Protein AF-0000000076641251 (afdb_homodimer)

Sequence (592 aa):
MANQNSSWIIYDGKLKPAKEPVAYAASRGLMYGDGIFETLRVYGGKTLLFEKHMERLKAGSQMLGMDSKHLPREKSLKVQIHRLLQENTLLNRDAIVRLQCWRGGERGYRPRTRAEIHYTVTASRCPDYEGTYPALATVATRRIPSESLPSTGKFTNGINYILAAQEAAAQKADDALMQTVDGRVSETTIANIFWIEEGQIFTPSTECDLIRGITRQVVLDIIDRHPAYRCREGSYAVEKLYQADAVALCNSVREITPVRRIDNHTFDTNHPVFNELKQLYSDYRDQKLKLLPGSDMANQNSSWIIYDGKLKPAKEPVAYAASRGLMYGDGIFETLRVYGGKTLLFEKHMERLKAGSQMLGMDSKHLPREKSLKVQIHRLLQENTLLNRDAIVRLQCWRGGERGYRPRTRAEIHYTVTASRCPDYEGTYPALATVATRRIPSESLPSTGKFTNGINYILAAQEAAAQKADDALMQTVDGRVSETTIANIFWIEEGQIFTPSTECDLIRGITRQVVLDIIDRHPAYRCREGSYAVEKLYQADAVALCNSVREITPVRRIDNHTFDTNHPVFNELKQLYSDYRDQKLKLLPGSD

InterPro domains:
  IPR001544 Aminotransferase class IV [PF01063] (35-262)
  IPR018300 Aminotransferase, class IV, conserved site [PS00770] (187-216)
  IPR036038 Aminotransferase-like, PLP-dependent enzymes [SSF56752] (7-284)
  IPR043131 Branched-chain-amino-acid aminotransferase-like, N-terminal [G3DSA:3.30.470.10] (5-133)
  IPR043132 Branched-chain-amino-acid aminotransferase-like, C-terminal [G3DSA:3.20.10.10] (135-291)
  IPR050571 Class-IV Pyridoxal-Phosphate-Dependent Aminotransferase [PTHR42743] (25-284)

Nearest PDB structures (foldseek):
  7z79-assembly1_D  TM=8.937E-01  e=1.630E-26  Variovorax paradoxus B4
  6h65-assembly2_B  TM=9.029E-01  e=6.803E-26  Haliangium ochraceum DSM 14365
  2ej2-assembly1_F  TM=8.870E-01  e=9.280E-26  Thermus thermophilus HB8
  1i1k-assembly1_A  TM=8.955E-01  e=5.621E-25  Escherichia coli
  6nst-assembly1_D  TM=8.635E-01  e=1.118E-25  Pseudomonas aeruginosa PAO1

Foldseek 3Di:
DPPQQFAWKDKLLDIDTPPDDRADPFFCCVVPLQKFKDKFKAALQWGFPLVVRLVLRLVSLVVSLADSVQPDDSQSVLVSVCVNCVSNVNNRAMKMKMKMKHAGDHDDSDDPDNHRMMIMIGMDGFDDCPPPAWEEEEDPQAADACVVPNLSGGTSPLVSQVVQCVRRVVLVTRWYQHFHPVAWTEAISAWFKWFAAPQAIEGEDVNRRHRPAPLVVVLQVLQVPDPRYDYDYHTHHVVVVLRTQWMWTAHNRNGIHTHQYYRHGGHDRPDPVSVVSSVSVVVVRVVRIDGRPPPD/DPPQQFAWKDKLLDIDTPPDDRDDPFFCCVVPLQKFKDKFKAALQWGFPLVVRLVLRLVSLVVSLADSVQPDDSQSVLVSVCVNCVSNVNNRAMKMKMKMKHAGDHDDSDDPDNHRMMIMIGMDGFDDCPPPAWEEEEDPQAADACVVPNLSGGTSPLVSQVVQCVRRVVLVTRWYQHFHPVAWTEAISAWFKWFAAPQAIEGEDVNRRHRPAPLVVVLQVLQVPDPRYDYDYHTHHVVVVLRTQWMWTAHNRNGIHTHQYYRPGGHDRPDPVSVVSSVSVVVVRVVRIDGRPPPD

Structure (mmCIF, N/CA/C/O backbone):
data_AF-0000000076641251-model_v1
#
loop_
_entity.id
_entity.type
_entity.pdbx_description
1 polymer 'Branched chain amino acid aminotransferase apoenzyme'
#
loop_
_atom_site.group_PDB
_atom_site.id
_atom_site.type_symbol
_atom_site.label_atom_id
_atom_site.label_alt_id
_atom_site.label_comp_id
_atom_site.label_asym_id
_atom_site.label_entity_id
_atom_site.label_seq_id
_atom_site.pdbx_PDB_ins_code
_atom_site.Cartn_x
_atom_site.Cartn_y
_atom_site.Cartn_z
_atom_site.occupancy
_atom_site.B_iso_or_equiv
_atom_site.auth_seq_id
_atom_site.auth_comp_id
_atom_site.auth_asym_id
_atom_site.auth_atom_id
_atom_site.pdbx_PDB_model_num
ATOM 1 N N . MET A 1 1 ? -38.219 -19.5 -7.082 1 22.44 1 MET A N 1
ATOM 2 C CA . MET A 1 1 ? -37 -19.875 -7.777 1 22.44 1 MET A CA 1
ATOM 3 C C . MET A 1 1 ? -35.875 -18.891 -7.477 1 22.44 1 MET A C 1
ATOM 5 O O . MET A 1 1 ? -36 -17.688 -7.711 1 22.44 1 MET A O 1
ATOM 9 N N . ALA A 1 2 ? -35.125 -19.047 -6.363 1 31.11 2 ALA A N 1
ATOM 10 C CA . ALA A 1 2 ? -34.125 -18.047 -6.008 1 31.11 2 ALA A CA 1
ATOM 11 C C . ALA A 1 2 ? -33.469 -17.484 -7.254 1 31.11 2 ALA A C 1
ATOM 13 O O . ALA A 1 2 ? -33.156 -18.219 -8.195 1 31.11 2 ALA A O 1
ATOM 14 N N . ASN A 1 3 ? -33.5 -16.406 -7.699 1 36.06 3 ASN A N 1
ATOM 15 C CA . ASN A 1 3 ? -32.781 -15.711 -8.773 1 36.06 3 ASN A CA 1
ATOM 16 C C . ASN A 1 3 ? -31.344 -16.188 -8.906 1 36.06 3 ASN A C 1
ATOM 18 O O . ASN A 1 3 ? -30.531 -15.961 -8.008 1 36.06 3 ASN A O 1
ATOM 22 N N . GLN A 1 4 ? -30.781 -17.234 -9.57 1 42.22 4 GLN A N 1
ATOM 23 C CA . GLN A 1 4 ? -29.688 -18.125 -9.945 1 42.22 4 GLN A CA 1
ATOM 24 C C . GLN A 1 4 ? -28.344 -17.391 -9.914 1 42.22 4 GLN A C 1
ATOM 26 O O . GLN A 1 4 ? -27.297 -18.016 -9.719 1 42.22 4 GLN A O 1
ATOM 31 N N . ASN A 1 5 ? -28 -16.328 -10.719 1 49.47 5 ASN A N 1
ATOM 32 C CA . ASN A 1 5 ? -26.781 -15.766 -11.273 1 49.47 5 ASN A CA 1
ATOM 33 C C . ASN A 1 5 ? -26 -14.984 -10.227 1 49.47 5 ASN A C 1
ATOM 35 O O . ASN A 1 5 ? -25.25 -14.055 -10.562 1 49.47 5 ASN A O 1
ATOM 39 N N . SER A 1 6 ? -26.359 -15 -9.016 1 72.06 6 SER A N 1
ATOM 40 C CA . SER A 1 6 ? -25.688 -14.148 -8.039 1 72.06 6 SER A CA 1
ATOM 41 C C . SER A 1 6 ? -24.406 -14.797 -7.527 1 72.06 6 SER A C 1
ATOM 43 O O . SER A 1 6 ? -24.391 -15.984 -7.219 1 72.06 6 SER A O 1
ATOM 45 N N . SER A 1 7 ? -23.281 -14.234 -7.688 1 92.25 7 SER A N 1
ATOM 46 C CA . SER A 1 7 ? -21.984 -14.672 -7.184 1 92.25 7 SER A CA 1
ATOM 47 C C . SER A 1 7 ? -21.906 -14.531 -5.668 1 92.25 7 SER A C 1
ATOM 49 O O . SER A 1 7 ? -22.516 -13.641 -5.086 1 92.25 7 SER A O 1
ATOM 51 N N . TRP A 1 8 ? -21.453 -15.625 -5.059 1 97.94 8 TRP A N 1
ATOM 52 C CA . TRP A 1 8 ? -21.312 -15.68 -3.605 1 97.94 8 TRP A CA 1
ATOM 53 C C . TRP A 1 8 ? -19.859 -15.461 -3.191 1 97.94 8 TRP A C 1
ATOM 55 O O . TRP A 1 8 ? -18.938 -15.711 -3.975 1 97.94 8 TRP A O 1
ATOM 65 N N . ILE A 1 9 ? -19.75 -15 -1.931 1 98.44 9 ILE A N 1
ATOM 66 C CA . ILE A 1 9 ? -18.453 -14.906 -1.276 1 98.44 9 ILE A CA 1
ATOM 67 C C . ILE A 1 9 ? -18.547 -15.445 0.149 1 98.44 9 ILE A C 1
ATOM 69 O O . ILE A 1 9 ? -19.641 -15.734 0.634 1 98.44 9 ILE A O 1
ATOM 73 N N . ILE A 1 10 ? -17.391 -15.672 0.758 1 98.62 10 ILE A N 1
ATOM 74 C CA . ILE A 1 10 ? -17.344 -15.859 2.203 1 98.62 10 ILE A CA 1
ATOM 75 C C . ILE A 1 10 ? -16.969 -14.547 2.883 1 98.62 10 ILE A C 1
ATOM 77 O O . ILE A 1 10 ? -16.031 -13.867 2.453 1 98.62 10 ILE A O 1
ATOM 81 N N . TYR A 1 11 ? -17.734 -14.164 3.814 1 98.44 11 TYR A N 1
ATOM 82 C CA . TYR A 1 11 ? -17.391 -13.055 4.688 1 98.44 11 TYR A CA 1
ATOM 83 C C . TYR A 1 11 ? -17.391 -13.484 6.152 1 98.44 11 TYR A C 1
ATOM 85 O O . TYR A 1 11 ? -18.453 -13.789 6.707 1 98.44 11 TYR A O 1
ATOM 93 N N . ASP A 1 12 ? -16.234 -13.445 6.738 1 97.12 12 ASP A N 1
ATOM 94 C CA . ASP A 1 12 ? -16.047 -13.836 8.133 1 97.12 12 ASP A CA 1
ATOM 95 C C . ASP A 1 12 ? -16.734 -15.172 8.422 1 97.12 12 ASP A C 1
ATOM 97 O O . ASP A 1 12 ? -17.484 -15.289 9.398 1 97.12 12 ASP A O 1
ATOM 101 N N . GLY A 1 13 ? -16.547 -16.062 7.508 1 97.38 13 GLY A N 1
ATOM 102 C CA . GLY A 1 13 ? -16.938 -17.453 7.715 1 97.38 13 GLY A CA 1
ATOM 103 C C . GLY A 1 13 ? -18.328 -17.766 7.191 1 97.38 13 GLY A C 1
ATOM 104 O O . GLY A 1 13 ? -18.734 -18.922 7.156 1 97.38 13 GLY A O 1
ATOM 105 N N . LYS A 1 14 ? -19 -16.766 6.723 1 97.62 14 LYS A N 1
ATOM 106 C CA . LYS A 1 14 ? -20.391 -16.953 6.281 1 97.62 14 LYS A CA 1
ATOM 107 C C . LYS A 1 14 ? -20.531 -16.656 4.797 1 97.62 14 LYS A C 1
ATOM 109 O O . LYS A 1 14 ? -19.922 -15.711 4.285 1 97.62 14 LYS A O 1
ATOM 114 N N . LEU A 1 15 ? -21.406 -17.391 4.156 1 97.69 15 LEU A N 1
ATOM 115 C CA . LEU A 1 15 ? -21.75 -17.109 2.77 1 97.69 15 LEU A CA 1
ATOM 116 C C . LEU A 1 15 ? -22.531 -15.805 2.668 1 97.69 15 LEU A C 1
ATOM 118 O O . LEU A 1 15 ? -23.438 -15.555 3.479 1 97.69 15 LEU A O 1
ATOM 122 N N . LYS A 1 16 ? -22.125 -15.047 1.8 1 97.12 16 LYS A N 1
ATOM 123 C CA . LYS A 1 16 ? -22.75 -13.75 1.543 1 97.12 16 LYS A CA 1
ATOM 124 C C . LYS A 1 16 ? -22.828 -13.461 0.046 1 97.12 16 LYS A C 1
ATOM 126 O O . LYS A 1 16 ? -21.891 -13.773 -0.696 1 97.12 16 LYS A O 1
ATOM 131 N N . PRO A 1 17 ? -24.016 -12.891 -0.43 1 97.69 17 PRO A N 1
ATOM 132 C CA . PRO A 1 17 ? -24 -12.461 -1.833 1 97.69 17 PRO A CA 1
ATOM 133 C C . PRO A 1 17 ? -22.859 -11.484 -2.141 1 97.69 17 PRO A C 1
ATOM 135 O O . PRO A 1 17 ? -22.609 -10.562 -1.365 1 97.69 17 PRO A O 1
ATOM 138 N N . ALA A 1 18 ? -22.203 -11.688 -3.291 1 96.44 18 ALA A N 1
ATOM 139 C CA . ALA A 1 18 ? -21.062 -10.859 -3.676 1 96.44 18 ALA A CA 1
ATOM 140 C C . ALA A 1 18 ? -21.484 -9.398 -3.848 1 96.44 18 ALA A C 1
ATOM 142 O O . ALA A 1 18 ? -20.656 -8.492 -3.711 1 96.44 18 ALA A O 1
ATOM 143 N N . LYS A 1 19 ? -22.672 -9.117 -4.074 1 94.5 19 LYS A N 1
ATOM 144 C CA . LYS A 1 19 ? -23.188 -7.781 -4.355 1 94.5 19 LYS A CA 1
ATOM 145 C C . LYS A 1 19 ? -23.453 -7.012 -3.062 1 94.5 19 LYS A C 1
ATOM 147 O O . LYS A 1 19 ? -23.859 -5.848 -3.098 1 94.5 19 LYS A O 1
ATOM 152 N N . GLU A 1 20 ? -23.25 -7.613 -1.961 1 96.25 20 GLU A N 1
ATOM 153 C CA . GLU A 1 20 ? -23.375 -6.922 -0.682 1 96.25 20 GLU A CA 1
ATOM 154 C C . GLU A 1 20 ? -22.031 -6.422 -0.182 1 96.25 20 GLU A C 1
ATOM 156 O O . GLU A 1 20 ? -21.031 -7.148 -0.24 1 96.25 20 GLU A O 1
ATOM 161 N N . PRO A 1 21 ? -22.016 -5.203 0.327 1 97.12 21 PRO A N 1
ATOM 162 C CA . PRO A 1 21 ? -20.766 -4.66 0.835 1 97.12 21 PRO A CA 1
ATOM 163 C C . PRO A 1 21 ? -20.312 -5.336 2.127 1 97.12 21 PRO A C 1
ATOM 165 O O . PRO A 1 21 ? -21.125 -5.898 2.855 1 97.12 21 PRO A O 1
ATOM 168 N N . VAL A 1 22 ? -18.969 -5.238 2.42 1 97.25 22 VAL A N 1
ATOM 169 C CA . VAL A 1 22 ? -18.438 -6.02 3.533 1 97.25 22 VAL A CA 1
ATOM 170 C C . VAL A 1 22 ? -17.547 -5.145 4.402 1 97.25 22 VAL A C 1
ATOM 172 O O . VAL A 1 22 ? -17.219 -5.508 5.535 1 97.25 22 VAL A O 1
ATOM 175 N N . ALA A 1 23 ? -17.109 -3.994 3.92 1 96.56 23 ALA A N 1
ATOM 176 C CA . ALA A 1 23 ? -16.172 -3.178 4.691 1 96.56 23 ALA A CA 1
ATOM 177 C C . ALA A 1 23 ? -16.766 -1.812 5.008 1 96.56 23 ALA A C 1
ATOM 179 O O . ALA A 1 23 ? -17.469 -1.229 4.184 1 96.56 23 ALA A O 1
ATOM 180 N N . TYR A 1 24 ? -16.406 -1.305 6.145 1 96.12 24 TYR A N 1
ATOM 181 C CA . TYR A 1 24 ? -16.891 -0.014 6.629 1 96.12 24 TYR A CA 1
ATOM 182 C C . TYR A 1 24 ? -15.922 1.103 6.25 1 96.12 24 TYR A C 1
ATOM 184 O O . TYR A 1 24 ? -14.766 0.842 5.902 1 96.12 24 TYR A O 1
ATOM 192 N N . ALA A 1 25 ? -16.438 2.291 6.336 1 96.19 25 ALA A N 1
ATOM 193 C CA . ALA A 1 25 ? -15.602 3.439 6.023 1 96.19 25 ALA A CA 1
ATOM 194 C C . ALA A 1 25 ? -14.398 3.508 6.957 1 96.19 25 ALA A C 1
ATOM 196 O O . ALA A 1 25 ? -13.312 3.949 6.559 1 96.19 25 ALA A O 1
ATOM 197 N N . ALA A 1 26 ? -14.562 3.012 8.141 1 94.12 26 ALA A N 1
ATOM 198 C CA . ALA A 1 26 ? -13.508 3.08 9.148 1 94.12 26 ALA A CA 1
ATOM 199 C C . ALA A 1 26 ? -12.547 1.902 9.016 1 94.12 26 ALA A C 1
ATOM 201 O O . ALA A 1 26 ? -11.578 1.799 9.766 1 94.12 26 ALA A O 1
ATOM 202 N N . SER A 1 27 ? -12.805 1.044 8.055 1 95.12 27 SER A N 1
ATOM 203 C CA . SER A 1 27 ? -11.953 -0.124 7.871 1 95.12 27 SER A CA 1
ATOM 204 C C . SER A 1 27 ? -10.516 0.285 7.555 1 95.12 27 SER A C 1
ATOM 206 O O . SER A 1 27 ? -10.281 1.038 6.609 1 95.12 27 SER A O 1
ATOM 208 N N . ARG A 1 28 ? -9.602 -0.266 8.328 1 96.69 28 ARG A N 1
ATOM 209 C CA . ARG A 1 28 ? -8.195 0.019 8.062 1 96.69 28 ARG A CA 1
ATOM 210 C C . ARG A 1 28 ? -7.742 -0.612 6.754 1 96.69 28 ARG A C 1
ATOM 212 O O . ARG A 1 28 ? -6.777 -0.158 6.141 1 96.69 28 ARG A O 1
ATOM 219 N N . GLY A 1 29 ? -8.445 -1.668 6.305 1 96.38 29 GLY A N 1
ATOM 220 C CA . GLY A 1 29 ? -8.211 -2.197 4.973 1 96.38 29 GLY A CA 1
ATOM 221 C C . GLY A 1 29 ? -8.453 -1.18 3.873 1 96.38 29 GLY A C 1
ATOM 222 O O . GLY A 1 29 ? -7.684 -1.094 2.916 1 96.38 29 GLY A O 1
ATOM 223 N N . LEU A 1 30 ? -9.453 -0.404 4.059 1 96 30 LEU A N 1
ATOM 224 C CA . LEU A 1 30 ? -9.805 0.588 3.049 1 96 30 LEU A CA 1
ATOM 225 C C . LEU A 1 30 ? -8.945 1.843 3.197 1 96 30 LEU A C 1
ATOM 227 O O . LEU A 1 30 ? -8.547 2.449 2.201 1 96 30 LEU A O 1
ATOM 231 N N . MET A 1 31 ? -8.625 2.158 4.434 1 97.12 31 MET A N 1
ATOM 232 C CA . MET A 1 31 ? -7.961 3.434 4.691 1 97.12 31 MET A CA 1
ATOM 233 C C . MET A 1 31 ? -6.465 3.334 4.422 1 97.12 31 MET A C 1
ATOM 235 O O . MET A 1 31 ? -5.844 4.301 3.979 1 97.12 31 MET A O 1
ATOM 239 N N . TYR A 1 32 ? -5.898 2.113 4.664 1 97.5 32 TYR A N 1
ATOM 240 C CA . TYR A 1 32 ? -4.441 2.049 4.66 1 97.5 32 TYR A CA 1
ATOM 241 C C . TYR A 1 32 ? -3.951 0.826 3.895 1 97.5 32 TYR A C 1
ATOM 243 O O . TYR A 1 32 ? -2.744 0.625 3.738 1 97.5 32 TYR A O 1
ATOM 251 N N . GLY A 1 33 ? -4.871 -0.003 3.377 1 97.38 33 GLY A N 1
ATOM 252 C CA . GLY A 1 33 ? -4.445 -1.296 2.863 1 97.38 33 GLY A CA 1
ATOM 253 C C . GLY A 1 33 ? -3.883 -2.209 3.938 1 97.38 33 GLY A C 1
ATOM 254 O O . GLY A 1 33 ? -3.043 -3.064 3.654 1 97.38 33 GLY A O 1
ATOM 255 N N . ASP A 1 34 ? -4.289 -2.004 5.137 1 97.06 34 ASP A N 1
ATOM 256 C CA . ASP A 1 34 ? -3.842 -2.805 6.273 1 97.06 34 ASP A CA 1
ATOM 257 C C . ASP A 1 34 ? -4.395 -4.227 6.195 1 97.06 34 ASP A C 1
ATOM 259 O O . ASP A 1 34 ? -5.336 -4.574 6.91 1 97.06 34 ASP A O 1
ATOM 263 N N . GLY A 1 35 ? -3.758 -4.965 5.332 1 96.88 35 GLY A N 1
ATOM 264 C CA . GLY A 1 35 ? -4.266 -6.301 5.059 1 96.88 35 GLY A CA 1
ATOM 265 C C . GLY A 1 35 ? -3.256 -7.191 4.363 1 96.88 35 GLY A C 1
ATOM 266 O O . GLY A 1 35 ? -2.16 -6.746 4.016 1 96.88 35 GLY A O 1
ATOM 267 N N . ILE A 1 36 ? -3.605 -8.445 4.25 1 97.88 36 ILE A N 1
ATOM 268 C CA . ILE A 1 36 ? -2.822 -9.508 3.625 1 97.88 36 ILE A CA 1
ATOM 269 C C . ILE A 1 36 ? -3.738 -10.406 2.797 1 97.88 36 ILE A C 1
ATOM 271 O O . ILE A 1 36 ? -4.949 -10.445 3.021 1 97.88 36 ILE A O 1
ATOM 275 N N . PHE A 1 37 ? -3.131 -11.125 1.838 1 98.5 37 PHE A N 1
ATOM 276 C CA . PHE A 1 37 ? -3.979 -11.977 1.011 1 98.5 37 PHE A CA 1
ATOM 277 C C . PHE A 1 37 ? -3.195 -13.18 0.496 1 98.5 37 PHE A C 1
ATOM 279 O O . PHE A 1 37 ? -1.967 -13.211 0.583 1 98.5 37 PHE A O 1
ATOM 286 N N . GLU A 1 38 ? -3.881 -14.086 0.057 1 98.5 38 GLU A N 1
ATOM 287 C CA . GLU A 1 38 ? -3.375 -15.242 -0.679 1 98.5 38 GLU A CA 1
ATOM 288 C C . GLU A 1 38 ? -4.262 -15.562 -1.88 1 98.5 38 GLU A C 1
ATOM 290 O O . GLU A 1 38 ? -5.477 -15.375 -1.828 1 98.5 38 GLU A O 1
ATOM 295 N N . THR A 1 39 ? -3.68 -16.016 -2.895 1 98.25 39 THR A N 1
ATOM 296 C CA . THR A 1 39 ? -4.371 -16.531 -4.07 1 98.25 39 THR A CA 1
ATOM 297 C C . THR A 1 39 ? -3.898 -17.938 -4.398 1 98.25 39 THR A C 1
ATOM 299 O O . THR A 1 39 ? -2.695 -18.203 -4.488 1 98.25 39 THR A O 1
ATOM 302 N N . LEU A 1 40 ? -4.812 -18.828 -4.551 1 97.06 40 LEU A N 1
ATOM 303 C CA . LEU A 1 40 ? -4.434 -20.188 -4.91 1 97.06 40 LEU A CA 1
ATOM 304 C C . LEU A 1 40 ? -5.367 -20.75 -5.98 1 97.06 40 LEU A C 1
ATOM 306 O O . LEU A 1 40 ? -6.457 -20.219 -6.203 1 97.06 40 LEU A O 1
ATOM 310 N N . ARG A 1 41 ? -4.906 -21.719 -6.664 1 98.25 41 ARG A N 1
ATOM 311 C CA . ARG A 1 41 ? -5.695 -22.469 -7.641 1 98.25 41 ARG A CA 1
ATOM 312 C C . ARG A 1 41 ? -6.297 -23.734 -7.012 1 98.25 41 ARG A C 1
ATOM 314 O O . ARG A 1 41 ? -5.629 -24.422 -6.25 1 98.25 41 ARG A O 1
ATOM 321 N N . VAL A 1 42 ? -7.535 -23.953 -7.215 1 98.12 42 VAL A N 1
ATOM 322 C CA . VAL A 1 42 ? -8.188 -25.219 -6.879 1 98.12 42 VAL A CA 1
ATOM 323 C C . VAL A 1 42 ? -8.352 -26.062 -8.141 1 98.12 42 VAL A C 1
ATOM 325 O O . VAL A 1 42 ? -8.844 -25.578 -9.156 1 98.12 42 VAL A O 1
ATOM 328 N N . TYR A 1 43 ? -7.871 -27.281 -8.039 1 97.44 43 TYR A N 1
ATOM 329 C CA . TYR A 1 43 ? -7.914 -28.219 -9.148 1 97.44 43 TYR A CA 1
ATOM 330 C C . TYR A 1 43 ? -9.078 -29.188 -9 1 97.44 43 TYR A C 1
ATOM 332 O O . TYR A 1 43 ? -8.938 -30.25 -8.383 1 97.44 43 TYR A O 1
ATOM 340 N N . GLY A 1 44 ? -10.211 -28.828 -9.586 1 94.62 44 GLY A N 1
ATOM 341 C CA . GLY A 1 44 ? -11.359 -29.703 -9.469 1 94.62 44 GLY A CA 1
ATOM 342 C C . GLY A 1 44 ? -11.617 -30.172 -8.039 1 94.62 44 GLY A C 1
ATOM 343 O O . GLY A 1 44 ? -11.688 -31.375 -7.777 1 94.62 44 GLY A O 1
ATOM 344 N N . GLY A 1 45 ? -11.617 -29.203 -7.117 1 95.56 45 GLY A N 1
ATOM 345 C CA . GLY A 1 45 ? -11.938 -29.5 -5.73 1 95.56 45 GLY A CA 1
ATOM 346 C C . GLY A 1 45 ? -10.727 -29.906 -4.918 1 95.56 45 GLY A C 1
ATOM 347 O O . GLY A 1 45 ? -10.859 -30.297 -3.75 1 95.56 45 GLY A O 1
ATOM 348 N N . LYS A 1 46 ? -9.562 -29.859 -5.492 1 97.81 46 LYS A N 1
ATOM 349 C CA . LYS A 1 46 ? -8.32 -30.203 -4.797 1 97.81 46 LYS A CA 1
ATOM 350 C C . LYS A 1 46 ? -7.387 -29 -4.723 1 97.81 46 LYS A C 1
ATOM 352 O O . LYS A 1 46 ? -7.391 -28.141 -5.609 1 97.81 46 LYS A O 1
ATOM 357 N N . THR A 1 47 ? -6.676 -28.938 -3.654 1 97.88 47 THR A N 1
ATOM 358 C CA . THR A 1 47 ? -5.746 -27.828 -3.469 1 97.88 47 THR A CA 1
ATOM 359 C C . THR A 1 47 ? -4.305 -28.344 -3.418 1 97.88 47 THR A C 1
ATOM 361 O O . THR A 1 47 ? -4.062 -29.5 -3.084 1 97.88 47 THR A O 1
ATOM 364 N N . LEU A 1 48 ? -3.416 -27.516 -3.807 1 98.38 48 LEU A N 1
ATOM 365 C CA . LEU A 1 48 ? -1.983 -27.781 -3.73 1 98.38 48 LEU A CA 1
ATOM 366 C C . LEU A 1 48 ? -1.314 -26.859 -2.709 1 98.38 48 LEU A C 1
ATOM 368 O O . LEU A 1 48 ? -1.443 -25.641 -2.787 1 98.38 48 LEU A O 1
ATOM 372 N N . LEU A 1 49 ? -0.63 -27.406 -1.664 1 98.31 49 LEU A N 1
ATOM 373 C CA . LEU A 1 49 ? 0.213 -26.719 -0.69 1 98.31 49 LEU A CA 1
ATOM 374 C C . LEU A 1 49 ? -0.572 -25.641 0.045 1 98.31 49 LEU A C 1
ATOM 376 O O . LEU A 1 49 ? -0.075 -24.531 0.24 1 98.31 49 LEU A O 1
ATOM 380 N N . PHE A 1 50 ? -1.788 -25.953 0.408 1 98.38 50 PHE A N 1
ATOM 381 C CA . PHE A 1 50 ? -2.652 -25.031 1.144 1 98.38 50 PHE A CA 1
ATOM 382 C C . PHE A 1 50 ? -1.965 -24.531 2.41 1 98.38 50 PHE A C 1
ATOM 384 O O . PHE A 1 50 ? -2.008 -23.344 2.725 1 98.38 50 PHE A O 1
ATOM 391 N N . GLU A 1 51 ? -1.306 -25.406 3.057 1 98 51 GLU A N 1
ATOM 392 C CA . GLU A 1 51 ? -0.64 -25.094 4.32 1 98 51 GLU A CA 1
ATOM 393 C C . GLU A 1 51 ? 0.455 -24.047 4.121 1 98 51 GLU A C 1
ATOM 395 O O . GLU A 1 51 ? 0.707 -23.234 5.012 1 98 51 GLU A O 1
ATOM 400 N N . LYS A 1 52 ? 1.183 -24.078 2.994 1 98.38 52 LYS A N 1
ATOM 401 C CA . LYS A 1 52 ? 2.227 -23.094 2.721 1 98.38 52 LYS A CA 1
ATOM 402 C C . LYS A 1 52 ? 1.635 -21.703 2.518 1 98.38 52 LYS A C 1
ATOM 404 O O . LYS A 1 52 ? 2.236 -20.703 2.91 1 98.38 52 LYS A O 1
ATOM 409 N N . HIS A 1 53 ? 0.49 -21.688 1.875 1 98.56 53 HIS A N 1
ATOM 410 C CA . HIS A 1 53 ? -0.215 -20.406 1.751 1 98.56 53 HIS A CA 1
ATOM 411 C C . HIS A 1 53 ? -0.615 -19.859 3.119 1 98.56 53 HIS A C 1
ATOM 413 O O . HIS A 1 53 ? -0.452 -18.672 3.389 1 98.56 53 HIS A O 1
ATOM 419 N N . MET A 1 54 ? -1.098 -20.75 3.99 1 98.12 54 MET A N 1
ATOM 420 C CA . MET A 1 54 ? -1.495 -20.328 5.332 1 98.12 54 MET A CA 1
ATOM 421 C C . MET A 1 54 ? -0.288 -19.859 6.137 1 98.12 54 MET A C 1
ATOM 423 O O . MET A 1 54 ? -0.388 -18.922 6.922 1 98.12 54 MET A O 1
ATOM 427 N N . GLU A 1 55 ? 0.789 -20.531 5.941 1 97.81 55 GLU A N 1
ATOM 428 C CA . GLU A 1 55 ? 2.016 -20.141 6.625 1 97.81 55 GLU A CA 1
ATOM 429 C C . GLU A 1 55 ? 2.441 -18.734 6.219 1 97.81 55 GLU A C 1
ATOM 431 O O . GLU A 1 55 ? 2.809 -17.922 7.07 1 97.81 55 GLU A O 1
ATOM 436 N N . ARG A 1 56 ? 2.414 -18.453 4.941 1 97.56 56 ARG A N 1
ATOM 437 C CA . ARG A 1 56 ? 2.779 -17.109 4.477 1 97.56 56 ARG A CA 1
ATOM 438 C C . ARG A 1 56 ? 1.782 -16.078 4.969 1 97.56 56 ARG A C 1
ATOM 440 O O . ARG A 1 56 ? 2.168 -14.961 5.332 1 97.56 56 ARG A O 1
ATOM 447 N N . LEU A 1 57 ? 0.524 -16.469 4.945 1 97.81 57 LEU A N 1
ATOM 448 C CA . LEU A 1 57 ? -0.495 -15.57 5.484 1 97.81 57 LEU A CA 1
ATOM 449 C C . LEU A 1 57 ? -0.197 -15.211 6.938 1 97.81 57 LEU A C 1
ATOM 451 O O . LEU A 1 57 ? -0.263 -14.047 7.324 1 97.81 57 LEU A O 1
ATOM 455 N N . LYS A 1 58 ? 0.086 -16.203 7.695 1 97 58 LYS A N 1
ATOM 456 C CA . LYS A 1 58 ? 0.386 -16.016 9.109 1 97 58 LYS A CA 1
ATOM 457 C C . LYS A 1 58 ? 1.622 -15.133 9.297 1 97 58 LYS A C 1
ATOM 459 O O . LYS A 1 58 ? 1.64 -14.25 10.164 1 97 58 LYS A O 1
ATOM 464 N N . ALA A 1 59 ? 2.641 -15.367 8.523 1 96.75 59 ALA A N 1
ATOM 465 C CA . ALA A 1 59 ? 3.861 -14.57 8.609 1 96.75 59 ALA A CA 1
ATOM 466 C C . ALA A 1 59 ? 3.574 -13.102 8.328 1 96.75 59 ALA A C 1
ATOM 468 O O . ALA A 1 59 ? 4.062 -12.219 9.039 1 96.75 59 ALA A O 1
ATOM 469 N N . GLY A 1 60 ? 2.809 -12.859 7.27 1 96 60 GLY A N 1
ATOM 470 C CA . GLY A 1 60 ? 2.416 -11.492 6.965 1 96 60 GLY A CA 1
ATOM 471 C C . GLY A 1 60 ? 1.604 -10.844 8.07 1 96 60 GLY A C 1
ATOM 472 O O . GLY A 1 60 ? 1.818 -9.672 8.398 1 96 60 GLY A O 1
ATOM 473 N N . SER A 1 61 ? 0.672 -11.609 8.648 1 95.31 61 SER A N 1
ATOM 474 C CA . SER A 1 61 ? -0.164 -11.094 9.727 1 95.31 61 SER A CA 1
ATOM 475 C C . SER A 1 61 ? 0.675 -10.711 10.938 1 95.31 61 SER A C 1
ATOM 477 O O . SER A 1 61 ? 0.414 -9.688 11.586 1 95.31 61 SER A O 1
ATOM 479 N N . GLN A 1 62 ? 1.612 -11.5 11.234 1 94.5 62 GLN A N 1
ATOM 480 C CA . GLN A 1 62 ? 2.498 -11.227 12.359 1 94.5 62 GLN A CA 1
ATOM 481 C C . GLN A 1 62 ? 3.273 -9.93 12.156 1 94.5 62 GLN A C 1
ATOM 483 O O . GLN A 1 62 ? 3.441 -9.148 13.094 1 94.5 62 GLN A O 1
ATOM 488 N N . MET A 1 63 ? 3.68 -9.719 11.023 1 94.38 63 MET A N 1
ATOM 489 C CA . MET A 1 63 ? 4.406 -8.492 10.719 1 94.38 63 MET A CA 1
ATOM 490 C C . MET A 1 63 ? 3.523 -7.266 10.93 1 94.38 63 MET A C 1
ATOM 492 O O . MET A 1 63 ? 3.998 -6.223 11.375 1 94.38 63 MET A O 1
ATOM 496 N N . LEU A 1 64 ? 2.262 -7.418 10.664 1 94.25 64 LEU A N 1
ATOM 497 C CA . LEU A 1 64 ? 1.327 -6.305 10.797 1 94.25 64 LEU A CA 1
ATOM 498 C C . LEU A 1 64 ? 0.832 -6.18 12.234 1 94.25 64 LEU A C 1
ATOM 500 O O . LEU A 1 64 ? 0.01 -5.312 12.539 1 94.25 64 LEU A O 1
ATOM 504 N N . GLY A 1 65 ? 1.26 -7.051 13.078 1 92.69 65 GLY A N 1
ATOM 505 C CA . GLY A 1 65 ? 0.778 -7.047 14.453 1 92.69 65 GLY A CA 1
ATOM 506 C C . GLY A 1 65 ? -0.637 -7.578 14.586 1 92.69 65 GLY A C 1
ATOM 507 O O . GLY A 1 65 ? -1.342 -7.238 15.539 1 92.69 65 GLY A O 1
ATOM 508 N N . MET A 1 66 ? -1.086 -8.273 13.594 1 91.69 66 MET A N 1
ATOM 509 C CA . MET A 1 66 ? -2.377 -8.953 13.664 1 91.69 66 MET A CA 1
ATOM 510 C C . MET A 1 66 ? -2.252 -10.281 14.398 1 91.69 66 MET A C 1
ATOM 512 O O . MET A 1 66 ? -1.378 -11.094 14.086 1 91.69 66 MET A O 1
ATOM 516 N N . ASP A 1 67 ? -3.09 -10.461 15.297 1 90.62 67 ASP A N 1
ATOM 517 C CA . ASP A 1 67 ? -3.064 -11.711 16.047 1 90.62 67 ASP A CA 1
ATOM 518 C C . ASP A 1 67 ? -3.537 -12.875 15.172 1 90.62 67 ASP A C 1
ATOM 520 O O . ASP A 1 67 ? -4.707 -12.938 14.797 1 90.62 67 ASP A O 1
ATOM 524 N N . SER A 1 68 ? -2.705 -13.742 15.016 1 87.75 68 SER A N 1
ATOM 525 C CA . SER A 1 68 ? -2.965 -14.859 14.109 1 87.75 68 SER A CA 1
ATOM 526 C C . SER A 1 68 ? -4.152 -15.695 14.594 1 87.75 68 SER A C 1
ATOM 528 O O . SER A 1 68 ? -4.781 -16.391 13.805 1 87.75 68 SER A O 1
ATOM 530 N N . LYS A 1 69 ? -4.453 -15.586 15.859 1 89.06 69 LYS A N 1
ATOM 531 C CA . LYS A 1 69 ? -5.566 -16.359 16.406 1 89.06 69 LYS A CA 1
ATOM 532 C C . LYS A 1 69 ? -6.898 -15.891 15.812 1 89.06 69 LYS A C 1
ATOM 534 O O . LYS A 1 69 ? -7.902 -16.594 15.898 1 89.06 69 LYS A O 1
ATOM 539 N N . HIS A 1 70 ? -6.84 -14.711 15.242 1 90.31 70 HIS A N 1
ATOM 540 C CA . HIS A 1 70 ? -8.078 -14.164 14.695 1 90.31 70 HIS A CA 1
ATOM 541 C C . HIS A 1 70 ? -8.172 -14.406 13.195 1 90.31 70 HIS A C 1
ATOM 543 O O . HIS A 1 70 ? -9.172 -14.055 12.562 1 90.31 70 HIS A O 1
ATOM 549 N N . LEU A 1 71 ? -7.137 -15.016 12.625 1 94.19 71 LEU A N 1
ATOM 550 C CA . LEU A 1 71 ? -7.211 -15.461 11.234 1 94.19 71 LEU A CA 1
ATOM 551 C C . LEU A 1 71 ? -8.039 -16.734 11.117 1 94.19 71 LEU A C 1
ATOM 553 O O . LEU A 1 71 ? -8.164 -17.484 12.086 1 94.19 71 LEU A O 1
ATOM 557 N N . PRO A 1 72 ? -8.594 -16.953 9.945 1 95.31 72 PRO A N 1
ATOM 558 C CA . PRO A 1 72 ? -9.32 -18.219 9.805 1 95.31 72 PRO A CA 1
ATOM 559 C C . PRO A 1 72 ? -8.406 -19.438 9.922 1 95.31 72 PRO A C 1
ATOM 561 O O . PRO A 1 72 ? -7.277 -19.406 9.438 1 95.31 72 PRO A O 1
ATOM 564 N N . ARG A 1 73 ? -8.953 -20.453 10.562 1 95 73 ARG A N 1
ATOM 565 C CA . ARG A 1 73 ? -8.227 -21.703 10.68 1 95 73 ARG A CA 1
ATOM 566 C C . ARG A 1 73 ? -8.242 -22.484 9.367 1 95 73 ARG A C 1
ATOM 568 O O . ARG A 1 73 ? -9.258 -22.5 8.672 1 95 73 ARG A O 1
ATOM 575 N N . GLU A 1 74 ? -7.176 -23.109 9.148 1 96.5 74 GLU A N 1
ATOM 576 C CA . GLU A 1 74 ? -7.008 -23.812 7.883 1 96.5 74 GLU A CA 1
ATOM 577 C C . GLU A 1 74 ? -8.172 -24.766 7.629 1 96.5 74 GLU A C 1
ATOM 579 O O . GLU A 1 74 ? -8.781 -24.75 6.555 1 96.5 74 GLU A O 1
ATOM 584 N N . LYS A 1 75 ? -8.523 -25.641 8.586 1 95.62 75 LYS A N 1
ATOM 585 C CA . LYS A 1 75 ? -9.578 -26.641 8.406 1 95.62 75 LYS A CA 1
ATOM 586 C C . LYS A 1 75 ? -10.914 -25.969 8.094 1 95.62 75 LYS A C 1
ATOM 588 O O . LYS A 1 75 ? -11.609 -26.375 7.156 1 95.62 75 LYS A O 1
ATOM 593 N N . SER A 1 76 ? -11.273 -24.969 8.898 1 96.31 76 SER A N 1
ATOM 594 C CA . SER A 1 76 ? -12.531 -24.266 8.688 1 96.31 76 SER A CA 1
ATOM 595 C C . SER A 1 76 ? -12.539 -23.547 7.34 1 96.31 76 SER A C 1
ATOM 597 O O . SER A 1 76 ? -13.57 -23.5 6.66 1 96.31 76 SER A O 1
ATOM 599 N N . LEU A 1 77 ? -11.391 -23.016 7.016 1 98 77 LEU A N 1
ATOM 600 C CA . LEU A 1 77 ? -11.289 -22.281 5.754 1 98 77 LEU A CA 1
ATOM 601 C C . LEU A 1 77 ? -11.492 -23.219 4.566 1 98 77 LEU A C 1
ATOM 603 O O . LEU A 1 77 ? -12.164 -22.859 3.598 1 98 77 LEU A O 1
ATOM 607 N N . LYS A 1 78 ? -10.922 -24.391 4.621 1 98.12 78 LYS A N 1
ATOM 608 C CA . LYS A 1 78 ? -11.094 -25.359 3.551 1 98.12 78 LYS A CA 1
ATOM 609 C C . LYS A 1 78 ? -12.562 -25.734 3.369 1 98.12 78 LYS A C 1
ATOM 611 O O . LYS A 1 78 ? -13.039 -25.859 2.24 1 98.12 78 LYS A O 1
ATOM 616 N N . VAL A 1 79 ? -13.258 -25.844 4.449 1 97.75 79 VAL A N 1
ATOM 617 C CA . VAL A 1 79 ? -14.688 -26.156 4.398 1 97.75 79 VAL A CA 1
ATOM 618 C C . VAL A 1 79 ? -15.445 -24.984 3.766 1 97.75 79 VAL A C 1
ATOM 620 O O . VAL A 1 79 ? -16.328 -25.188 2.926 1 97.75 79 VAL A O 1
ATOM 623 N N . GLN A 1 80 ? -15.109 -23.828 4.184 1 98.06 80 GLN A N 1
ATOM 624 C CA . GLN A 1 80 ? -15.727 -22.625 3.635 1 98.06 80 GLN A CA 1
ATOM 625 C C . GLN A 1 80 ? -15.492 -22.531 2.129 1 98.06 80 GLN A C 1
ATOM 627 O O . GLN A 1 80 ? -16.406 -22.203 1.372 1 98.06 80 GLN A O 1
ATOM 632 N N . ILE A 1 81 ? -14.273 -22.828 1.714 1 98.38 81 ILE A N 1
ATOM 633 C CA . ILE A 1 81 ? -13.922 -22.75 0.3 1 98.38 81 ILE A CA 1
ATOM 634 C C . ILE A 1 81 ? -14.727 -23.781 -0.485 1 98.38 81 ILE A C 1
ATOM 636 O O . ILE A 1 81 ? -15.258 -23.484 -1.556 1 98.38 81 ILE A O 1
ATOM 640 N N . HIS A 1 82 ? -14.812 -24.969 0.055 1 97.75 82 HIS A N 1
ATOM 641 C CA . HIS A 1 82 ? -15.617 -25.984 -0.601 1 97.75 82 HIS A CA 1
ATOM 642 C C . HIS A 1 82 ? -17.047 -25.516 -0.81 1 97.75 82 HIS A C 1
ATOM 644 O O . HIS A 1 82 ? -17.594 -25.641 -1.911 1 97.75 82 HIS A O 1
ATOM 650 N N . ARG A 1 83 ? -17.656 -25.016 0.215 1 97.31 83 ARG A N 1
ATOM 651 C CA . ARG A 1 83 ? -19.031 -24.516 0.149 1 97.31 83 ARG A CA 1
ATOM 652 C C . ARG A 1 83 ? -19.156 -23.391 -0.875 1 97.31 83 ARG A C 1
ATOM 654 O O . ARG A 1 83 ? -20.125 -23.359 -1.643 1 97.31 83 ARG A O 1
ATOM 661 N N . LEU A 1 84 ? -18.203 -22.547 -0.848 1 97.88 84 LEU A N 1
ATOM 662 C CA . LEU A 1 84 ? -18.188 -21.438 -1.788 1 97.88 84 LEU A CA 1
ATOM 663 C C . LEU A 1 84 ? -18.156 -21.938 -3.227 1 97.88 84 LEU A C 1
ATOM 665 O O . LEU A 1 84 ? -18.922 -21.453 -4.07 1 97.88 84 LEU A O 1
ATOM 669 N N . LEU A 1 85 ? -17.25 -22.859 -3.486 1 97.62 85 LEU A N 1
ATOM 670 C CA . LEU A 1 85 ? -17.125 -23.422 -4.828 1 97.62 85 LEU A CA 1
ATOM 671 C C . LEU A 1 85 ? -18.422 -24.109 -5.246 1 97.62 85 LEU A C 1
ATOM 673 O O . LEU A 1 85 ? -18.844 -24.016 -6.402 1 97.62 85 LEU A O 1
ATOM 677 N N . GLN A 1 86 ? -19.031 -24.766 -4.336 1 96.44 86 GLN A N 1
ATOM 678 C CA . GLN A 1 86 ? -20.312 -25.422 -4.605 1 96.44 86 GLN A CA 1
ATOM 679 C C . GLN A 1 86 ? -21.375 -24.391 -4.98 1 96.44 86 GLN A C 1
ATOM 681 O O . GLN A 1 86 ? -22.047 -24.531 -6.012 1 96.44 86 GLN A O 1
ATOM 686 N N . GLU A 1 87 ? -21.5 -23.391 -4.207 1 96.62 87 GLU A N 1
ATOM 687 C CA . GLU A 1 87 ? -22.547 -22.391 -4.41 1 96.62 87 GLU A CA 1
ATOM 688 C C . GLU A 1 87 ? -22.328 -21.641 -5.719 1 96.62 87 GLU A C 1
ATOM 690 O O . GLU A 1 87 ? -23.297 -21.234 -6.367 1 96.62 87 GLU A O 1
ATOM 695 N N . ASN A 1 88 ? -21.094 -21.531 -6.137 1 97.12 88 ASN A N 1
ATOM 696 C CA . ASN A 1 88 ? -20.781 -20.797 -7.359 1 97.12 88 ASN A CA 1
ATOM 697 C C . ASN A 1 88 ? -20.609 -21.734 -8.555 1 97.12 88 ASN A C 1
ATOM 699 O O . ASN A 1 88 ? -20.125 -21.328 -9.602 1 97.12 88 ASN A O 1
ATOM 703 N N . THR A 1 89 ? -20.875 -23.016 -8.414 1 96.19 89 THR A N 1
ATOM 704 C CA . THR A 1 89 ? -20.812 -24.031 -9.453 1 96.19 89 THR A CA 1
ATOM 705 C C . THR A 1 89 ? -19.406 -24.141 -10.031 1 96.19 89 THR A C 1
ATOM 707 O O . THR A 1 89 ? -19.234 -24.156 -11.25 1 96.19 89 THR A O 1
ATOM 710 N N . LEU A 1 90 ? -18.391 -24.25 -9.102 1 96.44 90 LEU A N 1
ATOM 711 C CA . LEU A 1 90 ? -17 -24.281 -9.523 1 96.44 90 LEU A CA 1
ATOM 712 C C . LEU A 1 90 ? -16.312 -25.531 -9.016 1 96.44 90 LEU A C 1
ATOM 714 O O . LEU A 1 90 ? -15.094 -25.703 -9.188 1 96.44 90 LEU A O 1
ATOM 718 N N . LEU A 1 91 ? -16.984 -26.438 -8.43 1 93.31 91 LEU A N 1
ATOM 719 C CA . LEU A 1 91 ? -16.375 -27.578 -7.742 1 93.31 91 LEU A CA 1
ATOM 720 C C . LEU A 1 91 ? -15.695 -28.5 -8.734 1 93.31 91 LEU A C 1
ATOM 722 O O . LEU A 1 91 ? -14.688 -29.141 -8.414 1 93.31 91 LEU A O 1
ATOM 726 N N . ASN A 1 92 ? -16.203 -28.625 -9.969 1 92.44 92 ASN A N 1
ATOM 727 C CA . ASN A 1 92 ? -15.719 -29.625 -10.906 1 92.44 92 ASN A CA 1
ATOM 728 C C . ASN A 1 92 ? -14.805 -29 -11.961 1 92.44 92 ASN A C 1
ATOM 730 O O . ASN A 1 92 ? -14.594 -29.578 -13.031 1 92.44 92 ASN A O 1
ATOM 734 N N . ARG A 1 93 ? -14.336 -27.797 -11.672 1 94.44 93 ARG A N 1
ATOM 735 C CA . ARG A 1 93 ? -13.43 -27.109 -12.586 1 94.44 93 ARG A CA 1
ATOM 736 C C . ARG A 1 93 ? -12.289 -26.438 -11.82 1 94.44 93 ARG A C 1
ATOM 738 O O . ARG A 1 93 ? -12.336 -26.328 -10.594 1 94.44 93 ARG A O 1
ATOM 745 N N . ASP A 1 94 ? -11.289 -26.109 -12.594 1 97.25 94 ASP A N 1
ATOM 746 C CA . ASP A 1 94 ? -10.242 -25.297 -11.977 1 97.25 94 ASP A CA 1
ATOM 747 C C . ASP A 1 94 ? -10.766 -23.906 -11.602 1 97.25 94 ASP A C 1
ATOM 749 O O . ASP A 1 94 ? -11.523 -23.297 -12.352 1 97.25 94 ASP A O 1
ATOM 753 N N . ALA A 1 95 ? -10.453 -23.5 -10.414 1 98.12 95 ALA A N 1
ATOM 754 C CA . ALA A 1 95 ? -10.922 -22.219 -9.898 1 98.12 95 ALA A CA 1
ATOM 755 C C . ALA A 1 95 ? -9.781 -21.453 -9.227 1 98.12 95 ALA A C 1
ATOM 757 O O . ALA A 1 95 ? -8.82 -22.062 -8.742 1 98.12 95 ALA A O 1
ATOM 758 N N . ILE A 1 96 ? -9.82 -20.172 -9.312 1 98.31 96 ILE A N 1
ATOM 759 C CA . ILE A 1 96 ? -8.961 -19.297 -8.539 1 98.31 96 ILE A CA 1
ATOM 760 C C . ILE A 1 96 ? -9.68 -18.859 -7.262 1 98.31 96 ILE A C 1
ATOM 762 O O . ILE A 1 96 ? -10.82 -18.391 -7.312 1 98.31 96 ILE A O 1
ATOM 766 N N . VAL A 1 97 ? -9.062 -19.031 -6.16 1 98.38 97 VAL A N 1
ATOM 767 C CA . VAL A 1 97 ? -9.594 -18.625 -4.863 1 98.38 97 VAL A CA 1
ATOM 768 C C . VAL A 1 97 ? -8.688 -17.562 -4.25 1 98.38 97 VAL A C 1
ATOM 770 O O . VAL A 1 97 ? -7.465 -17.734 -4.184 1 98.38 97 VAL A O 1
ATOM 773 N N . ARG A 1 98 ? -9.258 -16.484 -3.838 1 98.44 98 ARG A N 1
ATOM 774 C CA . ARG A 1 98 ? -8.516 -15.43 -3.164 1 98.44 98 ARG A CA 1
ATOM 775 C C . ARG A 1 98 ? -9.008 -15.242 -1.733 1 98.44 98 ARG A C 1
ATOM 777 O O . ARG A 1 98 ? -10.203 -15.031 -1.508 1 98.44 98 ARG A O 1
ATOM 784 N N . LEU A 1 99 ? -8.141 -15.391 -0.799 1 98.62 99 LEU A N 1
ATOM 785 C CA . LEU A 1 99 ? -8.367 -15.047 0.6 1 98.62 99 LEU A CA 1
ATOM 786 C C . LEU A 1 99 ? -7.82 -13.656 0.911 1 98.62 99 LEU A C 1
ATOM 788 O O . LEU A 1 99 ? -6.629 -13.398 0.744 1 98.62 99 LEU A O 1
ATOM 792 N N . GLN A 1 100 ? -8.688 -12.766 1.292 1 98.06 100 GLN A N 1
ATOM 793 C CA . GLN A 1 100 ? -8.336 -11.391 1.64 1 98.06 100 GLN A CA 1
ATOM 794 C C . GLN A 1 100 ? -8.625 -11.102 3.111 1 98.06 100 GLN A C 1
ATOM 796 O O . GLN A 1 100 ? -9.773 -11.188 3.551 1 98.06 100 GLN A O 1
ATOM 801 N N . CYS A 1 101 ? -7.633 -10.766 3.877 1 97.81 101 CYS A N 1
ATOM 802 C CA . CYS A 1 101 ? -7.781 -10.398 5.281 1 97.81 101 CYS A CA 1
ATOM 803 C C . CYS A 1 101 ? -7.398 -8.938 5.504 1 97.81 101 CYS A C 1
ATOM 805 O O . CYS A 1 101 ? -6.453 -8.438 4.895 1 97.81 101 CYS A O 1
ATOM 807 N N . TRP A 1 102 ? -8.109 -8.281 6.363 1 96.81 102 TRP A N 1
ATOM 808 C CA . TRP A 1 102 ? -7.754 -6.902 6.688 1 96.81 102 TRP A CA 1
ATOM 809 C C . TRP A 1 102 ? -8.164 -6.562 8.117 1 96.81 102 TRP A C 1
ATOM 811 O O . TRP A 1 102 ? -9.008 -7.234 8.711 1 96.81 102 TRP A O 1
ATOM 821 N N . ARG A 1 103 ? -7.52 -5.582 8.648 1 95.31 103 ARG A N 1
ATOM 822 C CA . ARG A 1 103 ? -7.84 -5.09 9.984 1 95.31 103 ARG A CA 1
ATOM 823 C C . ARG A 1 103 ? -8.984 -4.09 9.945 1 95.31 103 ARG A C 1
ATOM 825 O O . ARG A 1 103 ? -9.047 -3.24 9.055 1 95.31 103 ARG A O 1
ATOM 832 N N . GLY A 1 104 ? -9.953 -4.324 10.867 1 89.81 104 GLY A N 1
ATOM 833 C CA . GLY A 1 104 ? -10.906 -3.26 11.141 1 89.81 104 GLY A CA 1
ATOM 834 C C . GLY A 1 104 ? -10.344 -2.17 12.031 1 89.8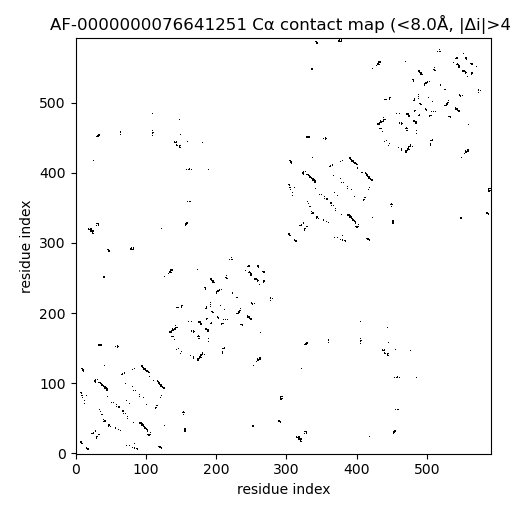1 104 GLY A C 1
ATOM 835 O O . GLY A 1 104 ? -9.164 -2.205 12.406 1 89.81 104 GLY A O 1
ATOM 836 N N . GLY A 1 105 ? -11.18 -1.208 12.297 1 82.25 105 GLY A N 1
ATOM 837 C CA . GLY A 1 105 ? -10.719 -0.28 13.32 1 82.25 105 GLY A CA 1
ATOM 838 C C . GLY A 1 105 ? -10.875 1.175 12.922 1 82.25 105 GLY A C 1
ATOM 839 O O . GLY A 1 105 ? -11.867 1.547 12.289 1 82.25 105 GLY A O 1
ATOM 840 N N . GLU A 1 106 ? -9.812 1.941 13.5 1 82.06 106 GLU A N 1
ATOM 841 C CA . GLU A 1 106 ? -9.961 3.395 13.469 1 82.06 106 GLU A CA 1
ATOM 842 C C . GLU A 1 106 ? -8.789 4.047 12.734 1 82.06 106 GLU A C 1
ATOM 844 O O . GLU A 1 106 ? -7.812 3.379 12.391 1 82.06 106 GLU A O 1
ATOM 849 N N . ARG A 1 107 ? -8.922 5.203 12.625 1 88.06 107 ARG A N 1
ATOM 850 C CA . ARG A 1 107 ? -7.926 6.027 11.945 1 88.06 107 ARG A CA 1
ATOM 851 C C . ARG A 1 107 ? -6.598 6.02 12.703 1 88.06 107 ARG A C 1
ATOM 853 O O . ARG A 1 107 ? -6.574 5.832 13.922 1 88.06 107 ARG A O 1
ATOM 860 N N . GLY A 1 108 ? -5.496 6.238 11.875 1 92.69 108 GLY A N 1
ATOM 861 C CA . GLY A 1 108 ? -4.16 6.305 12.445 1 92.69 108 GLY A CA 1
ATOM 862 C C . GLY A 1 108 ? -3.285 5.129 12.055 1 92.69 108 GLY A C 1
ATOM 863 O O . GLY A 1 108 ? -3.773 4.004 11.914 1 92.69 108 GLY A O 1
ATOM 864 N N . TYR A 1 109 ? -1.982 5.324 12.047 1 94.75 109 TYR A N 1
ATOM 865 C CA . TYR A 1 109 ? -1.072 4.281 11.586 1 94.75 109 TYR A CA 1
ATOM 866 C C . TYR A 1 109 ? -0.699 3.338 12.719 1 94.75 109 TYR A C 1
ATOM 868 O O . TYR A 1 109 ? -0.148 2.26 12.484 1 94.75 109 TYR A O 1
ATOM 876 N N . ARG A 1 110 ? -0.997 3.684 13.898 1 89.25 110 ARG A N 1
ATOM 877 C CA . ARG A 1 110 ? -0.812 2.77 15.023 1 89.25 110 ARG A CA 1
ATOM 878 C C . ARG A 1 1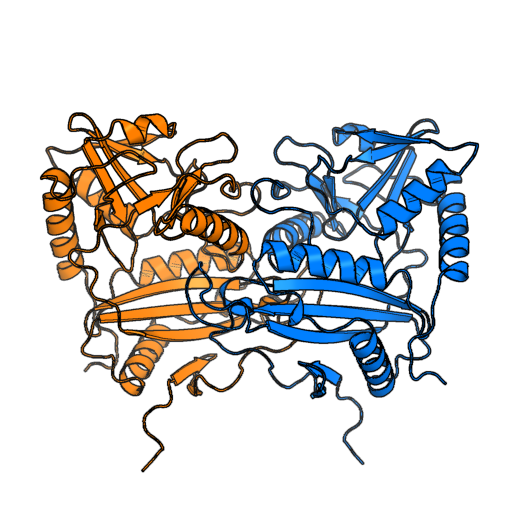10 ? -2.119 2.074 15.383 1 89.25 110 ARG A C 1
ATOM 880 O O . ARG A 1 110 ? -2.992 2.668 16.016 1 89.25 110 ARG A O 1
ATOM 887 N N . PRO A 1 111 ? -2.154 0.877 15.055 1 77 111 PRO A N 1
ATOM 888 C CA . PRO A 1 111 ? -3.391 0.191 15.445 1 77 111 PRO A CA 1
ATOM 889 C C . PRO A 1 111 ? -3.512 0.009 16.953 1 77 111 PRO A C 1
ATOM 891 O O . PRO A 1 111 ? -2.518 -0.262 17.625 1 77 111 PRO A O 1
ATOM 894 N N . ARG A 1 112 ? -4.648 0.288 17.391 1 70.56 112 ARG A N 1
ATOM 895 C CA . ARG A 1 112 ? -4.871 0.135 18.828 1 70.56 112 ARG A CA 1
ATOM 896 C C . ARG A 1 112 ? -5.391 -1.261 19.156 1 70.56 112 ARG A C 1
ATOM 898 O O . ARG A 1 112 ? -5.301 -1.71 20.297 1 70.56 112 ARG A O 1
ATOM 905 N N . THR A 1 113 ? -5.977 -1.843 18.109 1 72.56 113 THR A N 1
ATOM 906 C CA . THR A 1 113 ? -6.48 -3.191 18.344 1 72.56 113 THR A CA 1
ATOM 907 C C . THR A 1 113 ? -5.73 -4.207 17.484 1 72.56 113 THR A C 1
ATOM 909 O O . THR A 1 113 ? -5.273 -3.885 16.391 1 72.56 113 THR A O 1
ATOM 912 N N . ARG A 1 114 ? -5.562 -5.344 18.125 1 71.12 114 ARG A N 1
ATOM 913 C CA . ARG A 1 114 ? -4.973 -6.473 17.422 1 71.12 114 ARG A CA 1
ATOM 914 C C . ARG A 1 114 ? -6.051 -7.449 16.953 1 71.12 114 ARG A C 1
ATOM 916 O O . ARG A 1 114 ? -5.797 -8.305 16.109 1 71.12 114 ARG A O 1
ATOM 923 N N . ALA A 1 115 ? -7.203 -7.086 17.281 1 70.12 115 ALA A N 1
ATOM 924 C CA . ALA A 1 115 ? -8.156 -8.188 17.234 1 70.12 115 ALA A CA 1
ATOM 925 C C . ALA A 1 115 ? -9.266 -7.918 16.219 1 70.12 115 ALA A C 1
ATOM 927 O O . ALA A 1 115 ? -10.078 -8.797 15.922 1 70.12 115 ALA A O 1
ATOM 928 N N . GLU A 1 116 ? -9.289 -6.926 15.594 1 86.81 116 GLU A N 1
ATOM 929 C CA . GLU A 1 116 ? -10.383 -6.684 14.656 1 86.81 116 GLU A CA 1
ATOM 930 C C . GLU A 1 116 ? -9.961 -6.996 13.219 1 86.81 116 GLU A C 1
ATOM 932 O O . GLU A 1 116 ? -9.633 -6.09 12.453 1 86.81 116 GLU A O 1
ATOM 937 N N . ILE A 1 117 ? -10 -8.398 12.945 1 94.81 117 ILE A N 1
ATOM 938 C CA . ILE A 1 117 ? -9.609 -8.852 11.609 1 94.81 117 ILE A CA 1
ATOM 939 C C . ILE A 1 117 ? -10.828 -9.398 10.875 1 94.81 117 ILE A C 1
ATOM 941 O O . ILE A 1 117 ? -11.609 -10.156 11.438 1 94.81 117 ILE A O 1
ATOM 945 N N . HIS A 1 118 ? -11.031 -8.969 9.695 1 96.88 118 HIS A N 1
ATOM 946 C CA . HIS A 1 118 ? -12.062 -9.469 8.789 1 96.88 118 HIS A CA 1
ATOM 947 C C . HIS A 1 118 ? -11.445 -10.188 7.59 1 96.88 118 HIS A C 1
ATOM 949 O O . HIS A 1 118 ? -10.258 -10.008 7.301 1 96.88 118 HIS A O 1
ATOM 955 N N . TYR A 1 119 ? -12.258 -11.047 6.98 1 97.88 119 TYR A N 1
ATOM 956 C CA . TYR A 1 119 ? -11.734 -11.664 5.77 1 97.88 119 TYR A CA 1
ATOM 957 C C . TYR A 1 119 ? -12.867 -12.023 4.812 1 97.88 119 TYR A C 1
ATOM 959 O O . TYR A 1 119 ? -14.016 -12.188 5.23 1 97.88 119 TYR A O 1
ATOM 967 N N . THR A 1 120 ? -12.523 -12.047 3.549 1 98.25 120 THR A N 1
ATOM 968 C CA . THR A 1 120 ? -13.383 -12.594 2.502 1 98.25 120 THR A CA 1
ATOM 969 C C . THR A 1 120 ? -12.656 -13.68 1.717 1 98.25 120 THR A C 1
ATOM 971 O O . THR A 1 120 ? -11.422 -13.703 1.669 1 98.25 120 THR A O 1
ATOM 974 N N . VAL A 1 121 ? -13.391 -14.578 1.221 1 98.56 121 VAL A N 1
ATOM 975 C CA . VAL A 1 121 ? -12.945 -15.523 0.201 1 98.56 121 VAL A CA 1
ATOM 976 C C . VAL A 1 121 ? -13.789 -15.359 -1.062 1 98.56 121 VAL A C 1
ATOM 978 O O . VAL A 1 121 ? -15.023 -15.359 -0.998 1 98.56 121 VAL A O 1
ATOM 981 N N . THR A 1 122 ? -13.148 -15.164 -2.148 1 98.19 122 THR A N 1
ATOM 982 C CA . THR A 1 122 ? -13.805 -15.102 -3.449 1 98.19 122 THR A CA 1
ATOM 983 C C . THR A 1 122 ? -13.273 -16.203 -4.375 1 98.19 122 THR A C 1
ATOM 985 O O . THR A 1 122 ? -12.172 -16.703 -4.176 1 98.19 122 THR A O 1
ATOM 988 N N . ALA A 1 123 ? -14.07 -16.578 -5.301 1 97.56 123 ALA A N 1
ATOM 989 C CA . ALA A 1 123 ? -13.703 -17.641 -6.242 1 97.56 123 ALA A CA 1
ATOM 990 C C . ALA A 1 123 ? -14.188 -17.312 -7.652 1 97.56 123 ALA A C 1
ATOM 992 O O . ALA A 1 123 ? -15.258 -16.719 -7.828 1 97.56 123 ALA A O 1
ATOM 993 N N . SER A 1 124 ? -13.414 -17.656 -8.594 1 96.75 124 SER A N 1
ATOM 994 C CA . SER A 1 124 ? -13.766 -17.531 -10.008 1 96.75 124 SER A CA 1
ATOM 995 C C . SER A 1 124 ? -13.18 -18.688 -10.828 1 96.75 124 SER A C 1
ATOM 997 O O . SER A 1 124 ? -12.297 -19.406 -10.352 1 96.75 124 SER A O 1
ATOM 999 N N . ARG A 1 125 ? -13.672 -18.859 -11.969 1 96.88 125 ARG A N 1
ATOM 1000 C CA . ARG A 1 125 ? -13.125 -19.859 -12.875 1 96.88 125 ARG A CA 1
ATOM 1001 C C . ARG A 1 125 ? -11.672 -19.547 -13.219 1 96.88 125 ARG A C 1
ATOM 1003 O O . ARG A 1 125 ? -11.32 -18.391 -13.461 1 96.88 125 ARG A O 1
ATOM 1010 N N . CYS A 1 126 ? -10.859 -20.547 -13.18 1 97.44 126 CYS A N 1
ATOM 1011 C CA . CYS A 1 126 ? -9.492 -20.391 -13.664 1 97.44 126 CYS A CA 1
ATOM 1012 C C . CYS A 1 126 ? -9.438 -20.469 -15.18 1 97.44 126 CYS A C 1
ATOM 1014 O O . CYS A 1 126 ? -9.852 -21.469 -15.773 1 97.44 126 CYS A O 1
ATOM 1016 N N . PRO A 1 127 ? -8.953 -19.5 -15.852 1 95.38 127 PRO A N 1
ATOM 1017 C CA . PRO A 1 127 ? -8.812 -19.594 -17.297 1 95.38 127 PRO A CA 1
ATOM 1018 C C . PRO A 1 127 ? -7.848 -20.703 -17.734 1 95.38 127 PRO A C 1
ATOM 1020 O O . PRO A 1 127 ? -7.02 -21.141 -16.938 1 95.38 127 PRO A O 1
ATOM 1023 N N . ASP A 1 128 ? -8.078 -21.125 -18.922 1 94.44 128 ASP A N 1
ATOM 1024 C CA . ASP A 1 128 ? -7.078 -21.969 -19.562 1 94.44 128 ASP A CA 1
ATOM 1025 C C . ASP A 1 128 ? -5.914 -21.141 -20.094 1 94.44 128 ASP A C 1
ATOM 1027 O O . ASP A 1 128 ? -6.098 -20.312 -21 1 94.44 128 ASP A O 1
ATOM 1031 N N . TYR A 1 129 ? -4.727 -21.391 -19.578 1 94.25 129 TYR A N 1
ATOM 1032 C CA . TYR A 1 129 ? -3.568 -20.578 -19.953 1 94.25 129 TYR A CA 1
ATOM 1033 C C . TYR A 1 129 ? -2.701 -21.297 -20.984 1 94.25 129 TYR A C 1
ATOM 1035 O O . TYR A 1 129 ? -1.624 -20.828 -21.344 1 94.25 129 TYR A O 1
ATOM 1043 N N . GLU A 1 130 ? -3.127 -22.453 -21.406 1 91.94 130 GLU A N 1
ATOM 1044 C CA . GLU A 1 130 ? -2.352 -23.219 -22.375 1 91.94 130 GLU A CA 1
ATOM 1045 C C . GLU A 1 130 ? -2.119 -22.422 -23.656 1 91.94 130 GLU A C 1
ATOM 1047 O O . GLU A 1 130 ? -3.051 -21.828 -24.203 1 91.94 130 GLU A O 1
ATOM 1052 N N . GLY A 1 131 ? -0.902 -22.391 -24.047 1 93.19 131 GLY A N 1
ATOM 1053 C CA . GLY A 1 131 ? -0.554 -21.719 -25.297 1 93.19 131 GLY A CA 1
ATOM 1054 C C . GLY A 1 131 ? -0.482 -20.219 -25.172 1 93.19 131 GLY A C 1
ATOM 1055 O O . GLY A 1 131 ? -0.29 -19.516 -26.172 1 93.19 131 GLY A O 1
ATOM 1056 N N . THR A 1 132 ? -0.694 -19.719 -23.984 1 94.69 132 THR A N 1
ATOM 1057 C CA . THR A 1 132 ? -0.589 -18.281 -23.766 1 94.69 132 THR A CA 1
ATOM 1058 C C . THR A 1 132 ? 0.796 -17.906 -23.234 1 94.69 132 THR A C 1
ATOM 1060 O O . THR A 1 132 ? 1.197 -18.359 -22.156 1 94.69 132 THR A O 1
ATOM 1063 N N . TYR A 1 133 ? 1.513 -17.156 -24.016 1 98.38 133 TYR A N 1
ATOM 1064 C CA . TYR A 1 133 ? 2.873 -16.75 -23.672 1 98.38 133 TYR A CA 1
ATOM 1065 C C . TYR A 1 133 ? 2.971 -15.242 -23.5 1 98.38 133 TYR A C 1
ATOM 1067 O O . TYR A 1 133 ? 2.955 -14.508 -24.5 1 98.38 133 TYR A O 1
ATOM 1075 N N . PRO A 1 134 ? 3.123 -14.75 -22.266 1 98.62 134 PRO A N 1
ATOM 1076 C CA . PRO A 1 134 ? 3.08 -13.305 -22.016 1 98.62 134 PRO A CA 1
ATOM 1077 C C . PRO A 1 134 ? 4.312 -12.586 -22.562 1 98.62 134 PRO A C 1
ATOM 1079 O O . PRO A 1 134 ? 5.395 -13.164 -22.625 1 98.62 134 PRO A O 1
ATOM 1082 N N . ALA A 1 135 ? 4.105 -11.367 -22.922 1 98.75 135 ALA A N 1
ATOM 1083 C CA . ALA A 1 135 ? 5.16 -10.391 -23.172 1 98.75 135 ALA A CA 1
ATOM 1084 C C . ALA A 1 135 ? 5.391 -9.508 -21.953 1 98.75 135 ALA A C 1
ATOM 1086 O O . ALA A 1 135 ? 4.438 -9.031 -21.328 1 98.75 135 ALA A O 1
ATOM 1087 N N . LEU A 1 136 ? 6.641 -9.305 -21.625 1 98.88 136 LEU A N 1
ATOM 1088 C CA . LEU A 1 136 ? 7 -8.438 -20.516 1 98.88 136 LEU A CA 1
ATOM 1089 C C . LEU A 1 136 ? 7.664 -7.156 -21 1 98.88 136 LEU A C 1
ATOM 1091 O O . LEU A 1 136 ? 8.242 -7.137 -22.094 1 98.88 136 LEU A O 1
ATOM 1095 N N . ALA A 1 137 ? 7.547 -6.117 -20.203 1 98.88 137 ALA A N 1
ATOM 1096 C CA . ALA A 1 137 ? 8.273 -4.875 -20.469 1 98.88 137 ALA A CA 1
ATOM 1097 C C . ALA A 1 137 ? 9.023 -4.41 -19.219 1 98.88 137 ALA A C 1
ATOM 1099 O O . ALA A 1 137 ? 8.516 -4.516 -18.109 1 98.88 137 ALA A O 1
ATOM 1100 N N . THR A 1 138 ? 10.281 -3.975 -19.422 1 98.75 138 THR A N 1
ATOM 1101 C CA . THR A 1 138 ? 10.93 -3.209 -18.375 1 98.75 138 THR A CA 1
ATOM 1102 C C . THR A 1 138 ? 10.195 -1.894 -18.125 1 98.75 138 THR A C 1
ATOM 1104 O O . THR A 1 138 ? 9.656 -1.293 -19.062 1 98.75 138 THR A O 1
ATOM 1107 N N . VAL A 1 139 ? 10.148 -1.495 -16.844 1 98.75 139 VAL A N 1
ATOM 1108 C CA . VAL A 1 139 ? 9.398 -0.294 -16.5 1 98.75 139 VAL A CA 1
ATOM 1109 C C . VAL A 1 139 ? 10.25 0.598 -15.586 1 98.75 139 VAL A C 1
ATOM 1111 O O . VAL A 1 139 ? 11.266 0.159 -15.055 1 98.75 139 VAL A O 1
ATOM 1114 N N . ALA A 1 140 ? 9.859 1.877 -15.484 1 98.44 140 ALA A N 1
ATOM 1115 C CA . ALA A 1 140 ? 10.562 2.832 -14.625 1 98.44 140 ALA A CA 1
ATOM 1116 C C . ALA A 1 140 ? 10.242 2.586 -13.156 1 98.44 140 ALA A C 1
ATOM 1118 O O . ALA A 1 140 ? 11.086 2.805 -12.289 1 98.44 140 ALA A O 1
ATOM 1119 N N . THR A 1 141 ? 9.016 2.125 -12.852 1 98.75 141 THR A N 1
ATOM 1120 C CA . THR A 1 141 ? 8.609 1.843 -11.477 1 98.75 141 THR A CA 1
ATOM 1121 C C . THR A 1 141 ? 9.445 0.706 -10.891 1 98.75 141 THR A C 1
ATOM 1123 O O . THR A 1 141 ? 9.406 -0.42 -11.391 1 98.75 141 THR A O 1
ATOM 1126 N N . ARG A 1 142 ? 10.125 1.005 -9.844 1 98.88 142 ARG A N 1
ATOM 1127 C CA . ARG A 1 142 ? 10.984 0.007 -9.211 1 98.88 142 ARG A CA 1
ATOM 1128 C C . ARG A 1 142 ? 10.219 -0.766 -8.141 1 98.88 142 ARG A C 1
ATOM 1130 O O . ARG A 1 142 ? 9.234 -0.268 -7.59 1 98.88 142 ARG A O 1
ATOM 1137 N N . ARG A 1 143 ? 10.719 -1.925 -7.914 1 98.81 143 ARG A N 1
ATOM 1138 C CA . ARG A 1 143 ? 10.18 -2.736 -6.828 1 98.81 143 ARG A CA 1
ATOM 1139 C C . ARG A 1 143 ? 10.398 -2.059 -5.477 1 98.81 143 ARG A C 1
ATOM 1141 O O . ARG A 1 143 ? 11.453 -1.472 -5.234 1 98.81 143 ARG A O 1
ATOM 1148 N N . ILE A 1 144 ? 9.383 -2.123 -4.602 1 98.81 144 ILE A N 1
ATOM 1149 C CA . ILE A 1 144 ? 9.57 -1.614 -3.248 1 98.81 144 ILE A CA 1
ATOM 1150 C C . ILE A 1 144 ? 10.633 -2.441 -2.529 1 98.81 144 ILE A C 1
ATOM 1152 O O . ILE A 1 144 ? 10.539 -3.67 -2.471 1 98.81 144 ILE A O 1
ATOM 1156 N N . PRO A 1 145 ? 11.609 -1.806 -1.966 1 98.69 145 PRO A N 1
ATOM 1157 C CA . PRO A 1 145 ? 12.633 -2.564 -1.24 1 98.69 145 PRO A CA 1
ATOM 1158 C C . PRO A 1 145 ? 12.078 -3.271 -0.006 1 98.69 145 PRO A C 1
ATOM 1160 O O . PRO A 1 145 ? 11.203 -2.73 0.681 1 98.69 145 PRO A O 1
ATOM 1163 N N . SER A 1 146 ? 12.664 -4.398 0.335 1 97.88 146 SER A N 1
ATOM 1164 C CA . SER A 1 146 ? 12.203 -5.203 1.465 1 97.88 146 SER A CA 1
ATOM 1165 C C . SER A 1 146 ? 12.406 -4.465 2.785 1 97.88 146 SER A C 1
ATOM 1167 O O . SER A 1 146 ? 11.688 -4.703 3.754 1 97.88 146 SER A O 1
ATOM 1169 N N . GLU A 1 147 ? 13.328 -3.516 2.832 1 97.94 147 GLU A N 1
ATOM 1170 C CA . GLU A 1 147 ? 13.547 -2.742 4.051 1 97.94 147 GLU A CA 1
ATOM 1171 C C . GLU A 1 147 ? 12.414 -1.742 4.281 1 97.94 147 GLU A C 1
ATOM 1173 O O . GLU A 1 147 ? 12.266 -1.212 5.383 1 97.94 147 GLU A O 1
ATOM 1178 N N . SER A 1 148 ? 11.672 -1.43 3.234 1 98.75 148 SER A N 1
ATOM 1179 C CA . SER A 1 148 ? 10.523 -0.538 3.35 1 98.75 148 SER A CA 1
ATOM 1180 C C . SER A 1 148 ? 9.234 -1.324 3.539 1 98.75 148 SER A C 1
ATOM 1182 O O . SER A 1 148 ? 8.352 -0.912 4.301 1 98.75 148 SER A O 1
ATOM 1184 N N . LEU A 1 149 ? 9.102 -2.385 2.844 1 98.56 149 LEU A N 1
ATOM 1185 C CA . LEU A 1 149 ? 7.977 -3.311 2.912 1 98.56 149 LEU A CA 1
ATOM 1186 C C . LEU A 1 149 ? 8.445 -4.75 2.713 1 98.56 149 LEU A C 1
ATOM 1188 O O . LEU A 1 149 ? 8.734 -5.16 1.59 1 98.56 149 LEU A O 1
ATOM 1192 N N . PRO A 1 150 ? 8.461 -5.527 3.715 1 96.88 150 PRO A N 1
ATOM 1193 C CA . PRO A 1 150 ? 9.008 -6.883 3.635 1 96.88 150 PRO A CA 1
ATOM 1194 C C . PRO A 1 150 ? 8.266 -7.762 2.629 1 96.88 150 PRO A C 1
ATOM 1196 O O . PRO A 1 150 ? 7.039 -7.676 2.516 1 96.88 150 PRO A O 1
ATOM 1199 N N . SER A 1 151 ? 9 -8.602 1.979 1 94.69 151 SER A N 1
ATOM 1200 C CA . SER A 1 151 ? 8.445 -9.477 0.945 1 94.69 15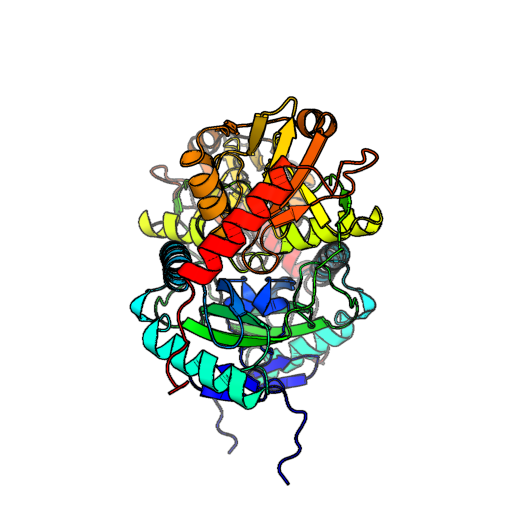1 SER A CA 1
ATOM 1201 C C . SER A 1 151 ? 8.023 -10.82 1.522 1 94.69 151 SER A C 1
ATOM 1203 O O . SER A 1 151 ? 7.77 -11.773 0.777 1 94.69 151 SER A O 1
ATOM 1205 N N . THR A 1 152 ? 7.961 -10.922 2.848 1 90.88 152 THR A N 1
ATOM 1206 C CA . THR A 1 152 ? 7.633 -12.164 3.531 1 90.88 152 THR A CA 1
ATOM 1207 C C . THR A 1 152 ? 6.141 -12.469 3.422 1 90.88 152 THR A C 1
ATOM 1209 O O . THR A 1 152 ? 5.711 -13.609 3.623 1 90.88 152 THR A O 1
ATOM 1212 N N . GLY A 1 153 ? 5.375 -11.445 3.232 1 94.25 153 GLY A N 1
ATOM 1213 C CA . GLY A 1 153 ? 3.938 -11.602 3.068 1 94.25 153 GLY A CA 1
ATOM 1214 C C . GLY A 1 153 ? 3.4 -10.906 1.832 1 94.25 153 GLY A C 1
ATOM 1215 O O . GLY A 1 153 ? 4.082 -10.062 1.242 1 94.25 153 GLY A O 1
ATOM 1216 N N . LYS A 1 154 ? 2.264 -11.352 1.384 1 97.81 154 LYS A N 1
ATOM 1217 C CA . LYS A 1 154 ? 1.511 -10.641 0.353 1 97.81 154 LYS A CA 1
ATOM 1218 C C . LYS A 1 154 ? 0.576 -9.609 0.971 1 97.81 154 LYS A C 1
ATOM 1220 O O . LYS A 1 154 ? -0.472 -9.953 1.517 1 97.81 154 LYS A O 1
ATOM 1225 N N . PHE A 1 155 ? 0.99 -8.406 0.861 1 98.12 155 PHE A N 1
ATOM 1226 C CA . PHE A 1 155 ? 0.281 -7.316 1.523 1 98.12 155 PHE A CA 1
ATOM 1227 C C . PHE A 1 155 ? -0.653 -6.609 0.551 1 98.12 155 PHE A C 1
ATOM 1229 O O . PHE A 1 155 ? -0.453 -6.668 -0.664 1 98.12 155 PHE A O 1
ATOM 1236 N N . THR A 1 156 ? -1.644 -5.941 1.134 1 97.38 156 THR A N 1
ATOM 1237 C CA . THR A 1 156 ? -2.658 -5.242 0.353 1 97.38 156 THR A CA 1
ATOM 1238 C C . THR A 1 156 ? -2.176 -3.846 -0.033 1 97.38 156 THR A C 1
ATOM 1240 O O . THR A 1 156 ? -2.939 -2.879 0.029 1 97.38 156 THR A O 1
ATOM 1243 N N . ASN A 1 157 ? -0.963 -3.613 -0.224 1 98.31 157 ASN A N 1
ATOM 1244 C CA . ASN A 1 157 ? -0.358 -2.406 -0.776 1 98.31 157 ASN A CA 1
ATOM 1245 C C . ASN A 1 157 ? 0.126 -2.625 -2.207 1 98.31 157 ASN A C 1
ATOM 1247 O O . ASN A 1 157 ? 1.33 -2.717 -2.451 1 98.31 157 ASN A O 1
ATOM 1251 N N . GLY A 1 158 ? -0.842 -2.6 -3.107 1 98.19 158 GLY A N 1
ATOM 1252 C CA . GLY A 1 158 ? -0.577 -3.08 -4.453 1 98.19 158 GLY A CA 1
ATOM 1253 C C . GLY A 1 158 ? -0.325 -1.964 -5.449 1 98.19 158 GLY A C 1
ATOM 1254 O O . GLY A 1 158 ? -0.122 -2.219 -6.637 1 98.19 158 GLY A O 1
ATOM 1255 N N . ILE A 1 159 ? -0.254 -0.698 -5.027 1 98.25 159 ILE A N 1
ATOM 1256 C CA . ILE A 1 159 ? -0.192 0.413 -5.973 1 98.25 159 ILE A CA 1
ATOM 1257 C C . ILE A 1 159 ? 1.116 0.35 -6.758 1 98.25 159 ILE A C 1
ATOM 1259 O O . ILE A 1 159 ? 1.149 0.672 -7.945 1 98.25 159 ILE A O 1
ATOM 1263 N N . ASN A 1 160 ? 2.256 -0.108 -6.141 1 98.69 160 ASN A N 1
ATOM 1264 C CA . ASN A 1 160 ? 3.514 -0.27 -6.863 1 98.69 160 ASN A CA 1
ATOM 1265 C C . ASN A 1 160 ? 3.342 -1.148 -8.094 1 98.69 160 ASN A C 1
ATOM 1267 O O . ASN A 1 160 ? 3.781 -0.784 -9.188 1 98.69 160 ASN A O 1
ATOM 1271 N N . TYR A 1 161 ? 2.66 -2.227 -7.934 1 98.69 161 TYR A N 1
ATOM 1272 C CA . TYR A 1 161 ? 2.424 -3.16 -9.031 1 98.69 161 TYR A CA 1
ATOM 1273 C C . TYR A 1 161 ? 1.422 -2.59 -10.023 1 98.69 161 TYR A C 1
ATOM 1275 O O . TYR A 1 161 ? 1.526 -2.836 -11.227 1 98.69 161 TYR A O 1
ATOM 1283 N N . ILE A 1 162 ? 0.454 -1.881 -9.508 1 97.62 162 ILE A N 1
ATOM 1284 C CA . ILE A 1 162 ? -0.528 -1.25 -10.383 1 97.62 162 ILE A CA 1
ATOM 1285 C C . ILE A 1 162 ? 0.171 -0.271 -11.328 1 97.62 162 ILE A C 1
ATOM 1287 O O . ILE A 1 162 ? -0.059 -0.292 -12.539 1 97.62 162 ILE A O 1
ATOM 1291 N N . LEU A 1 163 ? 1.059 0.572 -10.766 1 98.06 163 LEU A N 1
ATOM 1292 C CA . LEU A 1 163 ? 1.799 1.534 -11.578 1 98.06 163 LEU A CA 1
ATOM 1293 C C . LEU A 1 163 ? 2.658 0.823 -12.617 1 98.06 163 LEU A C 1
ATOM 1295 O O . LEU A 1 163 ? 2.668 1.206 -13.789 1 98.06 163 LEU A O 1
ATOM 1299 N N . ALA A 1 164 ? 3.318 -0.231 -12.211 1 98.69 164 ALA A N 1
ATOM 1300 C CA . ALA A 1 164 ? 4.172 -0.999 -13.109 1 98.69 164 ALA A CA 1
ATOM 1301 C C . ALA A 1 164 ? 3.357 -1.636 -14.234 1 98.69 164 ALA A C 1
ATOM 1303 O O . ALA A 1 164 ? 3.766 -1.614 -15.398 1 98.69 164 ALA A O 1
ATOM 1304 N N . ALA A 1 165 ? 2.24 -2.211 -13.875 1 98.25 165 ALA A N 1
ATOM 1305 C CA . ALA A 1 165 ? 1.378 -2.852 -14.859 1 98.25 165 ALA A CA 1
ATOM 1306 C C . ALA A 1 165 ? 0.874 -1.838 -15.883 1 98.25 165 ALA A C 1
ATOM 1308 O O . ALA A 1 165 ? 0.756 -2.152 -17.078 1 98.25 165 ALA A O 1
ATOM 1309 N N . GLN A 1 166 ? 0.53 -0.661 -15.422 1 96.88 166 GLN A N 1
ATOM 1310 C CA . GLN A 1 166 ? 0.1 0.4 -16.328 1 96.88 166 GLN A CA 1
ATOM 1311 C C . GLN A 1 166 ? 1.195 0.744 -17.328 1 96.88 166 GLN A C 1
ATOM 1313 O O . GLN A 1 166 ? 0.925 0.897 -18.531 1 96.88 166 GLN A O 1
ATOM 1318 N N . GLU A 1 167 ? 2.422 0.849 -16.859 1 98.12 167 GLU A N 1
ATOM 1319 C CA . GLU A 1 167 ? 3.551 1.147 -17.734 1 98.12 167 GLU A CA 1
ATOM 1320 C C . GLU A 1 167 ? 3.752 0.045 -18.781 1 98.12 167 GLU A C 1
ATOM 1322 O O . GLU A 1 167 ? 3.99 0.327 -19.953 1 98.12 167 GLU A O 1
ATOM 1327 N N . ALA A 1 168 ? 3.674 -1.176 -18.297 1 98.5 168 ALA A N 1
ATOM 1328 C CA . ALA A 1 168 ? 3.828 -2.307 -19.203 1 98.5 168 ALA A CA 1
ATOM 1329 C C . ALA A 1 168 ? 2.748 -2.295 -20.281 1 98.5 168 ALA A C 1
ATOM 1331 O O . ALA A 1 168 ? 3.035 -2.525 -21.453 1 98.5 168 ALA A O 1
ATOM 1332 N N . ALA A 1 169 ? 1.538 -2.025 -19.875 1 97.31 169 ALA A N 1
ATOM 1333 C CA . ALA A 1 169 ? 0.426 -1.965 -20.812 1 97.31 169 ALA A CA 1
ATOM 1334 C C . ALA A 1 169 ? 0.659 -0.885 -21.875 1 97.31 169 ALA A C 1
ATOM 1336 O O . ALA A 1 169 ? 0.356 -1.084 -23.047 1 97.31 169 ALA A O 1
ATOM 1337 N N . ALA A 1 170 ? 1.162 0.228 -21.469 1 96.94 170 ALA A N 1
ATOM 1338 C CA . ALA A 1 170 ? 1.454 1.328 -22.375 1 96.94 170 ALA A CA 1
ATOM 1339 C C . ALA A 1 170 ? 2.494 0.916 -23.422 1 96.94 170 ALA A C 1
ATOM 1341 O O . ALA A 1 170 ? 2.559 1.496 -24.5 1 96.94 170 ALA A O 1
ATOM 1342 N N . GLN A 1 171 ? 3.262 -0.097 -23.078 1 98 171 GLN A N 1
ATOM 1343 C CA . GLN A 1 171 ? 4.27 -0.63 -23.984 1 98 171 GLN A CA 1
ATOM 1344 C C . GLN A 1 171 ? 3.76 -1.875 -24.703 1 98 171 GLN A C 1
ATOM 1346 O O . GLN A 1 171 ? 4.543 -2.627 -25.297 1 98 171 GLN A O 1
ATOM 1351 N N . LYS A 1 172 ? 2.455 -2.164 -24.547 1 97.5 172 LYS A N 1
ATOM 1352 C CA . LYS A 1 172 ? 1.771 -3.277 -25.188 1 97.5 172 LYS A CA 1
ATOM 1353 C C . LYS A 1 172 ? 2.303 -4.617 -24.688 1 97.5 172 LYS A C 1
ATOM 1355 O O . LYS A 1 172 ? 2.424 -5.57 -25.469 1 97.5 172 LYS A O 1
ATOM 1360 N N . ALA A 1 173 ? 2.742 -4.613 -23.516 1 98.5 173 ALA A N 1
ATOM 1361 C CA . ALA A 1 173 ? 3.146 -5.855 -22.859 1 98.5 173 ALA A CA 1
ATOM 1362 C C . ALA A 1 173 ? 2.064 -6.352 -21.906 1 98.5 173 ALA A C 1
ATOM 1364 O O . ALA A 1 173 ? 1.146 -5.605 -21.562 1 98.5 173 ALA A O 1
ATOM 1365 N N . ASP A 1 174 ? 2.137 -7.586 -21.531 1 98.12 174 ASP A N 1
ATOM 1366 C CA . ASP A 1 174 ? 1.128 -8.211 -20.688 1 98.12 174 ASP A CA 1
ATOM 1367 C C . ASP A 1 174 ? 1.435 -7.988 -19.203 1 98.12 174 ASP A C 1
ATOM 1369 O O . ASP A 1 174 ? 0.532 -8.031 -18.359 1 98.12 174 ASP A O 1
ATOM 1373 N N . ASP A 1 175 ? 2.686 -7.781 -18.891 1 98.56 175 ASP A N 1
ATOM 1374 C CA . ASP A 1 175 ? 3.117 -7.574 -17.516 1 98.56 175 ASP A CA 1
ATOM 1375 C C . ASP A 1 175 ? 4.465 -6.859 -17.469 1 98.56 175 ASP A C 1
ATOM 1377 O O . ASP A 1 175 ? 5.109 -6.664 -18.5 1 98.56 175 ASP A O 1
ATOM 1381 N N . ALA A 1 176 ? 4.812 -6.434 -16.281 1 98.88 176 ALA A N 1
ATOM 1382 C CA . ALA A 1 176 ? 6.07 -5.707 -16.094 1 98.88 176 ALA A CA 1
ATOM 1383 C C . ALA A 1 176 ? 7.168 -6.633 -15.578 1 98.88 176 ALA A C 1
ATOM 1385 O O . ALA A 1 176 ? 6.91 -7.504 -14.742 1 98.88 176 ALA A O 1
ATOM 1386 N N . LEU A 1 177 ? 8.344 -6.492 -16.062 1 98.94 177 LEU A N 1
ATOM 1387 C CA . LEU A 1 177 ? 9.547 -6.977 -15.406 1 98.94 177 LEU A CA 1
ATOM 1388 C C . LEU A 1 177 ? 10.039 -5.973 -14.367 1 98.94 177 LEU A C 1
ATOM 1390 O O . LEU A 1 177 ? 10.578 -4.922 -14.719 1 98.94 177 LEU A O 1
ATOM 1394 N N . MET A 1 178 ? 9.883 -6.34 -13.148 1 98.88 178 MET A N 1
ATOM 1395 C CA . MET A 1 178 ? 10.25 -5.441 -12.055 1 98.88 178 MET A CA 1
ATOM 1396 C C . MET A 1 178 ? 11.742 -5.543 -11.75 1 98.88 178 MET A C 1
ATOM 1398 O O . MET A 1 178 ? 12.32 -6.633 -11.781 1 98.88 178 MET A O 1
ATOM 1402 N N . GLN A 1 179 ? 12.273 -4.418 -11.438 1 98.88 179 GLN A N 1
ATOM 1403 C CA . GLN A 1 179 ? 13.672 -4.328 -11.031 1 98.88 179 GLN A CA 1
ATOM 1404 C C . GLN A 1 179 ? 13.805 -3.742 -9.633 1 98.88 179 GLN A C 1
ATOM 1406 O O . GLN A 1 179 ? 12.984 -2.932 -9.211 1 98.88 179 GLN A O 1
ATOM 1411 N N . THR A 1 180 ? 14.797 -4.188 -8.914 1 98.62 180 THR A N 1
ATOM 1412 C CA . THR A 1 180 ? 15.141 -3.527 -7.656 1 98.62 180 THR A CA 1
ATOM 1413 C C . THR A 1 180 ? 15.516 -2.068 -7.895 1 98.62 180 THR A C 1
ATOM 1415 O O . THR A 1 180 ? 15.688 -1.647 -9.039 1 98.62 180 THR A O 1
ATOM 1418 N N . VAL A 1 181 ? 15.617 -1.331 -6.859 1 97.94 181 VAL A N 1
ATOM 1419 C CA . VAL A 1 181 ? 15.938 0.089 -6.957 1 97.94 181 VAL A CA 1
ATOM 1420 C C . VAL A 1 181 ? 17.297 0.267 -7.645 1 97.94 181 VAL A C 1
ATOM 1422 O O . VAL A 1 181 ? 17.5 1.223 -8.398 1 97.94 181 VAL A O 1
ATOM 1425 N N . ASP A 1 182 ? 18.172 -0.695 -7.465 1 96.75 182 ASP A N 1
ATOM 1426 C CA . ASP A 1 182 ? 19.5 -0.587 -8.062 1 96.75 182 ASP A CA 1
ATOM 1427 C C . ASP A 1 182 ? 19.547 -1.27 -9.43 1 96.75 182 ASP A C 1
ATOM 1429 O O . ASP A 1 182 ? 20.609 -1.474 -10 1 96.75 182 ASP A O 1
ATOM 1433 N N . GLY A 1 183 ? 18.422 -1.766 -9.961 1 97.81 183 GLY A N 1
ATOM 1434 C CA . GLY A 1 183 ? 18.312 -2.141 -11.359 1 97.81 183 GLY A CA 1
ATOM 1435 C C . GLY A 1 183 ? 18.516 -3.625 -11.602 1 97.81 183 GLY A C 1
ATOM 1436 O O . GLY A 1 183 ? 18.844 -4.043 -12.719 1 97.81 183 GLY A O 1
ATOM 1437 N N . ARG A 1 184 ? 18.359 -4.457 -10.562 1 98.69 184 ARG A N 1
ATOM 1438 C CA . ARG A 1 184 ? 18.5 -5.902 -10.719 1 98.69 184 ARG A CA 1
ATOM 1439 C C . ARG A 1 184 ? 17.141 -6.559 -10.969 1 98.69 184 ARG A C 1
ATOM 1441 O O . ARG A 1 184 ? 16.109 -6.074 -10.5 1 98.69 184 ARG A O 1
ATOM 1448 N N . VAL A 1 185 ? 17.172 -7.688 -11.648 1 98.88 185 VAL A N 1
ATOM 1449 C CA . VAL A 1 185 ? 15.945 -8.43 -11.938 1 98.88 185 VAL A CA 1
ATOM 1450 C C . VAL A 1 185 ? 15.312 -8.906 -10.633 1 98.88 185 VAL A C 1
ATOM 1452 O O . VAL A 1 185 ? 15.992 -9.477 -9.781 1 98.88 185 VAL A O 1
ATOM 1455 N N . SER A 1 186 ? 14.078 -8.648 -10.508 1 98.81 186 SER A N 1
ATOM 1456 C CA . SER A 1 186 ? 13.375 -9.078 -9.305 1 98.81 186 SER A CA 1
ATOM 1457 C C . SER A 1 186 ? 12.32 -10.133 -9.625 1 98.81 186 SER A C 1
ATOM 1459 O O . SER A 1 186 ? 12.578 -11.328 -9.508 1 98.81 186 SER A O 1
ATOM 1461 N N . GLU A 1 187 ? 11.227 -9.773 -10.125 1 98.88 187 GLU A N 1
ATOM 1462 C CA . GLU A 1 187 ? 10.031 -10.547 -10.43 1 98.88 187 GLU A CA 1
ATOM 1463 C C . GLU A 1 187 ? 9.141 -9.82 -11.438 1 98.88 187 GLU A C 1
ATOM 1465 O O . GLU A 1 187 ? 9.57 -8.859 -12.078 1 98.88 187 GLU A O 1
ATOM 1470 N N . THR A 1 188 ? 7.984 -10.32 -11.75 1 98.88 188 THR A N 1
ATOM 1471 C CA . THR A 1 188 ? 6.934 -9.539 -12.398 1 98.88 188 THR A CA 1
ATOM 1472 C C . THR A 1 188 ? 5.906 -9.062 -11.375 1 98.88 188 THR A C 1
ATOM 1474 O O . THR A 1 188 ? 6.074 -9.273 -10.172 1 98.88 188 THR A O 1
ATOM 1477 N N . THR A 1 189 ? 4.875 -8.414 -11.836 1 98.62 189 THR A N 1
ATOM 1478 C CA . THR A 1 189 ? 3.873 -7.941 -10.883 1 98.62 189 THR A CA 1
ATOM 1479 C C . THR A 1 189 ? 3.127 -9.117 -10.25 1 98.62 189 THR A C 1
ATOM 1481 O O . THR A 1 189 ? 2.596 -9 -9.148 1 98.62 189 THR A O 1
ATOM 1484 N N . ILE A 1 190 ? 3.217 -10.344 -10.93 1 98.12 190 ILE A N 1
ATOM 1485 C CA . ILE A 1 190 ? 2.328 -11.383 -10.414 1 98.12 190 ILE A CA 1
ATOM 1486 C C . ILE A 1 190 ? 3.088 -12.695 -10.305 1 98.12 190 ILE A C 1
ATOM 1488 O O . ILE A 1 190 ? 2.527 -13.711 -9.875 1 98.12 190 ILE A O 1
ATOM 1492 N N . ALA A 1 191 ? 4.395 -12.703 -10.688 1 98.75 191 ALA A N 1
ATOM 1493 C CA . ALA A 1 191 ? 5.051 -14.008 -10.773 1 98.75 191 ALA A CA 1
ATOM 1494 C C . ALA A 1 191 ? 6.551 -13.883 -10.516 1 98.75 191 ALA A C 1
ATOM 1496 O O . ALA A 1 191 ? 7.117 -12.789 -10.617 1 98.75 191 ALA A O 1
ATOM 1497 N N . ASN A 1 192 ? 7.152 -15.016 -10.133 1 98.88 192 ASN A N 1
ATOM 1498 C CA . ASN A 1 192 ? 8.609 -15.141 -10.141 1 98.88 192 ASN A CA 1
ATOM 1499 C C . ASN A 1 192 ? 9.133 -15.508 -11.531 1 98.88 192 ASN A C 1
ATOM 1501 O O . ASN A 1 192 ? 8.352 -15.875 -12.414 1 98.88 192 ASN A O 1
ATOM 1505 N N . ILE A 1 193 ? 10.477 -15.398 -11.703 1 98.94 193 ILE A N 1
ATOM 1506 C CA . ILE A 1 193 ? 11.008 -15.539 -13.055 1 98.94 193 ILE A CA 1
ATOM 1507 C C . ILE A 1 193 ? 12.242 -16.438 -13.031 1 98.94 193 ILE A C 1
ATOM 1509 O O . ILE A 1 193 ? 13.039 -16.391 -12.094 1 98.94 193 ILE A O 1
ATOM 1513 N N . PHE A 1 194 ? 12.367 -17.297 -14.039 1 98.88 194 PHE A N 1
ATOM 1514 C CA . PHE A 1 194 ? 13.523 -18.125 -14.344 1 98.88 194 PHE A CA 1
ATOM 1515 C C . PHE A 1 194 ? 13.953 -17.953 -15.797 1 98.88 194 PHE A C 1
ATOM 1517 O O . PHE A 1 194 ? 13.141 -17.578 -16.641 1 98.88 194 PHE A O 1
ATOM 1524 N N . TRP A 1 195 ? 15.188 -18.219 -16.062 1 98.75 195 TRP A N 1
ATOM 1525 C CA . TRP A 1 195 ? 15.602 -18.234 -17.453 1 98.75 195 TRP A CA 1
ATOM 1526 C C . TRP A 1 195 ? 16.766 -19.188 -17.672 1 98.75 195 TRP A C 1
ATOM 1528 O O . TRP A 1 195 ? 17.406 -19.641 -16.703 1 98.75 195 TRP A O 1
ATOM 1538 N N . ILE A 1 196 ? 16.922 -19.609 -18.922 1 98.06 196 ILE A N 1
ATOM 1539 C CA . ILE A 1 196 ? 17.969 -20.531 -19.344 1 98.06 196 ILE A CA 1
ATOM 1540 C C . ILE A 1 196 ? 18.984 -19.797 -20.219 1 98.06 196 ILE A C 1
ATOM 1542 O O . ILE A 1 196 ? 18.594 -19.109 -21.172 1 98.06 196 ILE A O 1
ATOM 1546 N N . GLU A 1 197 ? 20.156 -19.891 -19.828 1 94.88 197 GLU A N 1
ATOM 1547 C CA . GLU A 1 197 ? 21.266 -19.406 -20.641 1 94.88 197 GLU A CA 1
ATOM 1548 C C . GLU A 1 197 ? 22.406 -20.422 -20.688 1 94.88 197 GLU A C 1
ATOM 1550 O O . GLU A 1 197 ? 22.938 -20.828 -19.656 1 94.88 197 GLU A O 1
ATOM 1555 N N . GLU A 1 198 ? 22.734 -20.844 -21.891 1 89.19 198 GLU A N 1
ATOM 1556 C CA . GLU A 1 198 ? 23.812 -21.781 -22.109 1 89.19 198 GLU A CA 1
ATOM 1557 C C . GLU A 1 198 ? 23.641 -23.031 -21.25 1 89.19 198 GLU A C 1
ATOM 1559 O O . GLU A 1 198 ? 24.578 -23.453 -20.547 1 89.19 198 GLU A O 1
ATOM 1564 N N . GLY A 1 199 ? 22.469 -23.547 -21.125 1 87.25 199 GLY A N 1
ATOM 1565 C CA . GLY A 1 199 ? 22.172 -24.812 -20.469 1 87.25 199 GLY A CA 1
ATOM 1566 C C . GLY A 1 199 ? 22.031 -24.672 -18.969 1 87.25 199 GLY A C 1
ATOM 1567 O O . GLY A 1 199 ? 21.719 -25.641 -18.281 1 87.25 199 GLY A O 1
ATOM 1568 N N . GLN A 1 200 ? 22.25 -23.484 -18.547 1 94 200 GLN A N 1
ATOM 1569 C CA . GLN A 1 200 ? 22.125 -23.25 -17.109 1 94 200 GLN A CA 1
ATOM 1570 C C . GLN A 1 200 ? 20.844 -22.5 -16.781 1 94 200 GLN A C 1
ATOM 1572 O O . GLN A 1 200 ? 20.375 -21.656 -17.562 1 94 200 GLN A O 1
ATOM 1577 N N . ILE A 1 201 ? 20.297 -22.859 -15.617 1 98.38 201 ILE A N 1
ATOM 1578 C CA . ILE A 1 201 ? 19.078 -22.219 -15.148 1 98.38 201 ILE A CA 1
ATOM 1579 C C . ILE A 1 201 ? 19.422 -21.109 -14.141 1 98.38 201 ILE A C 1
ATOM 1581 O O . ILE A 1 201 ? 20.25 -21.312 -13.25 1 98.38 201 ILE A O 1
ATOM 1585 N N . PHE A 1 202 ? 18.797 -19.922 -14.32 1 98.75 202 PHE A N 1
ATOM 1586 C CA . PHE A 1 202 ? 19.031 -18.797 -13.438 1 98.75 202 PHE A CA 1
ATOM 1587 C C . PHE A 1 202 ? 17.719 -18.266 -12.867 1 98.75 202 PHE A C 1
ATOM 1589 O O . PHE A 1 202 ? 16.672 -18.406 -13.492 1 98.75 202 PHE A O 1
ATOM 1596 N N . THR A 1 203 ? 17.75 -17.688 -11.703 1 98.88 203 THR A N 1
ATOM 1597 C CA . THR A 1 203 ? 16.656 -16.938 -11.109 1 98.88 203 THR A CA 1
ATOM 1598 C C . THR A 1 203 ? 17.172 -15.914 -10.109 1 98.88 203 THR A C 1
ATOM 1600 O O . THR A 1 203 ? 18.234 -16.109 -9.5 1 98.88 203 THR A O 1
ATOM 1603 N N . PRO A 1 204 ? 16.531 -14.812 -9.945 1 98.75 204 PRO A N 1
ATOM 1604 C CA . PRO A 1 204 ? 16.969 -13.883 -8.906 1 98.75 204 PRO A CA 1
ATOM 1605 C C . PRO A 1 204 ? 16.922 -14.492 -7.504 1 98.75 204 PRO A C 1
ATOM 1607 O O . PRO A 1 204 ? 16.016 -15.273 -7.207 1 98.75 204 PRO A O 1
ATOM 1610 N N . SER A 1 205 ? 17.906 -14.086 -6.688 1 98.19 205 SER A N 1
ATOM 1611 C CA . SER A 1 205 ? 17.844 -14.516 -5.297 1 98.19 205 SER A CA 1
ATOM 1612 C C . SER A 1 205 ? 16.766 -13.766 -4.531 1 98.19 205 SER A C 1
ATOM 1614 O O . SER A 1 205 ? 16.234 -12.766 -5.016 1 98.19 205 SER A O 1
ATOM 1616 N N . THR A 1 206 ? 16.453 -14.242 -3.309 1 96.62 206 THR A N 1
ATOM 1617 C CA . THR A 1 206 ? 15.414 -13.633 -2.486 1 96.62 206 THR A CA 1
ATOM 1618 C C . THR A 1 206 ? 15.859 -12.273 -1.96 1 96.62 206 THR A C 1
ATOM 1620 O O . THR A 1 206 ? 15.062 -11.523 -1.396 1 96.62 206 THR A O 1
ATOM 1623 N N . GLU A 1 207 ? 17.109 -11.906 -2.213 1 96.88 207 GLU A N 1
ATOM 1624 C CA . GLU A 1 207 ? 17.625 -10.594 -1.825 1 96.88 207 GLU A CA 1
ATOM 1625 C C . GLU A 1 207 ? 17.219 -9.516 -2.826 1 96.88 207 GLU A C 1
ATOM 1627 O O . GLU A 1 207 ? 17.406 -8.328 -2.582 1 96.88 207 GLU A O 1
ATOM 1632 N N . CYS A 1 208 ? 16.625 -9.969 -3.881 1 98.38 208 CYS A N 1
ATOM 1633 C CA . CYS A 1 208 ? 16.234 -9.031 -4.926 1 98.38 208 CYS A CA 1
ATOM 1634 C C . CYS A 1 208 ? 14.797 -8.562 -4.723 1 98.38 208 CYS A C 1
ATOM 1636 O O . CYS A 1 208 ? 14.062 -8.344 -5.688 1 98.38 208 CYS A O 1
ATOM 1638 N N . ASP A 1 209 ? 14.305 -8.484 -3.494 1 98.31 209 ASP A N 1
ATOM 1639 C CA . ASP A 1 209 ? 13.078 -7.832 -3.053 1 98.31 209 ASP A CA 1
ATOM 1640 C C . ASP A 1 209 ? 11.852 -8.539 -3.627 1 98.31 209 ASP A C 1
ATOM 1642 O O . ASP A 1 209 ? 10.773 -7.949 -3.705 1 98.31 209 ASP A O 1
ATOM 1646 N N . LEU A 1 210 ? 12 -9.758 -4.09 1 98.62 210 LEU A N 1
ATOM 1647 C CA . LEU A 1 210 ? 10.883 -10.5 -4.672 1 98.62 210 LEU A CA 1
ATOM 1648 C C . LEU A 1 210 ? 10.117 -11.258 -3.596 1 98.62 210 LEU A C 1
ATOM 1650 O O . LEU A 1 210 ? 10.656 -11.547 -2.527 1 98.62 210 LEU A O 1
ATOM 1654 N N . ILE A 1 211 ? 8.852 -11.492 -3.812 1 98.12 211 ILE A N 1
ATOM 1655 C CA . ILE A 1 211 ? 8.086 -12.422 -2.984 1 98.12 211 ILE A CA 1
ATOM 1656 C C . ILE A 1 211 ? 8.625 -13.836 -3.154 1 98.12 211 ILE A C 1
ATOM 1658 O O . ILE A 1 211 ? 8.93 -14.266 -4.273 1 98.12 211 ILE A O 1
ATOM 1662 N N . ARG A 1 212 ? 8.758 -14.508 -2.07 1 97.31 212 ARG A N 1
ATOM 1663 C CA . ARG A 1 212 ? 9.188 -15.906 -2.137 1 97.31 212 ARG A CA 1
ATOM 1664 C C . ARG A 1 212 ? 8.016 -16.812 -2.51 1 97.31 212 ARG A C 1
ATOM 1666 O O . ARG A 1 212 ? 7.395 -17.422 -1.637 1 97.31 212 ARG A O 1
ATOM 1673 N N . GLY A 1 213 ? 7.82 -16.922 -3.768 1 98.25 213 GLY A N 1
ATOM 1674 C CA . GLY A 1 213 ? 6.672 -17.672 -4.262 1 98.25 213 GLY A CA 1
ATOM 1675 C C . GLY A 1 213 ? 6.684 -19.125 -3.855 1 98.25 213 GLY A C 1
ATOM 1676 O O . GLY A 1 213 ? 7.742 -19.766 -3.826 1 98.25 213 GLY A O 1
ATOM 1677 N N . ILE A 1 214 ? 5.559 -19.609 -3.611 1 98.56 214 ILE A N 1
ATOM 1678 C CA . ILE A 1 214 ? 5.406 -21.016 -3.227 1 98.56 214 ILE A CA 1
ATOM 1679 C C . ILE A 1 214 ? 5.754 -21.906 -4.41 1 98.56 214 ILE A C 1
ATOM 1681 O O . ILE A 1 214 ? 6.508 -22.875 -4.262 1 98.56 214 ILE A O 1
ATOM 1685 N N . THR A 1 215 ? 5.25 -21.562 -5.578 1 98.69 215 THR A N 1
ATOM 1686 C CA . THR A 1 215 ? 5.574 -22.328 -6.781 1 98.69 215 THR A CA 1
ATOM 1687 C C . THR A 1 215 ? 7.059 -22.203 -7.117 1 98.69 215 THR A C 1
ATOM 1689 O O . THR A 1 215 ? 7.676 -23.156 -7.594 1 98.69 215 THR A O 1
ATOM 1692 N N . ARG A 1 216 ? 7.641 -21.031 -6.949 1 98.69 216 ARG A N 1
ATOM 1693 C CA . ARG A 1 216 ? 9.078 -20.844 -7.129 1 98.69 216 ARG A CA 1
ATOM 1694 C C . ARG A 1 216 ? 9.859 -21.875 -6.32 1 98.69 216 ARG A C 1
ATOM 1696 O O . ARG A 1 216 ? 10.789 -22.5 -6.836 1 98.69 216 ARG A O 1
ATOM 1703 N N . GLN A 1 217 ? 9.477 -22 -5.047 1 98.44 217 GLN A N 1
ATOM 1704 C CA . GLN A 1 217 ? 10.18 -22.953 -4.18 1 98.44 217 GLN A CA 1
ATOM 1705 C C . GLN A 1 217 ? 10.031 -24.375 -4.695 1 98.44 217 GLN A C 1
ATOM 1707 O O . GLN A 1 217 ? 10.992 -25.156 -4.664 1 98.44 217 GLN A O 1
ATOM 1712 N N . VAL A 1 218 ? 8.867 -24.766 -5.16 1 98.69 218 VAL A N 1
ATOM 1713 C CA . VAL A 1 218 ? 8.656 -26.109 -5.715 1 98.69 218 VAL A CA 1
ATOM 1714 C C . VAL A 1 218 ? 9.57 -26.312 -6.918 1 98.69 218 VAL A C 1
ATOM 1716 O O . VAL A 1 218 ? 10.211 -27.359 -7.043 1 98.69 218 VAL A O 1
ATOM 1719 N N . VAL A 1 219 ? 9.641 -25.328 -7.777 1 98.75 219 VAL A N 1
ATOM 1720 C CA . VAL A 1 219 ? 10.469 -25.422 -8.977 1 98.75 219 VAL A CA 1
ATOM 1721 C C . VAL A 1 219 ? 11.938 -25.578 -8.578 1 98.75 219 VAL A C 1
ATOM 1723 O O . VAL A 1 219 ? 12.656 -26.406 -9.125 1 98.75 219 VAL A O 1
ATOM 1726 N N . LEU A 1 220 ? 12.383 -24.797 -7.617 1 98.75 220 LEU A N 1
ATOM 1727 C CA . LEU A 1 220 ? 13.75 -24.906 -7.129 1 98.75 220 LEU A CA 1
ATOM 1728 C C . LEU A 1 220 ? 14.031 -26.281 -6.562 1 98.75 220 LEU A C 1
ATOM 1730 O O . LEU A 1 220 ? 15.102 -26.859 -6.805 1 98.75 220 LEU A O 1
ATOM 1734 N N . ASP A 1 221 ? 13.094 -26.812 -5.824 1 98.44 221 ASP A N 1
ATOM 1735 C CA . ASP A 1 221 ? 13.25 -28.156 -5.258 1 98.44 221 ASP A CA 1
ATOM 1736 C C . ASP A 1 221 ? 13.367 -29.203 -6.355 1 98.44 221 ASP A C 1
ATOM 1738 O O . ASP A 1 221 ? 14.172 -30.141 -6.254 1 98.44 221 ASP A O 1
ATOM 1742 N N . ILE A 1 222 ? 12.523 -29.094 -7.352 1 98.38 222 ILE A N 1
ATOM 1743 C CA . ILE A 1 222 ? 12.555 -30.016 -8.484 1 98.38 222 ILE A CA 1
ATOM 1744 C C . ILE A 1 222 ? 13.914 -29.953 -9.172 1 98.38 222 ILE A C 1
ATOM 1746 O O . ILE A 1 222 ? 14.516 -30.984 -9.477 1 98.38 222 ILE A O 1
ATOM 1750 N N . ILE A 1 223 ? 14.414 -28.75 -9.391 1 98.12 223 ILE A N 1
ATOM 1751 C CA . ILE A 1 223 ? 15.703 -28.547 -10.055 1 98.12 223 ILE A CA 1
ATOM 1752 C C . ILE A 1 223 ? 16.812 -29.156 -9.195 1 98.12 223 ILE A C 1
ATOM 1754 O O . ILE A 1 223 ? 17.703 -29.828 -9.719 1 98.12 223 ILE A O 1
ATOM 1758 N N . ASP A 1 224 ? 16.75 -28.953 -7.918 1 97.38 224 ASP A N 1
ATOM 1759 C CA . ASP A 1 224 ? 17.781 -29.422 -6.992 1 97.38 224 ASP A CA 1
ATOM 1760 C C . ASP A 1 224 ? 17.859 -30.953 -6.992 1 97.38 224 ASP A C 1
ATOM 1762 O O . ASP A 1 224 ? 18.938 -31.516 -6.77 1 97.38 224 ASP A O 1
ATOM 1766 N N . ARG A 1 225 ? 16.781 -31.562 -7.246 1 96.94 225 ARG A N 1
ATOM 1767 C CA . ARG A 1 225 ? 16.719 -33.031 -7.203 1 96.94 225 ARG A CA 1
ATOM 1768 C C . ARG A 1 225 ? 17.062 -33.625 -8.57 1 96.94 225 ARG A C 1
ATOM 1770 O O . ARG A 1 225 ? 17.188 -34.844 -8.695 1 96.94 225 ARG A O 1
ATOM 1777 N N . HIS A 1 226 ? 17.141 -32.812 -9.5 1 95.44 226 HIS A N 1
ATOM 1778 C CA . HIS A 1 226 ? 17.406 -33.312 -10.852 1 95.44 226 HIS A CA 1
ATOM 1779 C C . HIS A 1 226 ? 18.906 -33.531 -11.062 1 95.44 226 HIS A C 1
ATOM 1781 O O . HIS A 1 226 ? 19.719 -32.719 -10.648 1 95.44 226 HIS A O 1
ATOM 1787 N N . PRO A 1 227 ? 19.25 -34.562 -11.727 1 94.5 227 PRO A N 1
ATOM 1788 C CA . PRO A 1 227 ? 20.672 -34.875 -11.898 1 94.5 227 PRO A CA 1
ATOM 1789 C C . PRO A 1 227 ? 21.359 -33.969 -12.922 1 94.5 227 PRO A C 1
ATOM 1791 O O . PRO A 1 227 ? 22.562 -33.75 -12.844 1 94.5 227 PRO A O 1
ATOM 1794 N N . ALA A 1 228 ? 20.594 -33.375 -13.773 1 94.19 228 ALA A N 1
ATOM 1795 C CA . ALA A 1 228 ? 21.203 -32.688 -14.906 1 94.19 228 ALA A CA 1
ATOM 1796 C C . ALA A 1 228 ? 21.094 -31.172 -14.742 1 94.19 228 ALA A C 1
ATOM 1798 O O . ALA A 1 228 ? 21.766 -30.422 -15.453 1 94.19 228 ALA A O 1
ATOM 1799 N N . TYR A 1 229 ? 20.266 -30.781 -13.867 1 95 229 TYR A N 1
ATOM 1800 C CA . TYR A 1 229 ? 20 -29.344 -13.805 1 95 229 TYR A CA 1
ATOM 1801 C C . TYR A 1 229 ? 20.516 -28.75 -12.492 1 95 229 TYR A C 1
ATOM 1803 O O . TYR A 1 229 ? 20.547 -29.453 -11.469 1 95 229 TYR A O 1
ATOM 1811 N N . ARG A 1 230 ? 20.984 -27.531 -12.609 1 95.12 230 ARG A N 1
ATOM 1812 C CA . ARG A 1 230 ? 21.312 -26.688 -11.469 1 95.12 230 ARG A CA 1
ATOM 1813 C C . ARG A 1 230 ? 20.797 -25.266 -11.68 1 95.12 230 ARG A C 1
ATOM 1815 O O . ARG A 1 230 ? 20.797 -24.75 -12.805 1 95.12 230 ARG A O 1
ATOM 1822 N N . CYS A 1 231 ? 20.297 -24.703 -10.609 1 97.94 231 CYS A N 1
ATOM 1823 C CA . CYS A 1 231 ? 19.828 -23.328 -10.688 1 97.94 231 CYS A CA 1
ATOM 1824 C C . CYS A 1 231 ? 20.75 -22.375 -9.945 1 97.94 231 CYS A C 1
ATOM 1826 O O . CYS A 1 231 ? 21.109 -22.641 -8.797 1 97.94 231 CYS A O 1
ATOM 1828 N N . ARG A 1 232 ? 21.172 -21.391 -10.578 1 98.06 232 ARG A N 1
ATOM 1829 C CA . ARG A 1 232 ? 21.969 -20.328 -9.945 1 98.06 232 ARG A CA 1
ATOM 1830 C C . ARG A 1 232 ? 21.078 -19.172 -9.516 1 98.06 232 ARG A C 1
ATOM 1832 O O . ARG A 1 232 ? 20.5 -18.469 -10.359 1 98.06 232 ARG A O 1
ATOM 1839 N N . GLU A 1 233 ? 20.984 -19 -8.211 1 98.56 233 GLU A N 1
ATOM 1840 C CA . GLU A 1 233 ? 20.312 -17.844 -7.648 1 98.56 233 GLU A CA 1
ATOM 1841 C C . GLU A 1 233 ? 21.281 -16.672 -7.453 1 98.56 233 GLU A C 1
ATOM 1843 O O . GLU A 1 233 ? 22.406 -16.875 -7.008 1 98.56 233 GLU A O 1
ATOM 1848 N N . GLY A 1 234 ? 20.891 -15.484 -7.895 1 98.44 234 GLY A N 1
ATOM 1849 C CA . GLY A 1 234 ? 21.781 -14.352 -7.727 1 98.44 234 GLY A CA 1
ATOM 1850 C C . GLY A 1 234 ? 21.156 -13.023 -8.102 1 98.44 234 GLY A C 1
ATOM 1851 O O . GLY A 1 234 ? 19.938 -12.938 -8.281 1 98.44 234 GLY A O 1
ATOM 1852 N N . SER A 1 235 ? 21.969 -12.008 -8.055 1 98.69 235 SER A N 1
ATOM 1853 C CA . SER A 1 235 ? 21.594 -10.664 -8.5 1 98.69 235 SER A CA 1
ATOM 1854 C C . SER A 1 235 ? 22.094 -10.398 -9.922 1 98.69 235 SER A C 1
ATOM 1856 O O . SER A 1 235 ? 23.297 -10.43 -10.18 1 98.69 235 SER A O 1
ATOM 1858 N N . TYR A 1 236 ? 21.125 -10.18 -10.836 1 98.62 236 TYR A N 1
ATOM 1859 C CA . TYR A 1 236 ? 21.469 -10.094 -12.25 1 98.62 236 TYR A CA 1
ATOM 1860 C C . TYR A 1 236 ? 20.938 -8.812 -12.875 1 98.62 236 TYR A C 1
ATOM 1862 O O . TYR A 1 236 ? 19.844 -8.359 -12.523 1 98.62 236 TYR A O 1
ATOM 1870 N N . ALA A 1 237 ? 21.688 -8.289 -13.805 1 98 237 ALA A N 1
ATOM 1871 C CA . ALA A 1 237 ? 21.203 -7.176 -14.617 1 98 237 ALA A CA 1
ATOM 1872 C C . ALA A 1 237 ? 20.203 -7.66 -15.672 1 98 237 ALA A C 1
ATOM 1874 O O . ALA A 1 237 ? 20.203 -8.836 -16.031 1 98 237 ALA A O 1
ATOM 1875 N N . VAL A 1 238 ? 19.406 -6.789 -16.141 1 97.38 238 VAL A N 1
ATOM 1876 C CA . VAL A 1 238 ? 18.359 -7.109 -17.109 1 97.38 238 VAL A CA 1
ATOM 1877 C C . VAL A 1 238 ? 19 -7.652 -18.391 1 97.38 238 VAL A C 1
ATOM 1879 O O . VAL A 1 238 ? 18.438 -8.531 -19.047 1 97.38 238 VAL A O 1
ATOM 1882 N N . GLU A 1 239 ? 20.172 -7.207 -18.688 1 95.88 239 GLU A N 1
ATOM 1883 C CA . GLU A 1 239 ? 20.859 -7.617 -19.906 1 95.88 239 GLU A CA 1
ATOM 1884 C C . GLU A 1 239 ? 21.125 -9.117 -19.906 1 95.88 239 GLU A C 1
ATOM 1886 O O . GLU A 1 239 ? 21.141 -9.75 -20.969 1 95.88 239 GLU A O 1
ATOM 1891 N N . LYS A 1 240 ? 21.344 -9.586 -18.766 1 95.12 240 LYS A N 1
ATOM 1892 C CA . LYS A 1 240 ? 21.531 -11.031 -18.656 1 95.12 240 LYS A CA 1
ATOM 1893 C C . LYS A 1 240 ? 20.312 -11.781 -19.156 1 95.12 240 LYS A C 1
ATOM 1895 O O . LYS A 1 240 ? 20.438 -12.812 -19.828 1 95.12 240 LYS A O 1
ATOM 1900 N N . LEU A 1 241 ? 19.156 -11.312 -18.922 1 96.25 241 LEU A N 1
ATOM 1901 C CA . LEU A 1 241 ? 17.906 -11.906 -19.375 1 96.25 241 LEU A CA 1
ATOM 1902 C C . LEU A 1 241 ? 17.781 -11.836 -20.891 1 96.25 241 LEU A C 1
ATOM 1904 O O . LEU A 1 241 ? 17.219 -12.742 -21.516 1 96.25 241 LEU A O 1
ATOM 1908 N N . TYR A 1 242 ? 18.344 -10.773 -21.469 1 96.69 242 TYR A N 1
ATOM 1909 C CA . TYR A 1 242 ? 18.234 -10.57 -22.906 1 96.69 242 TYR A CA 1
ATOM 1910 C C . TYR A 1 242 ? 19.031 -11.633 -23.672 1 96.69 242 TYR A C 1
ATOM 1912 O O . TYR A 1 242 ? 18.75 -11.906 -24.844 1 96.69 242 TYR A O 1
ATOM 1920 N N . GLN A 1 243 ? 19.938 -12.227 -22.969 1 95.81 243 GLN A N 1
ATOM 1921 C CA . GLN A 1 243 ? 20.812 -13.211 -23.594 1 95.81 243 GLN A CA 1
ATOM 1922 C C . GLN A 1 243 ? 20.281 -14.625 -23.391 1 95.81 243 GLN A C 1
ATOM 1924 O O . GLN A 1 243 ? 20.875 -15.594 -23.875 1 95.81 243 GLN A O 1
ATOM 1929 N N . ALA A 1 244 ? 19.188 -14.766 -22.75 1 98.25 244 ALA A N 1
ATOM 1930 C CA . ALA A 1 244 ? 18.641 -16.078 -22.406 1 98.25 244 ALA A CA 1
ATOM 1931 C C . ALA A 1 244 ? 18.094 -16.781 -23.656 1 98.25 244 ALA A C 1
ATOM 1933 O O . ALA A 1 244 ? 17.625 -16.125 -24.578 1 98.25 244 ALA A O 1
ATOM 1934 N N . ASP A 1 245 ? 18.172 -18.078 -23.625 1 98 245 ASP A N 1
ATOM 1935 C CA . ASP A 1 245 ? 17.531 -18.891 -24.656 1 98 245 ASP A CA 1
ATOM 1936 C C . ASP A 1 245 ? 16.016 -18.969 -24.438 1 98 245 ASP A C 1
ATOM 1938 O O . ASP A 1 245 ? 15.258 -18.969 -25.406 1 98 245 ASP A O 1
ATOM 1942 N N . ALA A 1 246 ? 15.672 -19.062 -23.219 1 98.62 246 ALA A N 1
ATOM 1943 C CA . ALA A 1 246 ? 14.273 -19.172 -22.812 1 98.62 246 ALA A CA 1
ATOM 1944 C C . ALA A 1 246 ? 14.047 -18.547 -21.453 1 98.62 246 ALA A C 1
ATOM 1946 O O . ALA A 1 246 ? 14.945 -18.531 -20.609 1 98.62 246 ALA A O 1
ATOM 1947 N N . VAL A 1 247 ? 12.906 -17.953 -21.25 1 98.88 247 VAL A N 1
ATOM 1948 C CA . VAL A 1 247 ? 12.461 -17.344 -20 1 98.88 247 VAL A CA 1
ATOM 1949 C C . VAL A 1 247 ? 11.102 -17.922 -19.609 1 98.88 247 VAL A C 1
ATOM 1951 O O . VAL A 1 247 ? 10.25 -18.156 -20.469 1 98.88 247 VAL A O 1
ATOM 1954 N N . ALA A 1 248 ? 10.898 -18.141 -18.328 1 98.88 248 ALA A N 1
ATOM 1955 C CA . ALA A 1 248 ? 9.602 -18.625 -17.844 1 98.88 248 ALA A CA 1
ATOM 1956 C C . ALA A 1 248 ? 9.234 -17.953 -16.516 1 98.88 248 ALA A C 1
ATOM 1958 O O . ALA A 1 248 ? 10.109 -17.594 -15.734 1 98.88 248 ALA A O 1
ATOM 1959 N N . LEU A 1 249 ? 7.973 -17.828 -16.328 1 98.88 249 LEU A N 1
ATOM 1960 C CA . LEU A 1 249 ? 7.395 -17.344 -15.078 1 98.88 249 LEU A CA 1
ATOM 1961 C C . LEU A 1 249 ? 6.781 -18.484 -14.281 1 98.88 249 LEU A C 1
ATOM 1963 O O . LEU A 1 249 ? 6.477 -19.531 -14.836 1 98.88 249 LEU A O 1
ATOM 1967 N N . CYS A 1 250 ? 6.625 -18.234 -13.008 1 98.75 250 CYS A N 1
ATOM 1968 C CA . CYS A 1 250 ? 5.871 -19.219 -12.242 1 98.75 250 CYS A CA 1
ATOM 1969 C C . CYS A 1 250 ? 5.082 -18.547 -11.117 1 98.75 250 CYS A C 1
ATOM 1971 O O . CYS A 1 250 ? 5.539 -17.562 -10.539 1 98.75 250 CYS A O 1
ATOM 1973 N N . ASN A 1 251 ? 3.922 -19 -10.891 1 98.44 251 ASN A N 1
ATOM 1974 C CA . ASN A 1 251 ? 3.078 -18.656 -9.75 1 98.44 251 ASN A CA 1
ATOM 1975 C C . ASN A 1 251 ? 2.047 -19.75 -9.469 1 98.44 251 ASN A C 1
ATOM 1977 O O . ASN A 1 251 ? 1.979 -20.734 -10.195 1 98.44 251 ASN A O 1
ATOM 1981 N N . SER A 1 252 ? 1.296 -19.578 -8.438 1 98.19 252 SER A N 1
ATOM 1982 C CA . SER A 1 252 ? 0.412 -20.641 -7.953 1 98.19 252 SER A CA 1
ATOM 1983 C C . SER A 1 252 ? -0.756 -20.859 -8.906 1 98.19 252 SER A C 1
ATOM 1985 O O . SER A 1 252 ? -1.29 -21.969 -9 1 98.19 252 SER A O 1
ATOM 1987 N N . VAL A 1 253 ? -1.093 -19.891 -9.68 1 97.94 253 VAL A N 1
ATOM 1988 C CA . VAL A 1 253 ? -2.281 -19.969 -10.516 1 97.94 253 VAL A CA 1
ATOM 1989 C C . VAL A 1 253 ? -1.899 -20.5 -11.898 1 97.94 253 VAL A C 1
ATOM 1991 O O . VAL A 1 253 ? -2.504 -21.453 -12.398 1 97.94 253 VAL A O 1
ATOM 1994 N N . ARG A 1 254 ? -0.821 -19.969 -12.469 1 97.75 254 ARG A N 1
ATOM 1995 C CA . ARG A 1 254 ? -0.478 -20.25 -13.852 1 97.75 254 ARG A CA 1
ATOM 1996 C C . ARG A 1 254 ? 0.624 -21.312 -13.938 1 97.75 254 ARG A C 1
ATOM 1998 O O . ARG A 1 254 ? 0.991 -21.75 -15.023 1 97.75 254 ARG A O 1
ATOM 2005 N N . GLU A 1 255 ? 1.124 -21.719 -12.789 1 98.19 255 GLU A N 1
ATOM 2006 C CA . GLU A 1 255 ? 2.213 -22.688 -12.742 1 98.19 255 GLU A CA 1
ATOM 2007 C C . GLU A 1 255 ? 3.436 -22.188 -13.508 1 98.19 255 GLU A C 1
ATOM 2009 O O . GLU A 1 255 ? 3.924 -21.078 -13.242 1 98.19 255 GLU A O 1
ATOM 2014 N N . ILE A 1 256 ? 4.031 -22.969 -14.383 1 98.56 256 ILE A N 1
ATOM 2015 C CA . ILE A 1 256 ? 5.191 -22.531 -15.148 1 98.56 256 ILE A CA 1
ATOM 2016 C C . ILE A 1 256 ? 4.75 -22.062 -16.531 1 98.56 256 ILE A C 1
ATOM 2018 O O . ILE A 1 256 ? 4.113 -22.797 -17.281 1 98.56 256 ILE A O 1
ATOM 2022 N N . THR A 1 257 ? 5.043 -20.797 -16.891 1 98.62 257 THR A N 1
ATOM 2023 C CA . THR A 1 257 ? 4.59 -20.172 -18.141 1 98.62 257 THR A CA 1
ATOM 2024 C C . THR A 1 257 ? 5.766 -19.578 -18.906 1 98.62 257 THR A C 1
ATOM 2026 O O . THR A 1 257 ? 6.418 -18.641 -18.438 1 98.62 257 THR A O 1
ATOM 2029 N N . PRO A 1 258 ? 5.984 -20.078 -20.109 1 98.75 258 PRO A N 1
ATOM 2030 C CA . PRO A 1 258 ? 7.043 -19.469 -20.922 1 98.75 258 PRO A CA 1
ATOM 2031 C C . PRO A 1 258 ? 6.742 -18.031 -21.297 1 98.75 258 PRO A C 1
ATOM 2033 O O . PRO A 1 258 ? 5.574 -17.656 -21.453 1 98.75 258 PRO A O 1
ATOM 2036 N N . VAL A 1 259 ? 7.77 -17.25 -21.453 1 98.88 259 VAL A N 1
ATOM 2037 C CA . VAL A 1 259 ? 7.668 -15.859 -21.844 1 98.88 259 VAL A CA 1
ATOM 2038 C C . VAL A 1 259 ? 8.055 -15.711 -23.312 1 98.88 259 VAL A C 1
ATOM 2040 O O . VAL A 1 259 ? 9.094 -16.219 -23.75 1 98.88 259 VAL A O 1
ATOM 2043 N N . ARG A 1 260 ? 7.223 -15.055 -24.062 1 98.5 260 ARG A N 1
ATOM 2044 C CA . ARG A 1 260 ? 7.484 -14.953 -25.484 1 98.5 260 ARG A CA 1
ATOM 2045 C C . ARG A 1 260 ? 8.484 -13.844 -25.781 1 98.5 260 ARG A C 1
ATOM 2047 O O . ARG A 1 260 ? 9.273 -13.938 -26.734 1 98.5 260 ARG A O 1
ATOM 2054 N N . ARG A 1 261 ? 8.367 -12.758 -24.969 1 98.44 261 ARG A N 1
ATOM 2055 C CA . ARG A 1 261 ? 9.219 -11.609 -25.266 1 98.44 261 ARG A CA 1
ATOM 2056 C C . ARG A 1 261 ? 9.391 -10.727 -24.031 1 98.44 261 ARG A C 1
ATOM 2058 O O . ARG A 1 261 ? 8.484 -10.609 -23.219 1 98.44 261 ARG A O 1
ATOM 2065 N N . ILE A 1 262 ? 10.562 -10.172 -23.938 1 98.81 262 ILE A N 1
ATOM 2066 C CA . ILE A 1 262 ? 10.836 -9.055 -23.031 1 98.81 262 ILE A CA 1
ATOM 2067 C C . ILE A 1 262 ? 11.359 -7.859 -23.828 1 98.81 262 ILE A C 1
ATOM 2069 O O . ILE A 1 262 ? 12.414 -7.945 -24.469 1 98.81 262 ILE A O 1
ATOM 2073 N N . ASP A 1 263 ? 10.594 -6.758 -23.734 1 98.5 263 ASP A N 1
ATOM 2074 C CA . ASP A 1 263 ? 10.938 -5.617 -24.594 1 98.5 263 ASP A CA 1
ATOM 2075 C C . ASP A 1 263 ? 11.055 -6.043 -26.047 1 98.5 263 ASP A C 1
ATOM 2077 O O . ASP A 1 263 ? 10.109 -6.578 -26.625 1 98.5 263 ASP A O 1
ATOM 2081 N N . ASN A 1 264 ? 12.219 -5.934 -26.641 1 97.94 264 ASN A N 1
ATOM 2082 C CA . ASN A 1 264 ? 12.367 -6.277 -28.047 1 97.94 264 ASN A CA 1
ATOM 2083 C C . ASN A 1 264 ? 13.094 -7.609 -28.219 1 97.94 264 ASN A C 1
ATOM 2085 O O . ASN A 1 264 ? 13.492 -7.957 -29.328 1 97.94 264 ASN A O 1
ATOM 2089 N N . HIS A 1 265 ? 13.211 -8.414 -27.266 1 98.44 265 HIS A N 1
ATOM 2090 C CA . HIS A 1 265 ? 13.914 -9.688 -27.328 1 98.44 265 HIS A CA 1
ATOM 2091 C C . HIS A 1 265 ? 12.93 -10.859 -27.25 1 98.44 265 HIS A C 1
ATOM 2093 O O . HIS A 1 265 ? 12.148 -10.945 -26.297 1 98.44 265 HIS A O 1
ATOM 2099 N N . THR A 1 266 ? 13.016 -11.781 -28.141 1 98.38 266 THR A N 1
ATOM 2100 C CA . THR A 1 266 ? 12.117 -12.93 -28.203 1 98.38 266 THR A CA 1
ATOM 2101 C C . THR A 1 266 ? 12.805 -14.18 -27.656 1 98.38 266 THR A C 1
ATOM 2103 O O . THR A 1 266 ? 14.031 -14.297 -27.719 1 98.38 266 THR A O 1
ATOM 2106 N N . PHE A 1 267 ? 12.031 -15.094 -27.156 1 98.62 267 PHE A N 1
ATOM 2107 C CA . PHE A 1 267 ? 12.578 -16.281 -26.516 1 98.62 267 PHE A CA 1
ATOM 2108 C C . PHE A 1 267 ? 11.883 -17.547 -27.031 1 98.62 267 PHE A C 1
ATOM 2110 O O . PHE A 1 267 ? 10.789 -17.469 -27.578 1 98.62 267 PHE A O 1
ATOM 2117 N N . ASP A 1 268 ? 12.594 -18.672 -26.828 1 98.12 268 ASP A N 1
ATOM 2118 C CA . ASP A 1 268 ? 12.023 -19.984 -27.172 1 98.12 268 ASP A CA 1
ATOM 2119 C C . ASP A 1 268 ? 10.93 -20.375 -26.188 1 98.12 268 ASP A C 1
ATOM 2121 O O . ASP A 1 268 ? 11.203 -20.609 -25 1 98.12 268 ASP A O 1
ATOM 2125 N N . THR A 1 269 ? 9.711 -20.516 -26.641 1 98.31 269 THR A N 1
ATOM 2126 C CA . THR A 1 269 ? 8.594 -20.844 -25.766 1 98.31 269 THR A CA 1
ATOM 2127 C C . THR A 1 269 ? 8.398 -22.359 -25.688 1 98.31 269 THR A C 1
ATOM 2129 O O . THR A 1 269 ? 7.484 -22.828 -25.031 1 98.31 269 THR A O 1
ATOM 2132 N N . ASN A 1 270 ? 9.203 -23.062 -26.406 1 97.88 270 ASN A N 1
ATOM 2133 C CA . ASN A 1 270 ? 9.164 -24.516 -26.422 1 97.88 270 ASN A CA 1
ATOM 2134 C C . ASN A 1 270 ? 10.531 -25.109 -26.094 1 97.88 270 ASN A C 1
ATOM 2136 O O . ASN A 1 270 ? 10.977 -26.047 -26.766 1 97.88 270 ASN A O 1
ATOM 2140 N N . HIS A 1 271 ? 11.211 -24.5 -25.203 1 97.69 271 HIS A N 1
ATOM 2141 C CA . HIS A 1 271 ? 12.539 -24.953 -24.812 1 97.69 271 HIS A CA 1
ATOM 2142 C C . HIS A 1 271 ? 12.469 -26.281 -24.062 1 97.69 271 HIS A C 1
ATOM 2144 O O . HIS A 1 271 ? 11.672 -26.438 -23.125 1 97.69 271 HIS A O 1
ATOM 2150 N N . PRO A 1 272 ? 13.289 -27.234 -24.344 1 97 272 PRO A N 1
ATOM 2151 C CA . PRO A 1 272 ? 13.203 -28.578 -23.766 1 97 272 PRO A CA 1
ATOM 2152 C C . PRO A 1 272 ? 13.328 -28.578 -22.25 1 97 272 PRO A C 1
ATOM 2154 O O . PRO A 1 272 ? 12.648 -29.344 -21.562 1 97 272 PRO A O 1
ATOM 2157 N N . VAL A 1 273 ? 14.156 -27.75 -21.719 1 96.94 273 VAL A N 1
ATOM 2158 C CA . VAL A 1 273 ? 14.383 -27.703 -20.281 1 96.94 273 VAL A CA 1
ATOM 2159 C C . VAL A 1 273 ? 13.094 -27.281 -19.562 1 96.94 273 VAL A C 1
ATOM 2161 O O . VAL A 1 273 ? 12.672 -27.922 -18.609 1 96.94 273 VAL A O 1
ATOM 2164 N N . PHE A 1 274 ? 12.406 -26.219 -20.016 1 96.88 274 PHE A N 1
ATOM 2165 C CA . PHE A 1 274 ? 11.188 -25.75 -19.359 1 96.88 274 PHE A CA 1
ATOM 2166 C C . PHE A 1 274 ? 10.039 -26.734 -19.609 1 96.88 274 PHE A C 1
ATOM 2168 O O . PHE A 1 274 ? 9.18 -26.906 -18.734 1 96.88 274 PHE A O 1
ATOM 2175 N N . ASN A 1 275 ? 10.055 -27.422 -20.75 1 97.19 275 ASN A N 1
ATOM 2176 C CA . ASN A 1 275 ? 9.062 -28.469 -20.969 1 97.19 275 ASN A CA 1
ATOM 2177 C C . ASN A 1 275 ? 9.203 -29.594 -19.969 1 97.19 275 ASN A C 1
ATOM 2179 O O . ASN A 1 275 ? 8.211 -30.094 -19.438 1 97.19 275 ASN A O 1
ATOM 2183 N N . GLU A 1 276 ? 10.438 -29.969 -19.766 1 97.69 276 GLU A N 1
ATOM 2184 C CA . GLU A 1 276 ? 10.672 -31.016 -18.781 1 97.69 276 GLU A CA 1
ATOM 2185 C C . GLU A 1 276 ? 10.289 -30.547 -17.375 1 97.69 276 GLU A C 1
ATOM 2187 O O . GLU A 1 276 ? 9.664 -31.297 -16.609 1 97.69 276 GLU A O 1
ATOM 2192 N N . LEU A 1 277 ? 10.633 -29.328 -17.031 1 97.81 277 LEU A N 1
ATOM 2193 C CA . LEU A 1 277 ? 10.281 -28.797 -15.719 1 97.81 277 LEU A CA 1
ATOM 2194 C C . LEU A 1 277 ? 8.766 -28.719 -15.547 1 97.81 277 LEU A C 1
ATOM 2196 O O . LEU A 1 277 ? 8.242 -28.969 -14.461 1 97.81 277 LEU A O 1
ATOM 2200 N N . LYS A 1 278 ? 8.055 -28.328 -16.578 1 98.06 278 LYS A N 1
ATOM 2201 C CA . LYS A 1 278 ? 6.594 -28.312 -16.547 1 98.06 278 LYS A CA 1
ATOM 2202 C C . LYS A 1 278 ? 6.031 -29.688 -16.25 1 98.06 278 LYS A C 1
ATOM 2204 O O . LYS A 1 278 ? 5.109 -29.828 -15.438 1 98.06 278 LYS A O 1
ATOM 2209 N N . GLN A 1 279 ? 6.578 -30.688 -16.906 1 98.31 279 GLN A N 1
ATOM 2210 C CA . GLN A 1 279 ? 6.129 -32.062 -16.688 1 98.31 279 GLN A CA 1
ATOM 2211 C C . GLN A 1 279 ? 6.426 -32.5 -15.258 1 98.31 279 GLN A C 1
ATOM 2213 O O . GLN A 1 279 ? 5.574 -33.094 -14.602 1 98.31 279 GLN A O 1
ATOM 2218 N N . LEU A 1 280 ? 7.621 -32.219 -14.82 1 98.56 280 LEU A N 1
ATOM 2219 C CA . LEU A 1 280 ? 8 -32.594 -13.461 1 98.56 280 LEU A CA 1
ATOM 2220 C C . LEU A 1 280 ? 7.125 -31.875 -12.438 1 98.56 280 LEU A C 1
ATOM 2222 O O . LEU A 1 280 ? 6.766 -32.469 -11.414 1 98.56 280 LEU A O 1
ATOM 2226 N N . TYR A 1 281 ? 6.793 -30.641 -12.664 1 98.56 281 TYR A N 1
ATOM 2227 C CA . TYR A 1 281 ? 5.887 -29.906 -11.789 1 98.56 281 TYR A CA 1
ATOM 2228 C C . TYR A 1 281 ? 4.504 -30.547 -11.773 1 98.56 281 TYR A C 1
ATOM 2230 O O . TYR A 1 281 ? 3.887 -30.688 -10.711 1 98.56 281 TYR A O 1
ATOM 2238 N N . SER A 1 282 ? 4.016 -30.859 -12.961 1 98.19 282 SER A N 1
ATOM 2239 C CA . SER A 1 282 ? 2.707 -31.5 -13.055 1 98.19 282 SER A CA 1
ATOM 2240 C C . SER A 1 282 ? 2.672 -32.812 -12.266 1 98.19 282 SER A C 1
ATOM 2242 O O . SER A 1 282 ? 1.685 -33.094 -11.594 1 98.19 282 SER A O 1
ATOM 2244 N N . ASP A 1 283 ? 3.721 -33.562 -12.391 1 98.31 283 ASP A N 1
ATOM 2245 C CA . ASP A 1 283 ? 3.82 -34.812 -11.625 1 98.31 283 ASP A CA 1
ATOM 2246 C C . ASP A 1 283 ? 3.797 -34.531 -10.125 1 98.31 283 ASP A C 1
ATOM 2248 O O . ASP A 1 283 ? 3.098 -35.219 -9.375 1 98.31 283 ASP A O 1
ATOM 2252 N N . TYR A 1 284 ? 4.578 -33.562 -9.727 1 98.38 284 TYR A N 1
ATOM 2253 C CA . TYR A 1 284 ? 4.613 -33.156 -8.328 1 98.38 284 TYR A CA 1
ATOM 2254 C C . TYR A 1 284 ? 3.225 -32.75 -7.848 1 98.38 284 TYR A C 1
ATOM 2256 O O . TYR A 1 284 ? 2.77 -33.188 -6.793 1 98.38 284 TYR A O 1
ATOM 2264 N N . ARG A 1 285 ? 2.574 -31.875 -8.617 1 98.12 285 ARG A N 1
ATOM 2265 C CA . ARG A 1 285 ? 1.234 -31.375 -8.305 1 98.12 285 ARG A CA 1
ATOM 2266 C C . ARG A 1 285 ? 0.254 -32.531 -8.133 1 98.12 285 ARG A C 1
ATOM 2268 O O . ARG A 1 285 ? -0.441 -32.625 -7.113 1 98.12 285 ARG A O 1
ATOM 2275 N N . ASP A 1 286 ? 0.225 -33.469 -9.055 1 97.69 286 ASP A N 1
ATOM 2276 C CA . ASP A 1 286 ? -0.731 -34.594 -9.039 1 97.69 286 ASP A CA 1
ATOM 2277 C C . ASP A 1 286 ? -0.508 -35.469 -7.828 1 97.69 286 ASP A C 1
ATOM 2279 O O . ASP A 1 286 ? -1.46 -36.062 -7.285 1 97.69 286 ASP A O 1
ATOM 2283 N N . GLN A 1 287 ? 0.724 -35.531 -7.414 1 97.94 287 GLN A N 1
ATOM 2284 C CA . GLN A 1 287 ? 1.062 -36.344 -6.262 1 97.94 287 GLN A CA 1
ATOM 2285 C C . GLN A 1 287 ? 0.676 -35.656 -4.957 1 97.94 287 GLN A C 1
ATOM 2287 O O . GLN A 1 287 ? 0.35 -36.312 -3.973 1 97.94 287 GLN A O 1
ATOM 2292 N N . LYS A 1 288 ? 0.692 -34.344 -4.988 1 98.19 288 LYS A N 1
ATOM 2293 C CA . LYS A 1 288 ? 0.601 -33.625 -3.729 1 98.19 288 LYS A CA 1
ATOM 2294 C C . LYS A 1 288 ? -0.783 -33 -3.553 1 98.19 288 LYS A C 1
ATOM 2296 O O . LYS A 1 288 ? -1.108 -32.5 -2.479 1 98.19 288 LYS A O 1
ATOM 2301 N N . LEU A 1 289 ? -1.627 -33.094 -4.508 1 97.88 289 LEU A N 1
ATOM 2302 C CA . LEU A 1 289 ? -2.969 -32.531 -4.43 1 97.88 289 LEU A CA 1
ATOM 2303 C C . LEU A 1 289 ? -3.768 -33.156 -3.303 1 97.88 289 LEU A C 1
ATOM 2305 O O . LEU A 1 289 ? -3.686 -34.375 -3.094 1 97.88 289 LEU A O 1
ATOM 2309 N N . LYS A 1 290 ? -4.527 -32.375 -2.596 1 97.19 290 LYS A N 1
ATOM 2310 C CA . LYS A 1 290 ? -5.383 -32.844 -1.507 1 97.19 290 LYS A CA 1
ATOM 2311 C C . LYS A 1 290 ? -6.824 -32.375 -1.708 1 97.19 290 LYS A C 1
ATOM 2313 O O . LYS A 1 290 ? -7.078 -31.234 -2.066 1 97.19 290 LYS A O 1
ATOM 2318 N N . LEU A 1 291 ? -7.703 -33.188 -1.421 1 96 291 LEU A N 1
ATOM 2319 C CA . LEU A 1 291 ? -9.125 -32.906 -1.556 1 96 291 LEU A CA 1
ATOM 2320 C C . LEU A 1 291 ? -9.578 -31.891 -0.5 1 96 291 LEU A C 1
ATOM 2322 O O . LEU A 1 291 ? -9.18 -31.984 0.662 1 96 291 LEU A O 1
ATOM 2326 N N . LEU A 1 292 ? -10.383 -30.984 -0.927 1 95.88 292 LEU A N 1
ATOM 2327 C CA . LEU A 1 292 ? -11.062 -30.141 0.045 1 95.88 292 LEU A CA 1
ATOM 2328 C C . LEU A 1 292 ? -12.086 -30.938 0.844 1 95.88 292 LEU A C 1
ATOM 2330 O O . LEU A 1 292 ? -12.781 -31.797 0.288 1 95.88 292 LEU A O 1
ATOM 2334 N N . PRO A 1 293 ? -12.086 -30.672 2.156 1 88.94 293 PRO A N 1
ATOM 2335 C CA . PRO A 1 293 ? -13.102 -31.391 2.93 1 88.94 293 PRO A CA 1
ATOM 2336 C C . PRO A 1 293 ? -14.523 -31.031 2.51 1 88.94 293 PRO A C 1
ATOM 2338 O O . PRO A 1 293 ? -14.789 -29.891 2.107 1 88.94 293 PRO A O 1
ATOM 2341 N N . GLY A 1 294 ? -15.547 -31.891 2.719 1 71.69 294 GLY A N 1
ATOM 2342 C CA . GLY A 1 294 ? -16.938 -31.734 2.314 1 71.69 294 GLY A CA 1
ATOM 2343 C C . GLY A 1 294 ? -17.266 -32.438 1.014 1 71.69 294 GLY A C 1
ATOM 2344 O O . GLY A 1 294 ? -18.422 -32.469 0.6 1 71.69 294 GLY A O 1
ATOM 2345 N N . SER A 1 295 ? -16.219 -32.781 0.25 1 57.38 295 SER A N 1
ATOM 2346 C CA . SER A 1 295 ? -16.391 -33.5 -0.995 1 57.38 295 SER A CA 1
ATOM 2347 C C . SER A 1 295 ? -16.703 -34.969 -0.725 1 57.38 295 SER A C 1
ATOM 2349 O O . SER A 1 295 ? -16.75 -35.781 -1.651 1 57.38 295 SER A O 1
ATOM 2351 N N . ASP A 1 296 ? -16.938 -35.406 0.497 1 44.81 296 ASP A N 1
ATOM 2352 C CA . ASP A 1 296 ? -17.328 -36.812 0.624 1 44.81 296 ASP A CA 1
ATOM 2353 C C . ASP A 1 296 ? -18.703 -37.031 0.01 1 44.81 296 ASP A C 1
ATOM 2355 O O . ASP A 1 296 ? -19.578 -36.188 0.057 1 44.81 296 ASP A O 1
ATOM 2359 N N . MET B 1 1 ? -38.188 9.484 18.375 1 22.06 1 MET B N 1
ATOM 2360 C CA . MET B 1 1 ? -36.906 10.125 18.656 1 22.06 1 MET B CA 1
ATOM 2361 C C . MET B 1 1 ? -35.75 9.391 17.969 1 22.06 1 MET B C 1
ATOM 2363 O O . MET B 1 1 ? -35.562 8.195 18.172 1 22.06 1 MET B O 1
ATOM 2367 N N . ALA B 1 2 ? -35.469 9.656 16.688 1 31.14 2 ALA B N 1
ATOM 2368 C CA . ALA B 1 2 ? -34.438 8.906 15.969 1 31.14 2 ALA B CA 1
ATOM 2369 C C . ALA B 1 2 ? -33.281 8.531 16.906 1 31.14 2 ALA B C 1
ATOM 2371 O O . ALA B 1 2 ? -32.875 9.336 17.734 1 31.14 2 ALA B O 1
ATOM 2372 N N . ASN B 1 3 ? -32.906 7.492 17.266 1 36.16 3 ASN B N 1
ATOM 2373 C CA . ASN B 1 3 ? -31.781 6.984 18.062 1 36.16 3 ASN B CA 1
ATOM 2374 C C . ASN B 1 3 ? -30.516 7.805 17.828 1 36.16 3 ASN B C 1
ATOM 2376 O O . ASN B 1 3 ? -29.953 7.777 16.734 1 36.16 3 ASN B O 1
ATOM 2380 N N . GLN B 1 4 ? -30.047 8.984 18.359 1 41.91 4 GLN B N 1
ATOM 2381 C CA . GLN B 1 4 ? -29.172 10.141 18.484 1 41.91 4 GLN B CA 1
ATOM 2382 C C . GLN B 1 4 ? -27.734 9.789 18.078 1 41.91 4 GLN B C 1
ATOM 2384 O O . GLN B 1 4 ? -26.969 10.664 17.672 1 41.91 4 GLN B O 1
ATOM 2389 N N . ASN B 1 5 ? -26.969 8.82 18.656 1 48.75 5 ASN B N 1
ATOM 2390 C CA . ASN B 1 5 ? -25.531 8.578 18.812 1 48.75 5 ASN B CA 1
ATOM 2391 C C . ASN B 1 5 ? -24.922 7.988 17.547 1 48.75 5 ASN B C 1
ATOM 2393 O O . ASN B 1 5 ? -23.906 7.301 17.609 1 48.75 5 ASN B O 1
ATOM 2397 N N . SER B 1 6 ? -25.641 7.906 16.469 1 71.62 6 SER B N 1
ATOM 2398 C CA . SER B 1 6 ? -25.109 7.227 15.297 1 71.62 6 SER B CA 1
ATOM 2399 C C . SER B 1 6 ? -24.219 8.156 14.477 1 71.62 6 SER B C 1
ATOM 2401 O O . SER B 1 6 ? -24.562 9.32 14.25 1 71.62 6 SER B O 1
ATOM 2403 N N . SER B 1 7 ? -22.984 7.883 14.281 1 92.06 7 SER B N 1
ATOM 2404 C CA . SER B 1 7 ? -22.047 8.617 13.453 1 92.06 7 SER B CA 1
ATOM 2405 C C . SER B 1 7 ? -22.359 8.438 11.969 1 92.06 7 SER B C 1
ATOM 2407 O O . SER B 1 7 ? -22.875 7.398 11.555 1 92.06 7 SER B O 1
ATOM 2409 N N . TRP B 1 8 ? -22.391 9.578 11.297 1 97.94 8 TRP B N 1
ATOM 2410 C CA . TRP B 1 8 ? -22.688 9.609 9.867 1 97.94 8 TRP B CA 1
ATOM 2411 C C . TRP B 1 8 ? -21.406 9.742 9.055 1 97.94 8 TRP B C 1
ATOM 2413 O O . TRP B 1 8 ? -20.391 10.242 9.555 1 97.94 8 TRP B O 1
ATOM 2423 N N . ILE B 1 9 ? -21.531 9.281 7.789 1 98.44 9 ILE B N 1
ATOM 2424 C CA . ILE B 1 9 ? -20.5 9.484 6.793 1 98.44 9 ILE B CA 1
ATOM 2425 C C . ILE B 1 9 ? -21.125 9.93 5.473 1 98.44 9 ILE B C 1
ATOM 2427 O O . ILE B 1 9 ? -22.344 9.914 5.324 1 98.44 9 ILE B O 1
ATOM 2431 N N . ILE B 1 10 ? -20.281 10.414 4.578 1 98.62 10 ILE B N 1
ATOM 2432 C CA . ILE B 1 10 ? -20.688 10.555 3.184 1 98.62 10 ILE B CA 1
ATOM 2433 C C . ILE B 1 10 ? -20.188 9.359 2.379 1 98.62 10 ILE B C 1
ATOM 2435 O O . ILE B 1 10 ? -19.031 8.969 2.496 1 98.62 10 ILE B O 1
ATOM 2439 N N . TYR B 1 11 ? -21.047 8.75 1.677 1 98.38 11 TYR B N 1
ATOM 2440 C CA . TYR B 1 11 ? -20.688 7.73 0.699 1 98.38 11 TYR B CA 1
ATOM 2441 C C . TYR B 1 11 ? -21.219 8.086 -0.685 1 98.38 11 TYR B C 1
ATOM 2443 O O . TYR B 1 11 ? -22.438 8.102 -0.908 1 98.38 11 TYR B O 1
ATOM 2451 N N . ASP B 1 12 ? -20.312 8.336 -1.573 1 97.12 12 ASP B N 1
ATOM 2452 C CA . ASP B 1 12 ? -20.641 8.703 -2.947 1 97.12 12 ASP B CA 1
ATOM 2453 C C . ASP B 1 12 ? -21.703 9.805 -2.984 1 97.12 12 ASP B C 1
ATOM 2455 O O . ASP B 1 12 ? -22.688 9.695 -3.709 1 97.12 12 ASP B O 1
ATOM 2459 N N . GLY B 1 13 ? -21.484 10.766 -2.137 1 97.44 13 GLY B N 1
ATOM 2460 C CA . GLY B 1 13 ? -22.266 11.992 -2.172 1 97.44 13 GLY B CA 1
ATOM 2461 C C . GLY B 1 13 ? -23.484 11.953 -1.271 1 97.44 13 GLY B C 1
ATOM 2462 O O . GLY B 1 13 ? -24.156 12.977 -1.082 1 97.44 13 GLY B O 1
ATOM 2463 N N . LYS B 1 14 ? -23.719 10.82 -0.662 1 97.56 14 LYS B N 1
ATOM 2464 C CA . LYS B 1 14 ? -24.922 10.672 0.151 1 97.56 14 LYS B CA 1
ATOM 2465 C C . LYS B 1 14 ? -24.578 10.398 1.611 1 97.56 14 LYS B C 1
ATOM 2467 O O . LYS B 1 14 ? -23.625 9.672 1.9 1 97.56 14 LYS B O 1
ATOM 2472 N N . LEU B 1 15 ? -25.375 10.938 2.486 1 97.69 15 LEU B N 1
ATOM 2473 C CA . LEU B 1 15 ? -25.234 10.625 3.904 1 97.69 15 LEU B CA 1
ATOM 2474 C C . LEU B 1 15 ? -25.625 9.18 4.188 1 97.69 15 LEU B C 1
ATOM 2476 O O . LEU B 1 15 ? -26.609 8.68 3.654 1 97.69 15 LEU B O 1
ATOM 2480 N N . LYS B 1 16 ? -24.797 8.586 4.879 1 97.12 16 LYS B N 1
ATOM 2481 C CA . LYS B 1 16 ? -24.984 7.188 5.262 1 97.12 16 LYS B CA 1
ATOM 2482 C C . LYS B 1 16 ? -24.547 6.953 6.707 1 97.12 16 LYS B C 1
ATOM 2484 O O . LYS B 1 16 ? -23.547 7.512 7.164 1 97.12 16 LYS B O 1
ATOM 2489 N N . PRO B 1 17 ? -25.375 6.109 7.48 1 97.69 17 PRO B N 1
ATOM 2490 C CA . PRO B 1 17 ? -24.859 5.758 8.805 1 97.69 17 PRO B CA 1
ATOM 2491 C C . PRO B 1 17 ? -23.484 5.109 8.742 1 97.69 17 PRO B C 1
ATOM 2493 O O . PRO B 1 17 ? -23.234 4.246 7.902 1 97.69 17 PRO B O 1
ATOM 2496 N N . ALA B 1 18 ? -22.594 5.512 9.672 1 96.38 18 ALA B N 1
ATOM 2497 C CA . ALA B 1 18 ? -21.219 5.012 9.688 1 96.38 18 ALA B CA 1
ATOM 2498 C C . ALA B 1 18 ? -21.188 3.506 9.922 1 96.38 18 ALA B C 1
ATOM 2500 O O . ALA B 1 18 ? -20.234 2.83 9.531 1 96.38 18 ALA B O 1
ATOM 2501 N N . LYS B 1 19 ? -22.172 2.939 10.461 1 94.5 19 LYS B N 1
ATOM 2502 C CA . LYS B 1 19 ? -22.219 1.526 10.828 1 94.5 19 LYS B CA 1
ATOM 2503 C C . LYS B 1 19 ? -22.641 0.667 9.633 1 94.5 19 LYS B C 1
ATOM 2505 O O . LYS B 1 19 ? -22.703 -0.559 9.742 1 94.5 19 LYS B O 1
ATOM 2510 N N . GLU B 1 20 ? -22.906 1.258 8.547 1 96.19 20 GLU B N 1
ATOM 2511 C CA . GLU B 1 20 ? -23.203 0.506 7.328 1 96.19 20 GLU B CA 1
ATOM 2512 C C . GLU B 1 20 ? -21.953 0.345 6.457 1 96.19 20 GLU B C 1
ATOM 2514 O O . GLU B 1 20 ? -21.203 1.3 6.262 1 96.19 20 GLU B O 1
ATOM 2519 N N . PRO B 1 21 ? -21.781 -0.854 5.934 1 97.06 21 PRO B N 1
ATOM 2520 C CA . PRO B 1 21 ? -20.625 -1.078 5.074 1 97.06 21 PRO B CA 1
ATOM 2521 C C . PRO B 1 21 ? -20.734 -0.369 3.727 1 97.06 21 PRO B C 1
ATOM 2523 O O . PRO B 1 21 ? -21.844 -0.072 3.275 1 97.06 21 PRO B O 1
ATOM 2526 N N . VAL B 1 22 ? -19.562 -0.123 3.068 1 97.19 22 VAL B N 1
ATOM 2527 C CA . VAL B 1 22 ? -19.594 0.718 1.876 1 97.19 22 VAL B CA 1
ATOM 2528 C C . VAL B 1 22 ? -18.781 0.065 0.762 1 97.19 22 VAL B C 1
ATOM 2530 O O . VAL B 1 22 ? -18.891 0.445 -0.406 1 97.19 22 VAL B O 1
ATOM 2533 N N . ALA B 1 23 ? -17.922 -0.906 1.061 1 96.56 23 ALA B N 1
ATOM 2534 C CA . ALA B 1 23 ? -17.062 -1.485 0.031 1 96.56 23 ALA B CA 1
ATOM 2535 C C . ALA B 1 23 ? -17.359 -2.967 -0.166 1 96.56 23 ALA B C 1
ATOM 2537 O O . ALA B 1 23 ? -17.641 -3.684 0.798 1 96.56 23 ALA B O 1
ATOM 2538 N N . TYR B 1 24 ? -17.234 -3.402 -1.383 1 96.25 24 TYR B N 1
ATOM 2539 C CA . TYR B 1 24 ? -17.484 -4.789 -1.767 1 96.25 24 TYR B CA 1
ATOM 2540 C C . TYR B 1 24 ? -16.203 -5.609 -1.72 1 96.25 24 TYR B C 1
ATOM 2542 O O . TYR B 1 24 ? -15.094 -5.055 -1.704 1 96.25 24 TYR B O 1
ATOM 2550 N N . ALA B 1 25 ? -16.406 -6.898 -1.702 1 96.25 25 ALA B N 1
ATOM 2551 C CA . ALA B 1 25 ? -15.242 -7.785 -1.681 1 96.25 25 ALA B CA 1
ATOM 2552 C C . ALA B 1 25 ? -14.375 -7.582 -2.918 1 96.25 25 ALA B C 1
ATOM 2554 O O . ALA B 1 25 ? -13.148 -7.719 -2.854 1 96.25 25 ALA B O 1
ATOM 2555 N N . ALA B 1 26 ? -14.984 -7.184 -3.977 1 94.06 26 ALA B N 1
ATOM 2556 C CA . ALA B 1 26 ? -14.273 -7.02 -5.242 1 94.06 26 ALA B CA 1
ATOM 2557 C C . ALA B 1 26 ? -13.648 -5.633 -5.344 1 94.06 26 ALA B C 1
ATOM 2559 O O . ALA B 1 26 ? -12.992 -5.312 -6.34 1 94.06 26 ALA B O 1
ATOM 2560 N N . SER B 1 27 ? -13.836 -4.836 -4.32 1 95.12 27 SER B N 1
ATOM 2561 C CA . SER B 1 27 ? -13.289 -3.482 -4.344 1 95.12 27 SER B CA 1
ATOM 2562 C C . SER B 1 27 ? -11.766 -3.506 -4.457 1 95.12 27 SER B C 1
ATOM 2564 O O . SER B 1 27 ? -11.086 -4.148 -3.65 1 95.12 27 SER B O 1
ATOM 2566 N N . ARG B 1 28 ? -11.273 -2.76 -5.434 1 96.81 28 ARG B N 1
ATOM 2567 C CA . ARG B 1 28 ? -9.82 -2.674 -5.586 1 96.81 28 ARG B CA 1
ATOM 2568 C C . ARG B 1 28 ? -9.195 -1.906 -4.43 1 96.81 28 ARG B C 1
ATOM 2570 O O . ARG B 1 28 ? -8.008 -2.074 -4.141 1 96.81 28 ARG B O 1
ATOM 2577 N N . GLY B 1 29 ? -9.984 -1.051 -3.762 1 96.38 29 GLY B N 1
ATOM 2578 C CA . GLY B 1 29 ? -9.523 -0.437 -2.529 1 96.38 29 GLY B CA 1
ATOM 2579 C C . GLY B 1 29 ? -9.188 -1.448 -1.448 1 96.38 29 GLY B C 1
ATOM 2580 O O . GLY B 1 29 ? -8.172 -1.315 -0.758 1 96.38 29 GLY B O 1
ATOM 2581 N N . LEU B 1 30 ? -9.969 -2.451 -1.369 1 96.12 30 LEU B N 1
ATOM 2582 C CA . LEU B 1 30 ? -9.766 -3.469 -0.343 1 96.12 30 LEU B CA 1
ATOM 2583 C C . LEU B 1 30 ? -8.703 -4.469 -0.778 1 96.12 30 LEU B C 1
ATOM 2585 O O . LEU B 1 30 ? -7.906 -4.938 0.044 1 96.12 30 LEU B O 1
ATOM 2589 N N . MET B 1 31 ? -8.664 -4.723 -2.055 1 97.25 31 MET B N 1
ATOM 2590 C CA . MET B 1 31 ? -7.801 -5.801 -2.541 1 97.25 31 MET B CA 1
ATOM 2591 C C . MET B 1 31 ? -6.363 -5.316 -2.699 1 97.25 31 MET B C 1
ATOM 2593 O O . MET B 1 31 ? -5.422 -6.078 -2.482 1 97.25 31 MET B O 1
ATOM 2597 N N . TYR B 1 32 ? -6.211 -4.012 -3.049 1 97.62 32 TYR B N 1
ATOM 2598 C CA . TYR B 1 32 ? -4.875 -3.582 -3.457 1 97.62 32 TYR B CA 1
ATOM 2599 C C . TYR B 1 32 ? -4.52 -2.242 -2.824 1 97.62 32 TYR B C 1
ATOM 2601 O O . TYR B 1 32 ? -3.41 -1.734 -3.018 1 97.62 32 TYR B O 1
ATOM 2609 N N . GLY B 1 33 ? -5.434 -1.651 -2.041 1 97.44 33 GLY B N 1
ATOM 2610 C CA . GLY B 1 33 ? -5.223 -0.276 -1.619 1 97.44 33 GLY B CA 1
ATOM 2611 C C . GLY B 1 33 ? -5.238 0.71 -2.771 1 97.44 33 GLY B C 1
ATOM 2612 O O . GLY B 1 33 ? -4.605 1.766 -2.703 1 97.44 33 GLY B O 1
ATOM 2613 N N . ASP B 1 34 ? -5.898 0.375 -3.816 1 97.19 34 ASP B N 1
ATOM 2614 C CA . ASP B 1 34 ? -6.012 1.219 -5 1 97.19 34 ASP B CA 1
ATOM 2615 C C . ASP B 1 34 ? -6.859 2.457 -4.719 1 97.19 34 ASP B C 1
ATOM 2617 O O . ASP B 1 34 ? -8.016 2.529 -5.129 1 97.19 34 ASP B O 1
ATOM 2621 N N . GLY B 1 35 ? -6.215 3.363 -4.02 1 96.94 35 GLY B N 1
ATOM 2622 C CA . GLY B 1 35 ? -6.949 4.531 -3.562 1 96.94 35 GLY B CA 1
ATOM 2623 C C . GLY B 1 35 ? -6.047 5.68 -3.15 1 96.94 35 GLY B C 1
ATOM 2624 O O . GLY B 1 35 ? -4.82 5.539 -3.141 1 96.94 35 GLY B O 1
ATOM 2625 N N . ILE B 1 36 ? -6.66 6.805 -2.906 1 97.81 36 ILE B N 1
ATOM 2626 C CA . ILE B 1 36 ? -6.031 8.055 -2.49 1 97.81 36 ILE B CA 1
ATOM 2627 C C . ILE B 1 36 ? -6.871 8.719 -1.403 1 97.81 36 ILE B C 1
ATOM 2629 O O . ILE B 1 36 ? -8.062 8.438 -1.274 1 97.81 36 ILE B O 1
ATOM 2633 N N . PHE B 1 37 ? -6.219 9.609 -0.625 1 98.5 37 PHE B N 1
ATOM 2634 C CA . PHE B 1 37 ? -6.984 10.25 0.44 1 98.5 37 PHE B CA 1
ATOM 2635 C C . PHE B 1 37 ? -6.426 11.625 0.757 1 98.5 37 PHE B C 1
ATOM 2637 O O . PHE B 1 37 ? -5.324 11.969 0.325 1 98.5 37 PHE B O 1
ATOM 2644 N N . GLU B 1 38 ? -7.168 12.352 1.404 1 98.5 38 GLU B N 1
ATOM 2645 C CA . GLU B 1 38 ? -6.785 13.625 2.01 1 98.5 38 GLU B CA 1
ATOM 2646 C C . GLU B 1 38 ? -7.352 13.75 3.422 1 98.5 38 GLU B C 1
ATOM 2648 O O . GLU B 1 38 ? -8.445 13.258 3.705 1 98.5 38 GLU B O 1
ATOM 2653 N N . THR B 1 39 ? -6.645 14.383 4.246 1 98.25 39 THR B N 1
ATOM 2654 C CA . THR B 1 39 ? -7.09 14.75 5.586 1 98.25 39 THR B CA 1
ATOM 2655 C C . THR B 1 39 ? -6.922 16.25 5.816 1 98.25 39 THR B C 1
ATOM 2657 O O . THR B 1 39 ? -5.852 16.797 5.57 1 98.25 39 THR B O 1
ATOM 2660 N N . LEU B 1 40 ? -7.949 16.875 6.25 1 97.06 40 LEU B N 1
ATOM 2661 C CA . LEU B 1 40 ? -7.84 18.297 6.535 1 97.06 40 LEU B CA 1
ATOM 2662 C C . LEU B 1 40 ? -8.547 18.656 7.844 1 97.06 40 LEU B C 1
ATOM 2664 O O . LEU B 1 40 ? -9.359 17.875 8.344 1 97.06 40 LEU B O 1
ATOM 2668 N N . ARG B 1 41 ? -8.172 19.719 8.414 1 98.25 41 ARG B N 1
ATOM 2669 C CA . ARG B 1 41 ? -8.812 20.281 9.594 1 98.25 41 ARG B CA 1
ATOM 2670 C C . ARG B 1 41 ? -9.867 21.328 9.203 1 98.25 41 ARG B C 1
ATOM 2672 O O . ARG B 1 41 ? -9.641 22.141 8.312 1 98.25 41 ARG B O 1
ATOM 2679 N N . VAL B 1 42 ? -11.008 21.234 9.758 1 98.06 42 VAL B N 1
ATOM 2680 C CA . VAL B 1 42 ? -12.031 22.281 9.664 1 98.06 42 VAL B CA 1
ATOM 2681 C C . VAL B 1 42 ? -12.047 23.094 10.945 1 98.06 42 VAL B C 1
ATOM 2683 O O . VAL B 1 42 ? -12.094 22.547 12.047 1 98.06 42 VAL B O 1
ATOM 2686 N N . TYR B 1 43 ? -11.945 24.391 10.766 1 97.5 43 TYR B N 1
ATOM 2687 C CA . TYR B 1 43 ? -11.922 25.344 11.875 1 97.5 43 TYR B CA 1
ATOM 2688 C C . TYR B 1 43 ? -13.289 25.969 12.086 1 97.5 43 TYR B C 1
ATOM 2690 O O . TYR B 1 43 ? -13.602 27 11.484 1 97.5 43 TYR B O 1
ATOM 2698 N N . GLY B 1 44 ? -14.07 25.359 12.961 1 94.69 44 GLY B N 1
ATOM 2699 C CA . GLY B 1 44 ? -15.398 25.922 13.203 1 94.69 44 GLY B CA 1
ATOM 2700 C C . GLY B 1 44 ? -16.141 26.234 11.922 1 94.69 44 GLY B C 1
ATOM 2701 O O . GLY B 1 44 ? -16.594 27.375 11.727 1 94.69 44 GLY B O 1
ATOM 2702 N N . GLY B 1 45 ? -16.156 25.266 11 1 95.56 45 GLY B N 1
ATOM 2703 C CA . GLY B 1 45 ? -16.922 25.406 9.766 1 95.56 45 GLY B CA 1
ATOM 2704 C C . GLY B 1 45 ? -16.141 26.094 8.656 1 95.56 45 GLY B C 1
ATOM 2705 O O . GLY B 1 45 ? -16.672 26.375 7.59 1 95.56 45 GLY B O 1
ATOM 2706 N N . LYS B 1 46 ? -14.875 26.375 8.883 1 97.81 46 LYS B N 1
ATOM 2707 C CA . LYS B 1 46 ? -14.008 26.984 7.887 1 97.81 46 LYS B CA 1
ATOM 2708 C C . LYS B 1 46 ? -12.867 26.062 7.5 1 97.81 46 LYS B C 1
ATOM 2710 O O . LYS B 1 46 ? -12.406 25.25 8.32 1 97.81 46 LYS B O 1
ATOM 2715 N N . THR B 1 47 ? -12.492 26.141 6.277 1 97.88 47 THR B N 1
ATOM 2716 C CA . THR B 1 47 ? -11.398 25.297 5.793 1 97.88 47 THR B CA 1
ATOM 2717 C C . THR B 1 47 ? -10.211 26.156 5.371 1 97.88 47 THR B C 1
ATOM 2719 O O . THR B 1 47 ? -10.367 27.328 5.043 1 97.88 47 THR B O 1
ATOM 2722 N N . LEU B 1 48 ? -9.062 25.594 5.457 1 98.38 48 LEU B N 1
ATOM 2723 C CA . LEU B 1 48 ? -7.824 26.203 5 1 98.38 48 LEU B CA 1
ATOM 2724 C C . LEU B 1 48 ? -7.258 25.453 3.801 1 98.38 48 LEU B C 1
ATOM 2726 O O . LEU B 1 48 ? -7.047 24.234 3.869 1 98.38 48 LEU B O 1
ATOM 2730 N N . LEU B 1 49 ? -7.047 26.109 2.631 1 98.31 49 LEU B N 1
ATOM 2731 C CA . LEU B 1 49 ? -6.363 25.625 1.438 1 98.31 49 LEU B CA 1
ATOM 2732 C C . LEU B 1 49 ? -7.023 24.359 0.912 1 98.31 49 LEU B C 1
ATOM 2734 O O . LEU B 1 49 ? -6.336 23.406 0.539 1 98.31 49 LEU B O 1
ATOM 2738 N N . PHE B 1 50 ? -8.328 24.328 0.918 1 98.38 50 PHE B N 1
ATOM 2739 C CA . PHE B 1 50 ? -9.102 23.188 0.42 1 98.38 50 PHE B CA 1
ATOM 2740 C C . PHE B 1 50 ? -8.695 22.844 -1.005 1 98.38 50 PHE B C 1
ATOM 2742 O O . PHE B 1 50 ? -8.516 21.672 -1.335 1 98.38 50 PHE B O 1
ATOM 2749 N N . GLU B 1 51 ? -8.484 23.828 -1.782 1 98 51 GLU B N 1
ATOM 2750 C CA . GLU B 1 51 ? -8.141 23.656 -3.191 1 98 51 GLU B CA 1
ATOM 2751 C C . GLU B 1 51 ? -6.809 22.922 -3.348 1 98 51 GLU B C 1
ATOM 2753 O O . GLU B 1 51 ? -6.617 22.172 -4.301 1 98 51 GLU B O 1
ATOM 2758 N N . LYS B 1 52 ? -5.824 23.188 -2.465 1 98.31 52 LYS B N 1
ATOM 2759 C CA . LYS B 1 52 ? -4.531 22.516 -2.531 1 98.31 52 LYS B CA 1
ATOM 2760 C C . LYS B 1 52 ? -4.668 21.031 -2.225 1 98.31 52 LYS B C 1
ATOM 2762 O O . LYS B 1 52 ? -3.967 20.203 -2.807 1 98.31 52 LYS B O 1
ATOM 2767 N N . HIS B 1 53 ? -5.543 20.719 -1.294 1 98.56 53 HIS B N 1
ATOM 2768 C CA . HIS B 1 53 ? -5.836 19.328 -1.024 1 98.56 53 HIS B CA 1
ATOM 2769 C C . HIS B 1 53 ? -6.457 18.641 -2.242 1 98.56 53 HIS B C 1
ATOM 2771 O O . HIS B 1 53 ? -6.078 17.531 -2.592 1 98.56 53 HIS B O 1
ATOM 2777 N N . MET B 1 54 ? -7.375 19.344 -2.896 1 98.12 54 MET B N 1
ATOM 2778 C CA . MET B 1 54 ? -8.016 18.797 -4.086 1 98.12 54 MET B CA 1
ATOM 2779 C C . MET B 1 54 ? -7.008 18.609 -5.215 1 98.12 54 MET B C 1
ATOM 2781 O O . MET B 1 54 ? -7.078 17.656 -5.973 1 98.12 54 MET B O 1
ATOM 2785 N N . GLU B 1 55 ? -6.117 19.547 -5.312 1 97.81 55 GLU B N 1
ATOM 2786 C CA . GLU B 1 55 ? -5.07 19.453 -6.328 1 97.81 55 GLU B CA 1
ATOM 2787 C C . GLU B 1 55 ? -4.207 18.219 -6.109 1 97.81 55 GLU B C 1
ATOM 2789 O O . GLU B 1 55 ? -3.898 17.484 -7.059 1 97.81 55 GLU B O 1
ATOM 2794 N N . ARG B 1 56 ? -3.803 17.984 -4.891 1 97.5 56 ARG B N 1
ATOM 2795 C CA . ARG B 1 56 ? -2.994 16.797 -4.602 1 97.5 56 ARG B CA 1
ATOM 2796 C C . ARG B 1 56 ? -3.791 15.523 -4.832 1 97.5 56 ARG B C 1
ATOM 2798 O O . ARG B 1 56 ? -3.254 14.531 -5.332 1 97.5 56 ARG B O 1
ATOM 2805 N N . LEU B 1 57 ? -5.051 15.578 -4.438 1 97.81 57 LEU B N 1
ATOM 2806 C CA . LEU B 1 57 ? -5.918 14.438 -4.703 1 97.81 57 LEU B CA 1
ATOM 2807 C C . LEU B 1 57 ? -5.961 14.117 -6.191 1 97.81 57 LEU B C 1
ATOM 2809 O O . LEU B 1 57 ? -5.84 12.961 -6.59 1 97.81 57 LEU B O 1
ATOM 2813 N N . LYS B 1 58 ? -6.168 15.125 -6.961 1 96.94 58 LYS B N 1
ATOM 2814 C CA . LYS B 1 58 ? -6.238 14.969 -8.414 1 96.94 58 LYS B CA 1
ATOM 2815 C C . LYS B 1 58 ? -4.926 14.422 -8.969 1 96.94 58 LYS B C 1
ATOM 2817 O O . LYS B 1 58 ? -4.926 13.547 -9.836 1 96.94 58 LYS B O 1
ATOM 2822 N N . ALA B 1 59 ? -3.824 14.93 -8.508 1 96.69 59 ALA B N 1
ATOM 2823 C CA . ALA B 1 59 ? -2.516 14.469 -8.961 1 96.69 59 ALA B CA 1
ATOM 2824 C C . ALA B 1 59 ? -2.33 12.984 -8.664 1 96.69 59 ALA B C 1
ATOM 2826 O O . ALA B 1 59 ? -1.857 12.227 -9.516 1 96.69 59 ALA B O 1
ATOM 2827 N N . GLY B 1 60 ? -2.674 12.594 -7.441 1 95.94 60 GLY B N 1
ATOM 2828 C CA . GLY B 1 60 ? -2.605 11.18 -7.094 1 95.94 60 GLY B CA 1
ATOM 2829 C C . GLY B 1 60 ? -3.502 10.305 -7.949 1 95.94 60 GLY B C 1
ATOM 2830 O O . GLY B 1 60 ? -3.1 9.219 -8.367 1 95.94 60 GLY B O 1
ATOM 2831 N N . SER B 1 61 ? -4.727 10.797 -8.211 1 95.38 61 SER B N 1
ATOM 2832 C CA . SER B 1 61 ? -5.672 10.047 -9.031 1 95.38 61 SER B CA 1
ATOM 2833 C C . SER B 1 61 ? -5.137 9.844 -10.445 1 95.38 61 SER B C 1
ATOM 2835 O O . SER B 1 61 ? -5.301 8.773 -11.031 1 95.38 61 SER B O 1
ATOM 2837 N N . GLN B 1 62 ? -4.551 10.836 -10.969 1 94.5 62 GLN B N 1
ATOM 2838 C CA . GLN B 1 62 ? -3.977 10.758 -12.305 1 94.5 62 GLN B CA 1
ATOM 2839 C C . GLN B 1 62 ? -2.873 9.711 -12.375 1 94.5 62 GLN B C 1
ATOM 2841 O O . GLN B 1 62 ? -2.781 8.961 -13.352 1 94.5 62 GLN B O 1
ATOM 2846 N N . MET B 1 63 ? -2.127 9.633 -11.406 1 94.44 63 MET B N 1
ATOM 2847 C CA . MET B 1 63 ? -1.057 8.641 -11.359 1 94.44 63 MET B CA 1
ATOM 2848 C C . MET B 1 63 ? -1.625 7.23 -11.359 1 94.44 63 MET B C 1
ATOM 2850 O O . MET B 1 63 ? -1.043 6.32 -11.961 1 94.44 63 MET B O 1
ATOM 2854 N N . LEU B 1 64 ? -2.75 7.062 -10.75 1 94.31 64 LEU B N 1
ATOM 2855 C CA . LEU B 1 64 ? -3.371 5.746 -10.664 1 94.31 64 LEU B CA 1
ATOM 2856 C C . LEU B 1 64 ? -4.199 5.449 -11.906 1 94.31 64 LEU B C 1
ATOM 2858 O O . LEU B 1 64 ? -4.832 4.395 -12 1 94.31 64 LEU B O 1
ATOM 2862 N N . GLY B 1 65 ? -4.258 6.367 -12.805 1 92.81 65 GLY B N 1
ATOM 2863 C CA . GLY B 1 65 ? -5.086 6.195 -13.984 1 92.81 65 GLY B CA 1
ATOM 2864 C C . GLY B 1 65 ? -6.57 6.344 -13.703 1 92.81 65 GLY B C 1
ATOM 2865 O O . GLY B 1 65 ? -7.402 5.805 -14.438 1 92.81 65 GLY B O 1
ATOM 2866 N N . MET B 1 66 ? -6.879 6.938 -12.594 1 91.94 66 MET B N 1
ATOM 2867 C CA . MET B 1 66 ? -8.266 7.27 -12.273 1 91.94 66 MET B CA 1
ATOM 2868 C C . MET B 1 66 ? -8.688 8.562 -12.961 1 91.94 66 MET B C 1
ATOM 2870 O O . MET B 1 66 ? -7.992 9.57 -12.883 1 91.94 66 MET B O 1
ATOM 2874 N N . ASP B 1 67 ? -9.766 8.492 -13.594 1 90.69 67 ASP B N 1
ATOM 2875 C CA . ASP B 1 67 ? -10.273 9.688 -14.266 1 90.69 67 ASP B CA 1
ATOM 2876 C C . ASP B 1 67 ? -10.75 10.727 -13.25 1 90.69 67 ASP B C 1
ATOM 2878 O O . ASP B 1 67 ? -11.75 10.508 -12.562 1 90.69 67 ASP B O 1
ATOM 2882 N N . SER B 1 68 ? -10.148 11.766 -13.273 1 88 68 SER B N 1
ATOM 2883 C CA . SER B 1 68 ? -10.422 12.812 -12.289 1 88 68 SER B CA 1
ATOM 2884 C C . SER B 1 68 ? -11.859 13.312 -12.391 1 88 68 SER B C 1
ATOM 2886 O O . SER B 1 68 ? -12.398 13.859 -11.43 1 88 68 SER B O 1
ATOM 2888 N N . LYS B 1 69 ? -12.461 13.102 -13.523 1 89.25 69 LYS B N 1
ATOM 2889 C CA . LYS B 1 69 ? -13.836 13.562 -13.711 1 89.25 69 LYS B CA 1
ATOM 2890 C C . LYS B 1 69 ? -14.797 12.789 -12.812 1 89.25 69 LYS B C 1
ATOM 2892 O O . LYS B 1 69 ? -15.93 13.227 -12.586 1 89.25 69 LYS B O 1
ATOM 2897 N N . HIS B 1 70 ? -14.289 11.672 -12.336 1 90.5 70 HIS B N 1
ATOM 2898 C CA . HIS B 1 70 ? -15.148 10.844 -11.5 1 90.5 70 HIS B CA 1
ATOM 2899 C C . HIS B 1 70 ? -14.891 11.102 -10.023 1 90.5 70 HIS B C 1
ATOM 2901 O O . HIS B 1 70 ? -15.562 10.523 -9.164 1 90.5 70 HIS B O 1
ATOM 2907 N N . LEU B 1 71 ? -13.922 11.961 -9.727 1 94.31 71 LEU B N 1
ATOM 2908 C CA . LEU B 1 71 ? -13.727 12.414 -8.352 1 94.31 71 LEU B CA 1
ATOM 2909 C C . LEU B 1 71 ? -14.781 13.438 -7.957 1 94.31 71 LEU B C 1
ATOM 2911 O O . LEU B 1 71 ? -15.359 14.102 -8.82 1 94.31 71 LEU B O 1
ATOM 2915 N N . PRO B 1 72 ? -15.023 13.539 -6.66 1 95.38 72 PRO B N 1
ATOM 2916 C CA . PRO B 1 72 ? -15.977 14.586 -6.273 1 95.38 72 PRO B CA 1
ATOM 2917 C C . PRO B 1 72 ? -15.477 15.984 -6.598 1 95.38 72 PRO B C 1
ATOM 2919 O O . PRO B 1 72 ? -14.289 16.281 -6.453 1 95.38 72 PRO B O 1
ATOM 2922 N N . ARG B 1 73 ? -16.438 16.812 -7.016 1 95.12 73 ARG B N 1
ATOM 2923 C CA . ARG B 1 73 ? -16.109 18.203 -7.297 1 95.12 73 ARG B CA 1
ATOM 2924 C C . ARG B 1 73 ? -15.961 19 -6.008 1 95.12 73 ARG B C 1
ATOM 2926 O O . ARG B 1 73 ? -16.703 18.797 -5.051 1 95.12 73 ARG B O 1
ATOM 2933 N N . GLU B 1 74 ? -15.055 19.891 -6.078 1 96.5 74 GLU B N 1
ATOM 2934 C CA . GLU B 1 74 ? -14.734 20.672 -4.891 1 96.5 74 GLU B CA 1
ATOM 2935 C C . GLU B 1 74 ? -15.984 21.297 -4.285 1 96.5 74 GLU B C 1
ATOM 2937 O O . GLU B 1 74 ? -16.234 21.156 -3.086 1 96.5 74 GLU B O 1
ATOM 2942 N N . LYS B 1 75 ? -16.797 22.016 -5.066 1 95.56 75 LYS B N 1
ATOM 2943 C CA . LYS B 1 75 ? -17.984 22.719 -4.566 1 95.56 75 LYS B CA 1
ATOM 2944 C C . LYS B 1 75 ? -18.953 21.75 -3.918 1 95.56 75 LYS B C 1
ATOM 2946 O O . LYS B 1 75 ? -19.438 21.984 -2.809 1 95.56 75 LYS B O 1
ATOM 2951 N N . SER B 1 76 ? -19.266 20.672 -4.617 1 96.31 76 SER B N 1
ATOM 2952 C CA . SER B 1 76 ? -20.188 19.672 -4.086 1 96.31 76 SER B CA 1
ATOM 2953 C C . SER B 1 76 ? -19.641 19.016 -2.82 1 96.31 76 SER B C 1
ATOM 2955 O O . SER B 1 76 ? -20.391 18.75 -1.88 1 96.31 76 SER B O 1
ATOM 2957 N N . LEU B 1 77 ? -18.344 18.812 -2.855 1 98.06 77 LEU B N 1
ATOM 2958 C CA . LEU B 1 77 ? -17.719 18.188 -1.701 1 98.06 77 LEU B CA 1
ATOM 2959 C C . LEU B 1 77 ? -17.812 19.078 -0.472 1 98.06 77 LEU B C 1
ATOM 2961 O O . LEU B 1 77 ? -18.078 18.609 0.633 1 98.06 77 LEU B O 1
ATOM 2965 N N . LYS B 1 78 ? -17.594 20.344 -0.637 1 98.12 78 LYS B N 1
ATOM 2966 C CA . LYS B 1 78 ? -17.703 21.281 0.474 1 98.12 78 LYS B CA 1
ATOM 2967 C C . LYS B 1 78 ? -19.094 21.281 1.072 1 98.12 78 LYS B C 1
ATOM 2969 O O . LYS B 1 78 ? -19.266 21.328 2.293 1 98.12 78 LYS B O 1
ATOM 2974 N N . VAL B 1 79 ? -20.078 21.172 0.24 1 97.75 79 VAL B N 1
ATOM 2975 C CA . VAL B 1 79 ? -21.469 21.109 0.699 1 97.75 79 VAL B CA 1
ATOM 2976 C C . VAL B 1 79 ? -21.688 19.812 1.474 1 97.75 79 VAL B C 1
ATOM 2978 O O . VAL B 1 79 ? -22.312 19.812 2.535 1 97.75 79 VAL B O 1
ATOM 2981 N N . GLN B 1 80 ? -21.203 18.766 0.932 1 98.12 80 GLN B N 1
ATOM 2982 C CA . GLN B 1 80 ? -21.312 17.469 1.591 1 98.12 80 GLN B CA 1
ATOM 2983 C C . GLN B 1 80 ? -20.656 17.484 2.965 1 98.12 80 GLN B C 1
ATOM 2985 O O . GLN B 1 80 ? -21.203 16.969 3.938 1 98.12 80 GLN B O 1
ATOM 2990 N N . ILE B 1 81 ? -19.484 18.094 3.039 1 98.31 81 ILE B N 1
ATOM 2991 C CA . ILE B 1 81 ? -18.75 18.172 4.293 1 98.31 81 ILE B CA 1
ATOM 2992 C C . ILE B 1 81 ? -19.531 19 5.309 1 98.31 81 ILE B C 1
ATOM 2994 O O . ILE B 1 81 ? -19.641 18.609 6.477 1 98.31 81 ILE B O 1
ATOM 2998 N N . HIS B 1 82 ? -20.062 20.094 4.852 1 97.69 82 HIS B N 1
ATOM 2999 C CA . HIS B 1 82 ? -20.875 20.906 5.742 1 97.69 82 HIS B CA 1
ATOM 3000 C C . HIS B 1 82 ? -22.031 20.094 6.328 1 97.69 82 HIS B C 1
ATOM 3002 O O . HIS B 1 82 ? -22.25 20.109 7.543 1 97.69 82 HIS B O 1
ATOM 3008 N N . ARG B 1 83 ? -22.75 19.422 5.5 1 97.31 83 ARG B N 1
ATOM 3009 C CA . ARG B 1 83 ? -23.875 18.594 5.93 1 97.31 83 ARG B CA 1
ATOM 3010 C C . ARG B 1 83 ? -23.422 17.516 6.91 1 97.31 83 ARG B C 1
ATOM 3012 O O . ARG B 1 83 ? -24.094 17.25 7.914 1 97.31 83 ARG B O 1
ATOM 3019 N N . LEU B 1 84 ? -22.328 16.938 6.586 1 97.88 84 LEU B N 1
ATOM 3020 C CA . LEU B 1 84 ? -21.766 15.891 7.445 1 97.88 84 LEU B CA 1
ATOM 3021 C C . LEU B 1 84 ? -21.469 16.438 8.836 1 97.88 84 LEU B C 1
ATOM 3023 O O . LEU B 1 84 ? -21.812 15.812 9.844 1 97.88 84 LEU B O 1
ATOM 3027 N N . LEU B 1 85 ? -20.781 17.578 8.859 1 97.62 85 LEU B N 1
ATOM 3028 C CA . LEU B 1 85 ? -20.438 18.203 10.133 1 97.62 85 LEU B CA 1
ATOM 3029 C C . LEU B 1 85 ? -21.688 18.562 10.922 1 97.62 85 LEU B C 1
ATOM 3031 O O . LEU B 1 85 ? -21.719 18.391 12.141 1 97.62 85 LEU B O 1
ATOM 3035 N N . GLN B 1 86 ? -22.672 19 10.25 1 96.44 86 GLN B N 1
ATOM 3036 C CA . GLN B 1 86 ? -23.938 19.312 10.891 1 96.44 86 GLN B CA 1
ATOM 3037 C C . GLN B 1 86 ? -24.562 18.078 11.523 1 96.44 86 GLN B C 1
ATOM 3039 O O . GLN B 1 86 ? -24.922 18.078 12.703 1 96.44 86 GLN B O 1
ATOM 3044 N N . GLU B 1 87 ? -24.641 17.047 10.781 1 96.62 87 GLU B N 1
ATOM 3045 C CA . GLU B 1 87 ? -25.297 15.828 11.234 1 96.62 87 GLU B CA 1
ATOM 3046 C C . GLU B 1 87 ? -24.547 15.203 12.398 1 96.62 87 GLU B C 1
ATOM 3048 O O . GLU B 1 87 ? -25.156 14.586 13.281 1 96.62 87 GLU B O 1
ATOM 3053 N N . ASN B 1 88 ? -23.266 15.438 12.445 1 97.12 88 ASN B N 1
ATOM 3054 C CA . ASN B 1 88 ? -22.438 14.852 13.508 1 97.12 88 ASN B CA 1
ATOM 3055 C C . ASN B 1 88 ? -22.188 15.852 14.633 1 97.12 88 ASN B C 1
ATOM 3057 O O . ASN B 1 88 ? -21.328 15.617 15.484 1 97.12 88 ASN B O 1
ATOM 3061 N N . THR B 1 89 ? -22.797 17 14.617 1 96.19 89 THR B N 1
ATOM 3062 C CA . THR B 1 89 ? -22.703 18.031 15.641 1 96.19 89 THR B CA 1
ATOM 3063 C C . THR B 1 89 ? -21.266 18.516 15.797 1 96.19 89 THR B C 1
ATOM 3065 O O . THR B 1 89 ? -20.75 18.625 16.922 1 96.19 89 THR B O 1
ATOM 3068 N N . LEU B 1 90 ? -20.625 18.844 14.617 1 96.38 90 LEU B N 1
ATOM 3069 C CA . LEU B 1 90 ? -19.219 19.25 14.625 1 96.38 90 LEU B CA 1
ATOM 3070 C C . LEU B 1 90 ? -19.031 20.625 13.992 1 96.38 90 LEU B C 1
ATOM 3072 O O . LEU B 1 90 ? -17.906 21.078 13.836 1 96.38 90 LEU B O 1
ATOM 3076 N N . LEU B 1 91 ? -20.047 21.297 13.656 1 93.31 91 LEU B N 1
ATOM 3077 C CA . LEU B 1 91 ? -19.953 22.516 12.867 1 93.31 91 LEU B CA 1
ATOM 3078 C C . LEU B 1 91 ? -19.297 23.641 13.672 1 93.31 91 LEU B C 1
ATOM 3080 O O . LEU B 1 91 ? -18.609 24.484 13.109 1 93.31 91 LEU B O 1
ATOM 3084 N N . ASN B 1 92 ? -19.453 23.656 15.008 1 92.38 92 ASN B N 1
ATOM 3085 C CA . ASN B 1 92 ? -18.984 24.781 15.812 1 92.38 92 ASN B CA 1
ATOM 3086 C C . ASN B 1 92 ? -17.688 24.453 16.547 1 92.38 92 ASN B C 1
ATOM 3088 O O . ASN B 1 92 ? -17.344 25.094 17.531 1 92.38 92 ASN B O 1
ATOM 3092 N N . ARG B 1 93 ? -17.031 23.406 16.078 1 94.44 93 ARG B N 1
ATOM 3093 C CA . ARG B 1 93 ? -15.766 23 16.672 1 94.44 93 ARG B CA 1
ATOM 3094 C C . ARG B 1 93 ? -14.75 22.625 15.602 1 94.44 93 ARG B C 1
ATOM 3096 O O . ARG B 1 93 ? -15.109 22.453 14.438 1 94.44 93 ARG B O 1
ATOM 3103 N N . ASP B 1 94 ? -13.523 22.562 16.047 1 97.19 94 ASP B N 1
ATOM 3104 C CA . ASP B 1 94 ? -12.516 22.031 15.133 1 97.19 94 ASP B CA 1
ATOM 3105 C C . ASP B 1 94 ? -12.758 20.547 14.867 1 97.19 94 ASP B C 1
ATOM 3107 O O . ASP B 1 94 ? -13.102 19.797 15.781 1 97.19 94 ASP B O 1
ATOM 3111 N N . ALA B 1 95 ? -12.703 20.188 13.625 1 98.12 95 ALA B N 1
ATOM 3112 C CA . ALA B 1 95 ? -12.961 18.812 13.219 1 98.12 95 ALA B CA 1
ATOM 3113 C C . ALA B 1 95 ? -11.898 18.328 12.227 1 98.12 95 ALA B C 1
ATOM 3115 O O . ALA B 1 95 ? -11.289 19.141 11.523 1 98.12 95 ALA B O 1
ATOM 3116 N N . ILE B 1 96 ? -11.602 17.094 12.266 1 98.31 96 ILE B N 1
ATOM 3117 C CA . ILE B 1 96 ? -10.789 16.422 11.258 1 98.31 96 ILE B CA 1
ATOM 3118 C C . ILE B 1 96 ? -11.695 15.758 10.219 1 98.31 96 ILE B C 1
ATOM 3120 O O . ILE B 1 96 ? -12.625 15.023 10.578 1 98.31 96 ILE B O 1
ATOM 3124 N N . VAL B 1 97 ? -11.477 16.047 9 1 98.31 97 VAL B N 1
ATOM 3125 C CA . VAL B 1 97 ? -12.227 15.469 7.887 1 98.31 97 VAL B CA 1
ATOM 3126 C C . VAL B 1 97 ? -11.289 14.648 7.008 1 98.31 97 VAL B C 1
ATOM 3128 O O . VAL B 1 97 ? -10.227 15.125 6.609 1 98.31 97 VAL B O 1
ATOM 3131 N N . ARG B 1 98 ? -11.664 13.453 6.73 1 98.38 98 ARG B N 1
ATOM 3132 C CA . ARG B 1 98 ? -10.898 12.586 5.836 1 98.38 98 ARG B CA 1
ATOM 3133 C C . ARG B 1 98 ? -11.711 12.219 4.598 1 98.38 98 ARG B C 1
ATOM 3135 O O . ARG B 1 98 ? -12.828 11.711 4.711 1 98.38 98 ARG B O 1
ATOM 3142 N N . LEU B 1 99 ? -11.203 12.555 3.467 1 98.62 99 LEU B N 1
ATOM 3143 C CA . LEU B 1 99 ? -11.719 12.109 2.176 1 98.62 99 LEU B CA 1
ATOM 3144 C C . LEU B 1 99 ? -10.945 10.891 1.677 1 98.62 99 LEU B C 1
ATOM 3146 O O . LEU B 1 99 ? -9.727 10.953 1.501 1 98.62 99 LEU B O 1
ATOM 3150 N N . GLN B 1 100 ? -11.625 9.797 1.516 1 98.06 100 GLN B N 1
ATOM 3151 C CA . GLN B 1 100 ? -11.055 8.539 1.035 1 98.06 100 GLN B CA 1
ATOM 3152 C C . GLN B 1 100 ? -11.664 8.141 -0.306 1 98.06 100 GLN B C 1
ATOM 3154 O O . GLN B 1 100 ? -12.867 7.902 -0.403 1 98.06 100 GLN B O 1
ATOM 3159 N N . CYS B 1 101 ? -10.867 8.039 -1.334 1 97.88 101 CYS B N 1
ATOM 3160 C CA . CYS B 1 101 ? -11.305 7.594 -2.654 1 97.88 101 CYS B CA 1
ATOM 3161 C C . CYS B 1 101 ? -10.641 6.277 -3.035 1 97.88 101 CYS B C 1
ATOM 3163 O O . CYS B 1 101 ? -9.461 6.059 -2.738 1 97.88 101 CYS B O 1
ATOM 3165 N N . TRP B 1 102 ? -11.367 5.426 -3.684 1 96.81 102 TRP B N 1
ATOM 3166 C CA . TRP B 1 102 ? -10.781 4.172 -4.148 1 96.81 102 TRP B CA 1
ATOM 3167 C C . TRP B 1 102 ? -11.469 3.688 -5.418 1 96.81 102 TRP B C 1
ATOM 3169 O O . TRP B 1 102 ? -12.594 4.102 -5.719 1 96.81 102 TRP B O 1
ATOM 3179 N N . ARG B 1 103 ? -10.766 2.889 -6.145 1 95.44 103 ARG B N 1
ATOM 3180 C CA . ARG B 1 103 ? -11.312 2.291 -7.359 1 95.44 103 ARG B CA 1
ATOM 3181 C C . ARG B 1 103 ? -12.109 1.032 -7.039 1 95.44 103 ARG B C 1
ATOM 3183 O O . ARG B 1 103 ? -11.703 0.23 -6.195 1 95.44 103 ARG B O 1
ATOM 3190 N N . GLY B 1 104 ? -13.328 0.979 -7.648 1 90.25 104 GLY B N 1
ATOM 3191 C CA . GLY B 1 104 ? -14.016 -0.303 -7.691 1 90.25 104 GLY B CA 1
ATOM 3192 C C . GLY B 1 104 ? -13.469 -1.233 -8.758 1 90.25 104 GLY B C 1
ATOM 3193 O O . GLY B 1 104 ? -12.523 -0.891 -9.469 1 90.25 104 GLY B O 1
ATOM 3194 N N . GLY B 1 105 ? -14.07 -2.406 -8.812 1 83.12 105 GLY B N 1
ATOM 3195 C CA . GLY B 1 105 ? -13.695 -3.236 -9.945 1 83.12 105 GLY B CA 1
ATOM 3196 C C . GLY B 1 105 ? -13.359 -4.664 -9.555 1 83.12 105 GLY B C 1
ATOM 3197 O O . GLY B 1 105 ? -14 -5.238 -8.672 1 83.12 105 GLY B O 1
ATOM 3198 N N . GLU B 1 106 ? -12.367 -5.176 -10.43 1 82.44 106 GLU B N 1
ATOM 3199 C CA . GLU B 1 106 ? -12.125 -6.613 -10.383 1 82.44 106 GLU B CA 1
ATOM 3200 C C . GLU B 1 106 ? -10.672 -6.918 -10.031 1 82.44 106 GLU B C 1
ATOM 3202 O O . GLU B 1 106 ? -9.844 -6.008 -9.945 1 82.44 106 GLU B O 1
ATOM 3207 N N . ARG B 1 107 ? -10.469 -8.078 -9.922 1 88.62 107 ARG B N 1
ATOM 3208 C CA . ARG B 1 107 ? -9.141 -8.586 -9.586 1 88.62 107 ARG B CA 1
ATOM 3209 C C . ARG B 1 107 ? -8.133 -8.273 -10.688 1 88.62 107 ARG B C 1
ATOM 3211 O O . ARG B 1 107 ? -8.508 -8.148 -11.859 1 88.62 107 ARG B O 1
ATOM 3218 N N . GLY B 1 108 ? -6.828 -8.148 -10.227 1 92.94 108 GLY B N 1
ATOM 3219 C CA . GLY B 1 108 ? -5.738 -7.891 -11.148 1 92.94 108 GLY B CA 1
ATOM 3220 C C . GLY B 1 108 ? -5.113 -6.52 -10.969 1 92.94 108 GLY B C 1
ATOM 3221 O O . GLY B 1 108 ? -5.805 -5.555 -10.641 1 92.94 108 GLY B O 1
ATOM 3222 N N . TYR B 1 109 ? -3.857 -6.379 -11.359 1 95.19 109 TYR B N 1
ATOM 3223 C CA . TYR B 1 109 ? -3.146 -5.129 -11.125 1 95.19 109 TYR B CA 1
ATOM 3224 C C . TYR B 1 109 ? -3.355 -4.16 -12.281 1 95.19 109 TYR B C 1
ATOM 3226 O O . TYR B 1 109 ? -3.035 -2.973 -12.172 1 95.19 109 TYR B O 1
ATOM 3234 N N . ARG B 1 110 ? -3.906 -4.594 -13.336 1 89.88 110 ARG B N 1
ATOM 3235 C CA . ARG B 1 110 ? -4.285 -3.703 -14.43 1 89.88 110 ARG B CA 1
ATOM 3236 C C . ARG B 1 110 ? -5.773 -3.369 -14.367 1 89.88 110 ARG B C 1
ATOM 3238 O O . ARG B 1 110 ? -6.613 -4.188 -14.742 1 89.88 110 ARG B O 1
ATOM 3245 N N . PRO B 1 111 ? -6.004 -2.209 -13.984 1 79.81 111 PRO B N 1
ATOM 3246 C CA . PRO B 1 111 ? -7.43 -1.865 -13.977 1 79.81 111 PRO B CA 1
ATOM 3247 C C . PRO B 1 111 ? -8.031 -1.791 -15.383 1 79.81 111 PRO B C 1
ATOM 3249 O O . PRO B 1 111 ? -7.375 -1.31 -16.312 1 79.81 111 PRO B O 1
ATOM 3252 N N . ARG B 1 112 ? -9.141 -2.33 -15.477 1 73.31 112 ARG B N 1
ATOM 3253 C CA . ARG B 1 112 ? -9.797 -2.314 -16.781 1 73.31 112 ARG B CA 1
ATOM 3254 C C . ARG B 1 112 ? -10.703 -1.097 -16.922 1 73.31 112 ARG B C 1
ATOM 3256 O O . ARG B 1 112 ? -11.055 -0.703 -18.031 1 73.31 112 ARG B O 1
ATOM 3263 N N . THR B 1 113 ? -11.086 -0.601 -15.727 1 73.38 113 THR B N 1
ATOM 3264 C CA . THR B 1 113 ? -11.938 0.58 -15.789 1 73.38 113 THR B CA 1
ATOM 3265 C C . THR B 1 113 ? -11.25 1.777 -15.141 1 73.38 113 THR B C 1
ATOM 3267 O O . THR B 1 113 ? -10.453 1.614 -14.211 1 73.38 113 THR B O 1
ATOM 3270 N N . ARG B 1 114 ? -11.539 2.889 -15.773 1 72.31 114 ARG B N 1
ATOM 3271 C CA . ARG B 1 114 ? -11.07 4.152 -15.211 1 72.31 114 ARG B CA 1
ATOM 3272 C C . ARG B 1 114 ? -12.18 4.844 -14.422 1 72.31 114 ARG B C 1
ATOM 3274 O O . ARG B 1 114 ? -11.914 5.762 -13.641 1 72.31 114 ARG B O 1
ATOM 3281 N N . ALA B 1 115 ? -13.281 4.199 -14.445 1 71 115 ALA B N 1
ATOM 3282 C CA . ALA B 1 115 ? -14.43 5.027 -14.078 1 71 115 ALA B CA 1
ATOM 3283 C C . ALA B 1 115 ? -15.109 4.496 -12.82 1 71 115 ALA B C 1
ATOM 3285 O O . ALA B 1 115 ? -16.016 5.137 -12.273 1 71 115 ALA B O 1
ATOM 3286 N N . GLU B 1 116 ? -14.688 3.525 -12.266 1 87.44 116 GLU B N 1
ATOM 3287 C CA . GLU B 1 116 ? -15.367 3.02 -11.078 1 87.44 116 GLU B CA 1
ATOM 3288 C C . GLU B 1 116 ? -14.672 3.477 -9.805 1 87.44 116 GLU B C 1
ATOM 3290 O O . GLU B 1 116 ? -13.922 2.713 -9.195 1 87.44 116 GLU B O 1
ATOM 3295 N N . ILE B 1 117 ? -15 4.816 -9.461 1 95.06 117 ILE B N 1
ATOM 3296 C CA . ILE B 1 117 ? -14.375 5.398 -8.273 1 95.06 117 ILE B CA 1
ATOM 3297 C C . ILE B 1 117 ? -15.438 5.645 -7.203 1 95.06 117 ILE B C 1
ATOM 3299 O O . ILE B 1 117 ? -16.516 6.156 -7.5 1 95.06 117 ILE B O 1
ATOM 3303 N N . HIS B 1 118 ? -15.195 5.219 -6.035 1 96.94 118 HIS B N 1
ATOM 3304 C CA . HIS B 1 118 ? -16.016 5.473 -4.859 1 96.94 118 HIS B CA 1
ATOM 3305 C C . HIS B 1 118 ? -15.289 6.363 -3.859 1 96.94 118 HIS B C 1
ATOM 3307 O O . HIS B 1 118 ? -14.07 6.508 -3.926 1 96.94 118 HIS B O 1
ATOM 3313 N N . TYR B 1 119 ? -16.094 7.016 -3.008 1 97.94 119 TYR B N 1
ATOM 3314 C CA . TYR B 1 119 ? -15.422 7.789 -1.967 1 97.94 119 TYR B CA 1
ATOM 3315 C C . TYR B 1 119 ? -16.297 7.891 -0.719 1 97.94 119 TYR B C 1
ATOM 3317 O O . TYR B 1 119 ? -17.516 7.742 -0.792 1 97.94 119 TYR B O 1
ATOM 3325 N N . THR B 1 120 ? -15.625 8.055 0.402 1 98.25 120 THR B N 1
ATOM 3326 C CA . THR B 1 120 ? -16.266 8.398 1.667 1 98.25 120 THR B CA 1
ATOM 3327 C C . THR B 1 120 ? -15.648 9.672 2.252 1 98.25 120 THR B C 1
ATOM 3329 O O . THR B 1 120 ? -14.5 10.008 1.953 1 98.25 120 THR B O 1
ATOM 3332 N N . VAL B 1 121 ? -16.422 10.367 2.967 1 98.56 121 VAL B N 1
ATOM 3333 C CA . VAL B 1 121 ? -15.969 11.43 3.854 1 98.56 121 VAL B CA 1
ATOM 3334 C C . VAL B 1 121 ? -16.359 11.102 5.293 1 98.56 121 VAL B C 1
ATOM 3336 O O . VAL B 1 121 ? -17.516 10.781 5.578 1 98.56 121 VAL B O 1
ATOM 3339 N N . THR B 1 122 ? -15.398 11.125 6.152 1 98.12 122 THR B N 1
ATOM 3340 C CA . THR B 1 122 ? -15.633 10.953 7.582 1 98.12 122 THR B CA 1
ATOM 3341 C C . THR B 1 122 ? -15.156 12.18 8.359 1 98.12 122 THR B C 1
ATOM 3343 O O . THR B 1 122 ? -14.32 12.938 7.879 1 98.12 122 THR B O 1
ATOM 3346 N N . ALA B 1 123 ? -15.734 12.375 9.492 1 97.56 123 ALA B N 1
ATOM 3347 C CA . ALA B 1 123 ? -15.398 13.523 10.328 1 97.56 123 ALA B CA 1
ATOM 3348 C C . ALA B 1 123 ? -15.359 13.133 11.805 1 97.56 123 ALA B C 1
ATOM 3350 O O . ALA B 1 123 ? -16.141 12.297 12.25 1 97.56 123 ALA B O 1
ATOM 3351 N N . SER B 1 124 ? -14.469 13.727 12.508 1 96.69 124 SER B N 1
ATOM 3352 C CA . SER B 1 124 ? -14.367 13.57 13.961 1 96.69 124 SER B CA 1
ATOM 3353 C C . SER B 1 124 ? -13.891 14.859 14.617 1 96.69 124 SER B C 1
ATOM 3355 O O . SER B 1 124 ? -13.391 15.766 13.945 1 96.69 124 SER B O 1
ATOM 3357 N N . ARG B 1 125 ? -14.07 14.945 15.859 1 96.88 125 ARG B N 1
ATOM 3358 C CA . ARG B 1 125 ? -13.555 16.094 16.609 1 96.88 125 ARG B CA 1
ATOM 3359 C C . ARG B 1 125 ? -12.039 16.172 16.516 1 96.88 125 ARG B C 1
ATOM 3361 O O . ARG B 1 125 ? -11.352 15.156 16.609 1 96.88 125 ARG B O 1
ATOM 3368 N N . CYS B 1 126 ? -11.547 17.328 16.297 1 97.38 126 CYS B N 1
ATOM 3369 C CA . CYS B 1 126 ? -10.102 17.547 16.359 1 97.38 126 CYS B CA 1
ATOM 3370 C C . CYS B 1 126 ? -9.648 17.703 17.797 1 97.38 126 CYS B C 1
ATOM 3372 O O . CYS B 1 126 ? -10.125 18.578 18.516 1 97.38 126 CYS B O 1
ATOM 3374 N N . PRO B 1 127 ? -8.766 16.922 18.266 1 95.31 127 PRO B N 1
ATOM 3375 C CA . PRO B 1 127 ? -8.258 17.094 19.625 1 95.31 127 PRO B CA 1
ATOM 3376 C C . PRO B 1 127 ? -7.527 18.422 19.812 1 95.31 127 PRO B C 1
ATOM 3378 O O . PRO B 1 127 ? -7.094 19.031 18.844 1 95.31 127 PRO B O 1
ATOM 3381 N N . ASP B 1 128 ? -7.512 18.812 21.031 1 94.38 128 ASP B N 1
ATOM 3382 C CA . ASP B 1 128 ? -6.625 19.906 21.406 1 94.38 128 ASP B CA 1
ATOM 3383 C C . ASP B 1 128 ? -5.188 19.422 21.562 1 94.38 128 ASP B C 1
ATOM 3385 O O . ASP B 1 128 ? -4.898 18.625 22.453 1 94.38 128 ASP B O 1
ATOM 3389 N N . TYR B 1 129 ? -4.281 19.938 20.75 1 94.25 129 TYR B N 1
ATOM 3390 C CA . TYR B 1 129 ? -2.902 19.469 20.766 1 94.25 129 TYR B CA 1
ATOM 3391 C C . TYR B 1 129 ? -1.999 20.422 21.531 1 94.25 129 TYR B C 1
ATOM 3393 O O . TYR B 1 129 ? -0.779 20.25 21.562 1 94.25 129 TYR B O 1
ATOM 3401 N N . GLU B 1 130 ? -2.572 21.438 22.094 1 91.81 130 GLU B N 1
ATOM 3402 C CA . GLU B 1 130 ? -1.778 22.406 22.828 1 91.81 130 GLU B CA 1
ATOM 3403 C C . GLU B 1 130 ? -1.005 21.75 23.969 1 91.81 130 GLU B C 1
ATOM 3405 O O . GLU B 1 130 ? -1.566 20.953 24.734 1 91.81 130 GLU B O 1
ATOM 3410 N N . GLY B 1 131 ? 0.242 22.031 24.016 1 93.06 131 GLY B N 1
ATOM 3411 C CA . GLY B 1 131 ? 1.079 21.516 25.094 1 93.06 131 GLY B CA 1
ATOM 3412 C C . GLY B 1 131 ? 1.498 20.078 24.875 1 93.06 131 GLY B C 1
ATOM 3413 O O . GLY B 1 131 ? 2.133 19.469 25.75 1 93.06 131 GLY B O 1
ATOM 3414 N N . THR B 1 132 ? 1.105 19.5 23.797 1 94.62 132 THR B N 1
ATOM 3415 C CA . THR B 1 132 ? 1.505 18.141 23.484 1 94.62 132 THR B CA 1
ATOM 3416 C C . THR B 1 132 ? 2.738 18.125 22.578 1 94.62 132 THR B C 1
ATOM 3418 O O . THR B 1 132 ? 2.705 18.641 21.469 1 94.62 132 THR B O 1
ATOM 3421 N N . TYR B 1 133 ? 3.807 17.578 23.109 1 98.38 133 TYR B N 1
ATOM 3422 C CA . TYR B 1 133 ? 5.074 17.516 22.391 1 98.38 133 TYR B CA 1
ATOM 3423 C C . TYR B 1 133 ? 5.5 16.078 22.141 1 98.38 133 TYR B C 1
ATOM 3425 O O . TYR B 1 133 ? 5.949 15.391 23.062 1 98.38 133 TYR B O 1
ATOM 3433 N N . PRO B 1 134 ? 5.406 15.594 20.891 1 98.62 134 PRO B N 1
ATOM 3434 C CA . PRO B 1 134 ? 5.664 14.18 20.609 1 98.62 134 PRO B CA 1
ATOM 3435 C C . PRO B 1 134 ? 7.137 13.805 20.766 1 98.62 134 PRO B C 1
ATOM 3437 O O . PRO B 1 134 ? 8.016 14.641 20.547 1 98.62 134 PRO B O 1
ATOM 3440 N N . ALA B 1 135 ? 7.355 12.586 21.125 1 98.75 135 ALA B N 1
ATOM 3441 C CA . ALA B 1 135 ? 8.648 11.914 21.031 1 98.75 135 ALA B CA 1
ATOM 3442 C C . ALA B 1 135 ? 8.742 11.07 19.766 1 98.75 135 ALA B C 1
ATOM 3444 O O . ALA B 1 135 ? 7.809 10.344 19.422 1 98.75 135 ALA B O 1
ATOM 3445 N N . LEU B 1 136 ? 9.859 11.188 19.094 1 98.88 136 LEU B N 1
ATOM 3446 C CA . LEU B 1 136 ? 10.094 10.398 17.891 1 98.88 136 LEU B CA 1
ATOM 3447 C C . LEU B 1 136 ? 11.172 9.344 18.141 1 98.88 136 LEU B C 1
ATOM 3449 O O . LEU B 1 136 ? 12.023 9.516 19.016 1 98.88 136 LEU B O 1
ATOM 3453 N N . ALA B 1 137 ? 11.109 8.281 17.359 1 98.88 137 ALA B N 1
ATOM 3454 C CA . ALA B 1 137 ? 12.164 7.273 17.359 1 98.88 137 ALA B CA 1
ATOM 3455 C C . ALA B 1 137 ? 12.633 6.973 15.945 1 98.88 137 ALA B C 1
ATOM 3457 O O . ALA B 1 137 ? 11.82 6.906 15.016 1 98.88 137 ALA B O 1
ATOM 3458 N N . THR B 1 138 ? 13.961 6.871 15.773 1 98.75 138 THR B N 1
ATOM 3459 C CA . THR B 1 138 ? 14.461 6.258 14.547 1 98.75 138 THR B CA 1
ATOM 3460 C C . THR B 1 138 ? 14.047 4.789 14.469 1 98.75 138 THR B C 1
ATOM 3462 O O . THR B 1 138 ? 13.969 4.105 15.492 1 98.75 138 THR B O 1
ATOM 3465 N N . VAL B 1 139 ? 13.742 4.355 13.242 1 98.69 139 VAL B N 1
ATOM 3466 C CA . VAL B 1 139 ? 13.25 2.99 13.07 1 98.69 139 VAL B CA 1
ATOM 3467 C C . VAL B 1 139 ? 14.016 2.311 11.93 1 98.69 139 VAL B C 1
ATOM 3469 O O . VAL B 1 139 ? 14.703 2.975 11.156 1 98.69 139 VAL B O 1
ATOM 3472 N N . ALA B 1 140 ? 13.953 0.981 11.891 1 98.44 140 ALA B N 1
ATOM 3473 C CA . ALA B 1 140 ? 14.609 0.201 10.836 1 98.44 140 ALA B CA 1
ATOM 3474 C C . ALA B 1 140 ? 13.836 0.3 9.523 1 98.44 140 ALA B C 1
ATOM 3476 O O . ALA B 1 140 ? 14.43 0.272 8.445 1 98.44 140 ALA B O 1
ATOM 3477 N N . THR B 1 141 ? 12.5 0.414 9.594 1 98.75 141 THR B N 1
ATOM 3478 C CA . THR B 1 141 ? 11.672 0.532 8.398 1 98.75 141 THR B CA 1
ATOM 3479 C C . THR B 1 141 ? 11.984 1.82 7.645 1 98.75 141 THR B C 1
ATOM 3481 O O . THR B 1 141 ? 11.797 2.918 8.172 1 98.75 141 THR B O 1
ATOM 3484 N N . ARG B 1 142 ? 12.398 1.663 6.441 1 98.88 142 ARG B N 1
ATOM 3485 C CA . ARG B 1 142 ? 12.758 2.82 5.633 1 98.88 142 ARG B CA 1
ATOM 3486 C C . ARG B 1 142 ? 11.562 3.336 4.844 1 98.88 142 ARG B C 1
ATOM 3488 O O . ARG B 1 142 ? 10.625 2.584 4.57 1 98.88 142 ARG B O 1
ATOM 3495 N N . ARG B 1 143 ? 11.664 4.566 4.523 1 98.81 143 ARG B N 1
ATOM 3496 C CA . ARG B 1 143 ? 10.656 5.176 3.658 1 98.81 143 ARG B CA 1
ATOM 3497 C C . ARG B 1 143 ? 10.656 4.523 2.279 1 98.81 143 ARG B C 1
ATOM 3499 O O . ARG B 1 143 ? 11.711 4.215 1.73 1 98.81 143 ARG B O 1
ATOM 3506 N N . ILE B 1 144 ? 9.461 4.305 1.724 1 98.81 144 ILE B N 1
ATOM 3507 C CA . ILE B 1 144 ? 9.391 3.812 0.353 1 98.81 144 ILE B CA 1
ATOM 3508 C C . ILE B 1 144 ? 9.961 4.855 -0.603 1 98.81 144 ILE B C 1
ATOM 3510 O O . ILE B 1 144 ? 9.547 6.02 -0.583 1 98.81 144 ILE B O 1
ATOM 3514 N N . PRO B 1 145 ? 10.867 4.465 -1.442 1 98.69 145 PRO B N 1
ATOM 3515 C CA . PRO B 1 145 ? 11.422 5.43 -2.395 1 98.69 145 PRO B CA 1
ATOM 3516 C C . PRO B 1 145 ? 10.383 5.93 -3.396 1 98.69 145 PRO B C 1
ATOM 3518 O O . PRO B 1 145 ? 9.523 5.16 -3.834 1 98.69 145 PRO B O 1
ATOM 3521 N N . SER B 1 146 ? 10.539 7.152 -3.842 1 97.88 146 SER B N 1
ATOM 3522 C CA . SER B 1 146 ? 9.594 7.77 -4.77 1 97.88 146 SER B CA 1
ATOM 3523 C C . SER B 1 146 ? 9.602 7.062 -6.121 1 97.88 146 SER B C 1
ATOM 3525 O O . SER B 1 146 ? 8.602 7.074 -6.84 1 97.88 146 SER B O 1
ATOM 3527 N N . GLU B 1 147 ? 10.68 6.371 -6.461 1 97.94 147 GLU B N 1
ATOM 3528 C CA . GLU B 1 147 ? 10.742 5.637 -7.719 1 97.94 147 GLU B CA 1
ATOM 3529 C C . GLU B 1 147 ? 9.883 4.375 -7.664 1 97.94 147 GLU B C 1
ATOM 3531 O O . GLU B 1 147 ? 9.57 3.783 -8.695 1 97.94 147 GLU B O 1
ATOM 3536 N N . SER B 1 148 ? 9.57 3.932 -6.457 1 98.75 148 SER B N 1
ATOM 3537 C CA . SER B 1 148 ? 8.703 2.773 -6.281 1 98.75 148 SER B CA 1
ATOM 3538 C C . SER B 1 148 ? 7.25 3.199 -6.07 1 98.75 148 SER B C 1
ATOM 3540 O O . SER B 1 148 ? 6.328 2.545 -6.559 1 98.75 148 SER B O 1
ATOM 3542 N N . LEU B 1 149 ? 7.059 4.223 -5.328 1 98.5 149 LEU B N 1
ATOM 3543 C CA . LEU B 1 149 ? 5.766 4.832 -5.043 1 98.5 149 LEU B CA 1
ATOM 3544 C C . LEU B 1 149 ? 5.887 6.348 -4.934 1 98.5 149 LEU B C 1
ATOM 3546 O O . LEU B 1 149 ? 6.367 6.863 -3.922 1 98.5 149 LEU B O 1
ATOM 3550 N N . PRO B 1 150 ? 5.418 7.062 -5.871 1 96.81 150 PRO B N 1
ATOM 3551 C CA . PRO B 1 150 ? 5.605 8.516 -5.898 1 96.81 150 PRO B CA 1
ATOM 3552 C C . PRO B 1 150 ? 4.977 9.211 -4.695 1 96.81 150 PRO B C 1
ATOM 3554 O O . PRO B 1 150 ? 3.898 8.82 -4.242 1 96.81 150 PRO B O 1
ATOM 3557 N N . SER B 1 151 ? 5.609 10.242 -4.25 1 94.56 151 SER B N 1
ATOM 3558 C CA . SER B 1 151 ? 5.168 10.977 -3.072 1 94.56 151 SER B CA 1
ATOM 3559 C C . SER B 1 151 ? 4.277 12.156 -3.459 1 94.56 151 SER B C 1
ATOM 3561 O O . SER B 1 151 ? 4.012 13.031 -2.637 1 94.56 151 SER B O 1
ATOM 3563 N N . THR B 1 152 ? 3.84 12.195 -4.715 1 90.81 152 THR B N 1
ATOM 3564 C CA . THR B 1 152 ? 3.029 13.297 -5.23 1 90.81 152 THR B CA 1
ATOM 3565 C C . THR B 1 152 ? 1.599 13.203 -4.707 1 90.81 152 THR B C 1
ATOM 3567 O O . THR B 1 152 ? 0.858 14.188 -4.738 1 90.81 152 THR B O 1
ATOM 3570 N N . GLY B 1 153 ? 1.193 12.023 -4.355 1 93.88 153 GLY B N 1
ATOM 3571 C CA . GLY B 1 153 ? -0.131 11.805 -3.797 1 93.88 153 GLY B CA 1
ATOM 3572 C C . GLY B 1 153 ? -0.107 11.047 -2.484 1 93.88 153 GLY B C 1
ATOM 3573 O O . GLY B 1 153 ? 0.903 10.43 -2.137 1 93.88 153 GLY B O 1
ATOM 3574 N N . LYS B 1 154 ? -1.152 11.219 -1.722 1 97.81 154 LYS B N 1
ATOM 3575 C CA . LYS B 1 154 ? -1.377 10.383 -0.546 1 97.81 154 LYS B CA 1
ATOM 3576 C C . LYS B 1 154 ? -2.154 9.117 -0.91 1 97.81 154 LYS B C 1
ATOM 3578 O O . LYS B 1 154 ? -3.369 9.164 -1.108 1 97.81 154 LYS B O 1
ATOM 3583 N N . PHE B 1 155 ? -1.433 8.07 -0.972 1 98.12 155 PHE B N 1
ATOM 3584 C CA . PHE B 1 155 ? -1.998 6.809 -1.438 1 98.12 155 PHE B CA 1
ATOM 3585 C C . PHE B 1 155 ? -2.404 5.93 -0.263 1 98.12 155 PHE B C 1
ATOM 3587 O O . PHE B 1 155 ? -1.896 6.094 0.848 1 98.12 155 PHE B O 1
ATOM 3594 N N . THR B 1 156 ? -3.309 5.008 -0.557 1 97.38 156 THR B N 1
ATOM 3595 C CA . THR B 1 156 ? -3.854 4.113 0.462 1 97.38 156 THR B CA 1
ATOM 3596 C C . THR B 1 156 ? -2.949 2.9 0.657 1 97.38 156 THR B C 1
ATOM 3598 O O . THR B 1 156 ? -3.434 1.782 0.839 1 97.38 156 THR B O 1
ATOM 3601 N N . ASN B 1 157 ? -1.72 2.984 0.459 1 98.31 157 ASN B N 1
ATOM 3602 C CA . ASN B 1 157 ? -0.702 1.99 0.777 1 98.31 157 ASN B CA 1
ATOM 3603 C C . ASN B 1 157 ? 0.087 2.375 2.025 1 98.31 157 ASN B C 1
ATOM 3605 O O . ASN B 1 157 ? 1.251 2.77 1.933 1 98.31 157 ASN B O 1
ATOM 3609 N N . GLY B 1 158 ? -0.549 2.139 3.152 1 98.19 158 GLY B N 1
ATOM 3610 C CA . GLY B 1 158 ? -0.05 2.721 4.387 1 98.19 158 GLY B CA 1
ATOM 3611 C C . GLY B 1 158 ? 0.745 1.743 5.23 1 98.19 158 GLY B C 1
ATOM 3612 O O . GLY B 1 158 ? 1.194 2.084 6.328 1 98.19 158 GLY B O 1
ATOM 3613 N N . ILE B 1 159 ? 1.018 0.526 4.762 1 98.25 159 ILE B N 1
ATOM 3614 C CA . ILE B 1 159 ? 1.62 -0.495 5.613 1 98.25 159 ILE B CA 1
ATOM 3615 C C . ILE B 1 159 ? 3.033 -0.073 6.008 1 98.25 159 ILE B C 1
ATOM 3617 O O . ILE B 1 159 ? 3.477 -0.33 7.129 1 98.25 159 ILE B O 1
ATOM 3621 N N . ASN B 1 160 ? 3.801 0.63 5.113 1 98.62 160 ASN B N 1
ATOM 3622 C CA . ASN B 1 160 ? 5.125 1.131 5.465 1 98.62 160 ASN B CA 1
ATOM 3623 C C . ASN B 1 160 ? 5.09 1.98 6.73 1 98.62 160 ASN B C 1
ATOM 3625 O O . ASN B 1 160 ? 5.891 1.778 7.645 1 98.62 160 ASN B O 1
ATOM 3629 N N . TYR B 1 161 ? 4.137 2.844 6.805 1 98.62 161 TYR B N 1
ATOM 3630 C CA . TYR B 1 161 ? 3.986 3.727 7.957 1 98.62 161 TYR B CA 1
ATOM 3631 C C . TYR B 1 161 ? 3.48 2.957 9.172 1 98.62 161 TYR B C 1
ATOM 3633 O O . TYR B 1 161 ? 3.852 3.264 10.305 1 98.62 161 TYR B O 1
ATOM 3641 N N . ILE B 1 162 ? 2.619 2.012 8.914 1 97.62 162 ILE B N 1
ATOM 3642 C CA . ILE B 1 162 ? 2.115 1.184 10.008 1 97.62 162 ILE B CA 1
ATOM 3643 C C . ILE B 1 162 ? 3.273 0.45 10.68 1 97.62 162 ILE B C 1
ATOM 3645 O O . ILE B 1 162 ? 3.395 0.458 11.906 1 97.62 162 ILE B O 1
ATOM 3649 N N . LEU B 1 163 ? 4.152 -0.162 9.867 1 98.06 163 LEU B N 1
ATOM 3650 C CA . LEU B 1 163 ? 5.309 -0.874 10.398 1 98.06 163 LEU B CA 1
ATOM 3651 C C . LEU B 1 163 ? 6.215 0.071 11.18 1 98.06 163 LEU B C 1
ATOM 3653 O O . LEU B 1 163 ? 6.648 -0.253 12.289 1 98.06 163 LEU B O 1
ATOM 3657 N N . ALA B 1 164 ? 6.449 1.238 10.648 1 98.69 164 ALA B N 1
ATOM 3658 C CA . ALA B 1 164 ? 7.297 2.23 11.305 1 98.69 164 ALA B CA 1
ATOM 3659 C C . ALA B 1 164 ? 6.695 2.678 12.633 1 98.69 164 ALA B C 1
ATOM 3661 O O . ALA B 1 164 ? 7.402 2.805 13.633 1 98.69 164 ALA B O 1
ATOM 3662 N N . ALA B 1 165 ? 5.414 2.936 12.617 1 98.19 165 ALA B N 1
ATOM 3663 C CA . ALA B 1 165 ? 4.734 3.369 13.828 1 98.19 165 ALA B CA 1
ATOM 3664 C C . ALA B 1 165 ? 4.809 2.299 14.914 1 98.19 165 ALA B C 1
ATOM 3666 O O . ALA B 1 165 ? 4.949 2.615 16.094 1 98.19 165 ALA B O 1
ATOM 3667 N N . GLN B 1 166 ? 4.652 1.059 14.531 1 96.88 166 GLN B N 1
ATOM 3668 C CA . GLN B 1 166 ? 4.777 -0.043 15.477 1 96.88 166 GLN B CA 1
ATOM 3669 C C . GLN B 1 166 ? 6.16 -0.062 16.125 1 96.88 166 GLN B C 1
ATOM 3671 O O . GLN B 1 166 ? 6.285 -0.236 17.344 1 96.88 166 GLN B O 1
ATOM 3676 N N . GLU B 1 167 ? 7.188 0.127 15.32 1 98.12 167 GLU B N 1
ATOM 3677 C CA . GLU B 1 167 ? 8.555 0.156 15.836 1 98.12 167 GLU B CA 1
ATOM 3678 C C . GLU B 1 167 ? 8.758 1.311 16.812 1 98.12 167 GLU B C 1
ATOM 3680 O O . GLU B 1 167 ? 9.375 1.141 17.859 1 98.12 167 GLU B O 1
ATOM 3685 N N . ALA B 1 168 ? 8.25 2.453 16.422 1 98.5 168 ALA B N 1
ATOM 3686 C CA . ALA B 1 168 ? 8.359 3.619 17.281 1 98.5 168 ALA B CA 1
ATOM 3687 C C . ALA B 1 168 ? 7.664 3.375 18.625 1 98.5 168 ALA B C 1
ATOM 3689 O O . ALA B 1 168 ? 8.203 3.713 19.688 1 98.5 168 ALA B O 1
ATOM 3690 N N . ALA B 1 169 ? 6.496 2.785 18.562 1 97.31 169 ALA B N 1
ATOM 3691 C CA . ALA B 1 169 ? 5.746 2.48 19.766 1 97.31 169 ALA B CA 1
ATOM 3692 C C . ALA B 1 169 ? 6.531 1.534 20.672 1 97.31 169 ALA B C 1
ATOM 3694 O O . ALA B 1 169 ? 6.527 1.692 21.906 1 97.31 169 ALA B O 1
ATOM 3695 N N . ALA B 1 170 ? 7.164 0.575 20.109 1 97 170 ALA B N 1
ATOM 3696 C CA . ALA B 1 170 ? 7.969 -0.381 20.875 1 97 170 ALA B CA 1
ATOM 3697 C C . ALA B 1 170 ? 9.117 0.319 21.594 1 97 170 ALA B C 1
ATOM 3699 O O . ALA B 1 170 ? 9.625 -0.186 22.594 1 97 170 ALA B O 1
ATOM 3700 N N . GLN B 1 171 ? 9.477 1.486 21.094 1 98 171 GLN B N 1
ATOM 3701 C CA . GLN B 1 171 ? 10.531 2.291 21.703 1 98 171 GLN B CA 1
ATOM 3702 C C . GLN B 1 171 ? 9.945 3.391 22.578 1 98 171 GLN B C 1
ATOM 3704 O O . GLN B 1 171 ? 10.641 4.34 22.938 1 98 171 GLN B O 1
ATOM 3709 N N . LYS B 1 172 ? 8.609 3.33 22.781 1 97.5 172 LYS B N 1
ATOM 3710 C CA . LYS B 1 172 ? 7.871 4.258 23.641 1 97.5 172 LYS B CA 1
ATOM 3711 C C . LYS B 1 172 ? 7.887 5.668 23.062 1 97.5 172 LYS B C 1
ATOM 3713 O O . LYS B 1 172 ? 7.973 6.648 23.812 1 97.5 172 LYS B O 1
ATOM 3718 N N . ALA B 1 173 ? 7.961 5.73 21.812 1 98.5 173 ALA B N 1
ATOM 3719 C CA . ALA B 1 173 ? 7.844 7.012 21.125 1 98.5 173 ALA B CA 1
ATOM 3720 C C . ALA B 1 173 ? 6.445 7.184 20.531 1 98.5 173 ALA B C 1
ATOM 3722 O O . ALA B 1 173 ? 5.688 6.215 20.422 1 98.5 173 ALA B O 1
ATOM 3723 N N . ASP B 1 174 ? 6.098 8.391 20.203 1 98.12 174 ASP B N 1
ATOM 3724 C CA . ASP B 1 174 ? 4.766 8.719 19.688 1 98.12 174 ASP B CA 1
ATOM 3725 C C . ASP B 1 174 ? 4.695 8.523 18.172 1 98.12 174 ASP B C 1
ATOM 3727 O O . ASP B 1 174 ? 3.613 8.305 17.625 1 98.12 174 ASP B O 1
ATOM 3731 N N . ASP B 1 175 ? 5.812 8.617 17.516 1 98.56 175 ASP B N 1
ATOM 3732 C CA . ASP B 1 175 ? 5.883 8.477 16.062 1 98.56 175 ASP B CA 1
ATOM 3733 C C . ASP B 1 175 ? 7.297 8.117 15.617 1 98.56 175 ASP B C 1
ATOM 3735 O O . ASP B 1 175 ? 8.227 8.125 16.422 1 98.56 175 ASP B O 1
ATOM 3739 N N . ALA B 1 176 ? 7.402 7.762 14.359 1 98.88 176 ALA B N 1
ATOM 3740 C CA . ALA B 1 176 ? 8.695 7.371 13.812 1 98.88 176 ALA B CA 1
ATOM 3741 C C . ALA B 1 176 ? 9.336 8.523 13.039 1 98.88 176 ALA B C 1
ATOM 3743 O O . ALA B 1 176 ? 8.641 9.266 12.336 1 98.88 176 ALA B O 1
ATOM 3744 N N . LEU B 1 177 ? 10.586 8.703 13.18 1 98.94 177 LEU B N 1
ATOM 3745 C CA . LEU B 1 177 ? 11.398 9.445 12.219 1 98.94 177 LEU B CA 1
ATOM 3746 C C . LEU B 1 177 ? 11.812 8.562 11.055 1 98.94 177 LEU B C 1
ATOM 3748 O O . LEU B 1 177 ? 12.68 7.695 11.203 1 98.94 177 LEU B O 1
ATOM 3752 N N . MET B 1 178 ? 11.242 8.828 9.938 1 98.81 178 MET B N 1
ATOM 3753 C CA . MET B 1 178 ? 11.5 8.016 8.758 1 98.81 178 MET B CA 1
ATOM 3754 C C . MET B 1 178 ? 12.773 8.484 8.047 1 98.81 178 MET B C 1
ATOM 3756 O O . MET B 1 178 ? 13.031 9.688 7.961 1 98.81 178 MET B O 1
ATOM 3760 N N . GLN B 1 179 ? 13.453 7.523 7.559 1 98.81 179 GLN B N 1
ATOM 3761 C CA . GLN B 1 179 ? 14.656 7.777 6.777 1 98.81 179 GLN B CA 1
ATOM 3762 C C . GLN B 1 179 ? 14.547 7.188 5.375 1 98.81 179 GLN B C 1
ATOM 3764 O O . GLN B 1 179 ? 13.867 6.18 5.176 1 98.81 179 GLN B O 1
ATOM 3769 N N . THR B 1 180 ? 15.148 7.832 4.43 1 98.62 180 THR B N 1
ATOM 3770 C CA . THR B 1 180 ? 15.273 7.234 3.105 1 98.62 180 THR B CA 1
ATOM 3771 C C . THR B 1 180 ? 16.062 5.926 3.18 1 98.62 180 THR B C 1
ATOM 3773 O O . THR B 1 180 ? 16.656 5.605 4.215 1 98.62 180 THR B O 1
ATOM 3776 N N . VAL B 1 181 ? 16.062 5.195 2.127 1 97.94 181 VAL B N 1
ATOM 3777 C CA . VAL B 1 181 ? 16.75 3.91 2.082 1 97.94 181 VAL B CA 1
ATOM 3778 C C . VAL B 1 181 ? 18.234 4.109 2.363 1 97.94 181 VAL B C 1
ATOM 3780 O O . VAL B 1 181 ? 18.875 3.264 2.994 1 97.94 181 VAL B O 1
ATOM 3783 N N . ASP B 1 182 ? 18.766 5.25 1.985 1 96.81 182 ASP B N 1
ATOM 3784 C CA . ASP B 1 182 ? 20.188 5.508 2.195 1 96.81 182 ASP B CA 1
ATOM 3785 C C . ASP B 1 182 ? 20.422 6.23 3.52 1 96.81 182 ASP B C 1
ATOM 3787 O O . ASP B 1 182 ? 21.516 6.723 3.775 1 96.81 182 ASP B O 1
ATOM 3791 N N . GLY B 1 183 ? 19.406 6.449 4.348 1 97.81 183 GLY B N 1
ATOM 3792 C CA . GLY B 1 183 ? 19.594 6.84 5.738 1 97.81 183 GLY B CA 1
ATOM 3793 C C . GLY B 1 183 ? 19.469 8.336 5.957 1 97.81 183 GLY B C 1
ATOM 3794 O O . GLY B 1 183 ? 19.969 8.867 6.953 1 97.81 183 GLY B O 1
ATOM 3795 N N . ARG B 1 184 ? 18.828 9.055 5.023 1 98.69 184 ARG B N 1
ATOM 3796 C CA . ARG B 1 184 ? 18.641 10.492 5.18 1 98.69 184 ARG B CA 1
ATOM 3797 C C . ARG B 1 184 ? 17.297 10.797 5.824 1 98.69 184 ARG B C 1
ATOM 3799 O O . ARG B 1 184 ? 16.328 10.047 5.648 1 98.69 184 ARG B O 1
ATOM 3806 N N . VAL B 1 185 ? 17.219 11.922 6.516 1 98.88 185 VAL B N 1
ATOM 3807 C CA . VAL B 1 185 ? 15.984 12.336 7.16 1 98.88 185 VAL B CA 1
ATOM 3808 C C . VAL B 1 185 ? 14.914 12.586 6.102 1 98.88 185 VAL B C 1
ATOM 3810 O O . VAL B 1 185 ? 15.164 13.281 5.109 1 98.88 185 VAL B O 1
ATOM 3813 N N . SER B 1 186 ? 13.805 12.023 6.301 1 98.75 186 SER B N 1
ATOM 3814 C CA . SER B 1 186 ? 12.703 12.211 5.359 1 98.75 186 SER B CA 1
ATOM 3815 C C . SER B 1 186 ? 11.555 12.977 6 1 98.75 186 SER B C 1
ATOM 3817 O O . SER B 1 186 ? 11.445 14.195 5.848 1 98.75 186 SER B O 1
ATOM 3819 N N . GLU B 1 187 ? 10.758 12.375 6.785 1 98.88 187 GLU B N 1
ATOM 3820 C CA . GLU B 1 187 ? 9.547 12.836 7.445 1 98.88 187 GLU B CA 1
ATOM 3821 C C . GLU B 1 187 ? 9.188 11.945 8.633 1 98.88 187 GLU B C 1
ATOM 3823 O O . GLU B 1 187 ? 10 11.133 9.07 1 98.88 187 GLU B O 1
ATOM 3828 N N . THR B 1 188 ? 8.086 12.156 9.281 1 98.88 188 THR B N 1
ATOM 3829 C CA . THR B 1 188 ? 7.488 11.156 10.164 1 98.88 188 THR B CA 1
ATOM 3830 C C . THR B 1 188 ? 6.371 10.398 9.453 1 98.88 188 THR B C 1
ATOM 3832 O O . THR B 1 188 ? 6.137 10.602 8.258 1 98.88 188 THR B O 1
ATOM 3835 N N . THR B 1 189 ? 5.699 9.531 10.156 1 98.62 189 THR B N 1
ATOM 3836 C CA . THR B 1 189 ? 4.625 8.789 9.508 1 98.62 189 THR B CA 1
ATOM 3837 C C . THR B 1 189 ? 3.465 9.711 9.148 1 98.62 189 THR B C 1
ATOM 3839 O O . THR B 1 189 ? 2.695 9.422 8.234 1 98.62 189 THR B O 1
ATOM 3842 N N . ILE B 1 190 ? 3.422 10.938 9.828 1 98.12 190 ILE B N 1
ATOM 3843 C CA . ILE B 1 190 ? 2.193 11.695 9.617 1 98.12 190 ILE B CA 1
ATOM 3844 C C . ILE B 1 190 ? 2.531 13.164 9.344 1 98.12 190 ILE B C 1
ATOM 3846 O O . ILE B 1 190 ? 1.637 13.984 9.125 1 98.12 190 ILE B O 1
ATOM 3850 N N . ALA B 1 191 ? 3.852 13.508 9.344 1 98.75 191 ALA B N 1
ATOM 3851 C CA . ALA B 1 191 ? 4.156 14.938 9.289 1 98.75 191 ALA B CA 1
ATOM 3852 C C . ALA B 1 191 ? 5.504 15.188 8.617 1 98.75 191 ALA B C 1
ATOM 3854 O O . ALA B 1 191 ? 6.332 14.281 8.523 1 98.75 191 ALA B O 1
ATOM 3855 N N . ASN B 1 192 ? 5.676 16.422 8.125 1 98.88 192 ASN B N 1
ATOM 3856 C CA . ASN B 1 192 ? 6.992 16.906 7.734 1 98.88 192 ASN B CA 1
ATOM 3857 C C . ASN B 1 192 ? 7.77 17.438 8.938 1 98.88 192 ASN B C 1
ATOM 3859 O O . ASN B 1 192 ? 7.207 17.625 10.016 1 98.88 192 ASN B O 1
ATOM 3863 N N . ILE B 1 193 ? 9.086 17.688 8.711 1 98.94 193 ILE B N 1
ATOM 3864 C CA . ILE B 1 193 ? 9.922 18.016 9.867 1 98.94 193 ILE B CA 1
ATOM 3865 C C . ILE B 1 193 ? 10.828 19.188 9.531 1 98.94 193 ILE B C 1
ATOM 3867 O O . ILE B 1 193 ? 11.328 19.297 8.406 1 98.94 193 ILE B O 1
ATOM 3871 N N . PHE B 1 194 ? 11.008 20.094 10.5 1 98.88 194 PHE B N 1
ATOM 3872 C CA . PHE B 1 194 ? 11.961 21.188 10.492 1 98.88 194 PHE B CA 1
ATOM 3873 C C . PHE B 1 194 ? 12.805 21.188 11.758 1 98.88 194 PHE B C 1
ATOM 3875 O O . PHE B 1 194 ? 12.391 20.641 12.789 1 98.88 194 PHE B O 1
ATOM 3882 N N . TRP B 1 195 ? 13.961 21.75 11.664 1 98.75 195 TRP B N 1
ATOM 3883 C CA . TRP B 1 195 ? 14.734 21.938 12.898 1 98.75 195 TRP B CA 1
ATOM 3884 C C . TRP B 1 195 ? 15.625 23.156 12.805 1 98.75 195 TRP B C 1
ATOM 3886 O O . TRP B 1 195 ? 15.828 23.719 11.719 1 98.75 195 TRP B O 1
ATOM 3896 N N . ILE B 1 196 ? 16.016 23.656 13.984 1 98.06 196 ILE B N 1
ATOM 3897 C CA . ILE B 1 196 ? 16.859 24.828 14.125 1 98.06 196 ILE B CA 1
ATOM 3898 C C . ILE B 1 196 ? 18.234 24.406 14.648 1 98.06 196 ILE B C 1
ATOM 3900 O O . ILE B 1 196 ? 18.328 23.688 15.641 1 98.06 196 ILE B O 1
ATOM 3904 N N . GLU B 1 197 ? 19.203 24.781 13.945 1 94.75 197 GLU B N 1
ATOM 3905 C CA . GLU B 1 197 ? 20.578 24.625 14.391 1 94.75 197 GLU B CA 1
ATOM 3906 C C . GLU B 1 197 ? 21.375 25.906 14.164 1 94.75 197 GLU B C 1
ATOM 3908 O O . GLU B 1 197 ? 21.469 26.391 13.039 1 94.75 197 GLU B O 1
ATOM 3913 N N . GLU B 1 198 ? 21.906 26.422 15.234 1 89.06 198 GLU B N 1
ATOM 3914 C CA . GLU B 1 198 ? 22.734 27.625 15.18 1 89.06 198 GLU B CA 1
ATOM 3915 C C . GLU B 1 198 ? 22.016 28.75 14.453 1 89.06 198 GLU B C 1
ATOM 3917 O O . GLU B 1 198 ? 22.562 29.375 13.539 1 89.06 198 GLU B O 1
ATOM 3922 N N . GLY B 1 199 ? 20.766 28.953 14.688 1 87.12 199 GLY B N 1
ATOM 3923 C CA . GLY B 1 199 ? 19.969 30.062 14.188 1 87.12 199 GLY B CA 1
ATOM 3924 C C . GLY B 1 199 ? 19.453 29.844 12.781 1 87.12 199 GLY B C 1
ATOM 3925 O O . GLY B 1 199 ? 18.719 30.672 12.242 1 87.12 199 GLY B O 1
ATOM 3926 N N . GLN B 1 200 ? 19.844 28.734 12.266 1 93.94 200 GLN B N 1
ATOM 3927 C CA . GLN B 1 200 ? 19.391 28.422 10.914 1 93.94 200 GLN B CA 1
ATOM 3928 C C . GLN B 1 200 ? 18.297 27.359 10.93 1 93.94 200 GLN B C 1
ATOM 3930 O O . GLN B 1 200 ? 18.312 26.453 11.773 1 93.94 200 GLN B O 1
ATOM 3935 N N . ILE B 1 201 ? 17.391 27.516 9.977 1 98.38 201 ILE B N 1
ATOM 3936 C CA . ILE B 1 201 ? 16.281 26.578 9.844 1 98.38 201 ILE B CA 1
ATOM 3937 C C . ILE B 1 201 ? 16.594 25.562 8.75 1 98.38 201 ILE B C 1
ATOM 3939 O O . ILE B 1 201 ? 17.062 25.938 7.668 1 98.38 201 ILE B O 1
ATOM 3943 N N . PHE B 1 202 ? 16.375 24.266 9.047 1 98.75 202 PHE B N 1
ATOM 3944 C CA . PHE B 1 202 ? 16.641 23.188 8.094 1 98.75 202 PHE B CA 1
ATOM 3945 C C . PHE B 1 202 ? 15.398 22.328 7.906 1 98.75 202 PHE B C 1
ATOM 3947 O O . PHE B 1 202 ? 14.562 22.219 8.805 1 98.75 202 PHE B O 1
ATOM 3954 N N . THR B 1 203 ? 15.242 21.734 6.758 1 98.81 203 THR B N 1
ATOM 3955 C CA . THR B 1 203 ? 14.242 20.703 6.469 1 98.81 203 THR B CA 1
ATOM 3956 C C . THR B 1 203 ? 14.711 19.812 5.324 1 98.81 203 THR B C 1
ATOM 3958 O O . THR B 1 203 ? 15.469 20.234 4.453 1 98.81 203 THR B O 1
ATOM 3961 N N . PRO B 1 204 ? 14.344 18.578 5.312 1 98.75 204 PRO B N 1
ATOM 3962 C CA . PRO B 1 204 ? 14.703 17.766 4.156 1 98.75 204 PRO B CA 1
ATOM 3963 C C . PRO B 1 204 ? 14.109 18.281 2.852 1 98.75 204 PRO B C 1
ATOM 3965 O O . PRO B 1 204 ? 12.984 18.797 2.844 1 98.75 204 PRO B O 1
ATOM 3968 N N . SER B 1 205 ? 14.906 18.109 1.772 1 98.19 205 SER B N 1
ATOM 3969 C CA . SER B 1 205 ? 14.352 18.469 0.467 1 98.19 205 SER B CA 1
ATOM 3970 C C . SER B 1 205 ? 13.32 17.438 0.007 1 98.19 205 SER B C 1
ATOM 3972 O O . SER B 1 205 ? 13.211 16.359 0.585 1 98.19 205 SER B O 1
ATOM 3974 N N . THR B 1 206 ? 12.578 17.766 -1.057 1 96.56 206 THR B N 1
ATOM 3975 C CA . THR B 1 206 ? 11.531 16.891 -1.576 1 96.56 206 THR B CA 1
ATOM 3976 C C . THR B 1 206 ? 12.141 15.672 -2.262 1 96.56 206 THR B C 1
ATOM 3978 O O . THR B 1 206 ? 11.43 14.734 -2.611 1 96.56 206 THR B O 1
ATOM 3981 N N . GLU B 1 207 ? 13.461 15.641 -2.381 1 96.88 207 GLU B N 1
ATOM 3982 C CA . GLU B 1 207 ? 14.156 14.492 -2.947 1 96.88 207 GLU B CA 1
ATOM 3983 C C . GLU B 1 207 ? 14.32 13.383 -1.912 1 96.88 207 GLU B C 1
ATOM 3985 O O . GLU B 1 207 ? 14.727 12.266 -2.248 1 96.88 207 GLU B O 1
ATOM 3990 N N . CYS B 1 208 ? 13.969 13.695 -0.719 1 98.38 208 CYS B N 1
ATOM 3991 C CA . CYS B 1 208 ? 14.133 12.734 0.361 1 98.38 208 CYS B CA 1
ATOM 3992 C C . CYS B 1 208 ? 12.859 11.906 0.554 1 98.38 208 CYS B C 1
ATOM 3994 O O . CYS B 1 208 ? 12.516 11.555 1.681 1 98.38 208 CYS B O 1
ATOM 3996 N N . ASP B 1 209 ? 12.094 11.656 -0.483 1 98.31 209 ASP B N 1
ATOM 3997 C CA . ASP B 1 209 ? 11 10.695 -0.581 1 98.31 209 ASP B CA 1
ATOM 3998 C C . ASP B 1 209 ? 9.844 11.086 0.338 1 98.31 209 ASP B C 1
ATOM 4000 O O . ASP B 1 209 ? 9.016 10.25 0.698 1 98.31 209 ASP B O 1
ATOM 4004 N N . LEU B 1 210 ? 9.797 12.32 0.777 1 98.62 210 LEU B N 1
ATOM 4005 C CA . LEU B 1 210 ? 8.742 12.781 1.676 1 98.62 210 LEU B CA 1
ATOM 4006 C C . LEU B 1 210 ? 7.539 13.273 0.887 1 98.62 210 LEU B C 1
ATOM 4008 O O . LEU B 1 210 ? 7.664 13.648 -0.283 1 98.62 210 LEU B O 1
ATOM 4012 N N . ILE B 1 211 ? 6.363 13.203 1.457 1 98.12 211 ILE B N 1
ATOM 4013 C CA . ILE B 1 211 ? 5.188 13.867 0.912 1 98.12 211 ILE B CA 1
ATOM 4014 C C . ILE B 1 211 ? 5.375 15.383 0.984 1 98.12 211 ILE B C 1
ATOM 4016 O O . ILE B 1 211 ? 5.848 15.914 1.994 1 98.12 211 ILE B O 1
ATOM 4020 N N . ARG B 1 212 ? 5.031 16.031 -0.059 1 97.25 212 ARG B N 1
ATOM 4021 C CA . ARG B 1 212 ? 5.09 17.5 -0.057 1 97.25 212 ARG B CA 1
ATOM 4022 C C . ARG B 1 212 ? 3.883 18.094 0.66 1 97.25 212 ARG B C 1
ATOM 4024 O O . ARG B 1 212 ? 2.908 18.484 0.018 1 97.25 212 ARG B O 1
ATOM 4031 N N . GLY B 1 213 ? 4.012 18.188 1.929 1 98.25 213 GLY B N 1
ATOM 4032 C CA . GLY B 1 213 ? 2.896 18.641 2.746 1 98.25 213 GLY B CA 1
ATOM 4033 C C . GLY B 1 213 ? 2.426 20.031 2.402 1 98.25 213 GLY B C 1
ATOM 4034 O O . GLY B 1 213 ? 3.238 20.906 2.1 1 98.25 213 GLY B O 1
ATOM 4035 N N . ILE B 1 214 ? 1.199 20.203 2.494 1 98.5 214 ILE B N 1
ATOM 4036 C CA . ILE B 1 214 ? 0.601 21.516 2.213 1 98.5 214 ILE B CA 1
ATOM 4037 C C . ILE B 1 214 ? 1.026 22.516 3.283 1 98.5 214 ILE B C 1
ATOM 4039 O O . ILE B 1 214 ? 1.435 23.641 2.965 1 98.5 214 ILE B O 1
ATOM 4043 N N . THR B 1 215 ? 0.967 22.094 4.535 1 98.69 215 THR B N 1
ATOM 4044 C CA . THR B 1 215 ? 1.412 22.953 5.625 1 98.69 215 THR B CA 1
ATOM 4045 C C . THR B 1 215 ? 2.912 23.219 5.531 1 98.69 215 THR B C 1
ATOM 4047 O O . THR B 1 215 ? 3.379 24.312 5.844 1 98.69 215 THR B O 1
ATOM 4050 N N . ARG B 1 216 ? 3.705 22.234 5.156 1 98.69 216 ARG B N 1
ATOM 4051 C CA . ARG B 1 216 ? 5.129 22.438 4.918 1 98.69 216 ARG B CA 1
ATOM 4052 C C . ARG B 1 216 ? 5.367 23.594 3.961 1 98.69 216 ARG B C 1
ATOM 4054 O O . ARG B 1 216 ? 6.211 24.453 4.215 1 98.69 216 ARG B O 1
ATOM 4061 N N . GLN B 1 217 ? 4.621 23.578 2.85 1 98.44 217 GLN B N 1
ATOM 4062 C CA . GLN B 1 217 ? 4.781 24.625 1.855 1 98.44 217 GLN B CA 1
ATOM 4063 C C . GLN B 1 217 ? 4.434 26 2.441 1 98.44 217 GLN B C 1
ATOM 4065 O O . GLN B 1 217 ? 5.113 26.984 2.172 1 98.44 217 GLN B O 1
ATOM 4070 N N . VAL B 1 218 ? 3.389 26.094 3.23 1 98.69 218 VAL B N 1
ATOM 4071 C CA . VAL B 1 218 ? 3.006 27.344 3.869 1 98.69 218 VAL B CA 1
ATOM 4072 C C . VAL B 1 218 ? 4.137 27.828 4.777 1 98.69 218 VAL B C 1
ATOM 4074 O O . VAL B 1 218 ? 4.496 29.016 4.754 1 98.69 218 VAL B O 1
ATOM 4077 N N . VAL B 1 219 ? 4.691 26.922 5.547 1 98.75 219 VAL B N 1
ATOM 4078 C CA . VAL B 1 219 ? 5.77 27.266 6.469 1 98.75 219 VAL B CA 1
ATOM 4079 C C . VAL B 1 219 ? 6.98 27.766 5.684 1 98.75 219 VAL B C 1
ATOM 4081 O O . VAL B 1 219 ? 7.586 28.781 6.039 1 98.75 219 VAL B O 1
ATOM 4084 N N . LEU B 1 220 ? 7.32 27.109 4.609 1 98.75 220 LEU B N 1
ATOM 4085 C CA . LEU B 1 220 ? 8.43 27.531 3.76 1 98.75 220 LEU B CA 1
ATOM 4086 C C . LEU B 1 220 ? 8.18 28.922 3.188 1 98.75 220 LEU B C 1
ATOM 4088 O O . LEU B 1 220 ? 9.094 29.75 3.143 1 98.75 220 LEU B O 1
ATOM 4092 N N . ASP B 1 221 ? 6.973 29.172 2.762 1 98.44 221 ASP B N 1
ATOM 4093 C CA . ASP B 1 221 ? 6.617 30.469 2.223 1 98.44 221 ASP B CA 1
ATOM 4094 C C . ASP B 1 221 ? 6.766 31.562 3.283 1 98.44 221 ASP B C 1
ATOM 4096 O O . ASP B 1 221 ? 7.25 32.656 2.992 1 98.44 221 ASP B O 1
ATOM 4100 N N . ILE B 1 222 ? 6.293 31.281 4.469 1 98.38 222 ILE B N 1
ATOM 4101 C CA . ILE B 1 222 ? 6.402 32.219 5.586 1 98.38 222 ILE B CA 1
ATOM 4102 C C . ILE B 1 222 ? 7.871 32.531 5.855 1 98.38 222 ILE B C 1
ATOM 4104 O O . ILE B 1 222 ? 8.25 33.688 6.023 1 98.38 222 ILE B O 1
ATOM 4108 N N . ILE B 1 223 ? 8.695 31.5 5.887 1 98.12 223 ILE B N 1
ATOM 4109 C CA . ILE B 1 223 ? 10.125 31.656 6.148 1 98.12 223 ILE B CA 1
ATOM 4110 C C . ILE B 1 223 ? 10.758 32.5 5.043 1 98.12 223 ILE B C 1
ATOM 4112 O O . ILE B 1 223 ? 11.562 33.406 5.32 1 98.12 223 ILE B O 1
ATOM 4116 N N . ASP B 1 224 ? 10.398 32.219 3.822 1 97.38 224 ASP B N 1
ATOM 4117 C CA . ASP B 1 224 ? 10.977 32.906 2.666 1 97.38 224 ASP B CA 1
ATOM 4118 C C . ASP B 1 224 ? 10.664 34.406 2.699 1 97.38 224 ASP B C 1
ATOM 4120 O O . ASP B 1 224 ? 11.453 35.219 2.205 1 97.38 224 ASP B O 1
ATOM 4124 N N . ARG B 1 225 ? 9.578 34.75 3.26 1 96.94 225 ARG B N 1
ATOM 4125 C CA . ARG B 1 225 ? 9.141 36.125 3.287 1 96.94 225 ARG B CA 1
ATOM 4126 C C . ARG B 1 225 ? 9.68 36.844 4.523 1 96.94 225 ARG B C 1
ATOM 4128 O O . ARG B 1 225 ? 9.531 38.062 4.656 1 96.94 225 ARG B O 1
ATOM 4135 N N . HIS B 1 226 ? 10.219 36.125 5.371 1 95.38 226 HIS B N 1
ATOM 4136 C CA . HIS B 1 226 ? 10.727 36.719 6.605 1 95.38 226 HIS B CA 1
ATOM 4137 C C . HIS B 1 226 ? 12.109 37.312 6.398 1 95.38 226 HIS B C 1
ATOM 4139 O O . HIS B 1 226 ? 12.969 36.719 5.742 1 95.38 226 HIS B O 1
ATOM 4145 N N . PRO B 1 227 ? 12.375 38.438 6.969 1 94.44 227 PRO B N 1
ATOM 4146 C CA . PRO B 1 227 ? 13.656 39.094 6.75 1 94.44 227 PRO B CA 1
ATOM 4147 C C . PRO B 1 227 ? 14.805 38.406 7.504 1 94.44 227 PRO B C 1
ATOM 4149 O O . PRO B 1 227 ? 15.961 38.531 7.086 1 94.44 227 PRO B O 1
ATOM 4152 N N . ALA B 1 228 ? 14.484 37.719 8.516 1 94.19 228 ALA B N 1
ATOM 4153 C CA . ALA B 1 228 ? 15.531 37.219 9.414 1 94.19 228 ALA B CA 1
ATOM 4154 C C . ALA B 1 228 ? 15.773 35.719 9.227 1 94.19 228 ALA B C 1
ATOM 4156 O O . ALA B 1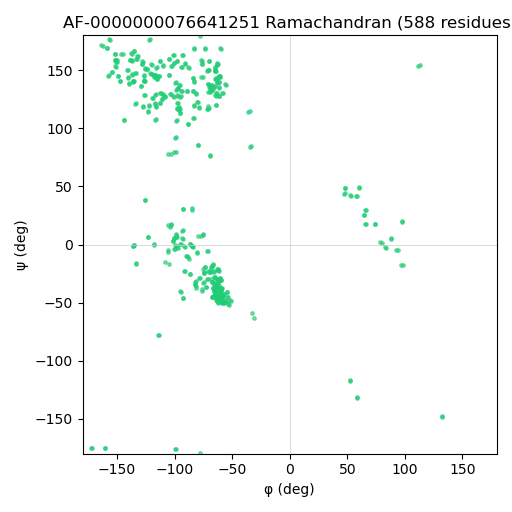 228 ? 16.781 35.188 9.695 1 94.19 228 ALA B O 1
ATOM 4157 N N . TYR B 1 229 ? 14.852 35.094 8.609 1 95 229 TYR B N 1
ATOM 4158 C CA . TYR B 1 229 ? 14.961 33.656 8.562 1 95 229 TYR B CA 1
ATOM 4159 C C . TYR B 1 229 ? 15.211 33.156 7.141 1 95 229 TYR B C 1
ATOM 4161 O O . TYR B 1 229 ? 14.797 33.812 6.172 1 95 229 TYR B O 1
ATOM 4169 N N . ARG B 1 230 ? 15.992 32.094 7.074 1 95.12 230 ARG B N 1
ATOM 4170 C CA . ARG B 1 230 ? 16.188 31.328 5.859 1 95.12 230 ARG B CA 1
ATOM 4171 C C . ARG B 1 230 ? 16.141 29.828 6.152 1 95.12 230 ARG B C 1
ATOM 4173 O O . ARG B 1 230 ? 16.594 29.391 7.207 1 95.12 230 ARG B O 1
ATOM 4180 N N . CYS B 1 231 ? 15.508 29.125 5.238 1 97.94 231 CYS B N 1
ATOM 4181 C CA . CYS B 1 231 ? 15.445 27.672 5.402 1 97.94 231 CYS B CA 1
ATOM 4182 C C . CYS B 1 231 ? 16.344 26.969 4.391 1 97.94 231 CYS B C 1
ATOM 4184 O O . CYS B 1 231 ? 16.281 27.266 3.193 1 97.94 231 CYS B O 1
ATOM 4186 N N . ARG B 1 232 ? 17.156 26.141 4.844 1 98.06 232 ARG B N 1
ATOM 4187 C CA . ARG B 1 232 ? 17.984 25.297 3.98 1 98.06 232 ARG B CA 1
ATOM 4188 C C . ARG B 1 232 ? 17.328 23.922 3.777 1 98.06 232 ARG B C 1
ATOM 4190 O O . ARG B 1 232 ? 17.203 23.141 4.727 1 98.06 232 ARG B O 1
ATOM 4197 N N . GLU B 1 233 ? 16.922 23.688 2.547 1 98.5 233 GLU B N 1
ATOM 4198 C CA . GLU B 1 233 ? 16.438 22.375 2.156 1 98.5 233 GLU B CA 1
ATOM 4199 C C . GLU B 1 233 ? 17.578 21.484 1.656 1 98.5 233 GLU B C 1
ATOM 4201 O O . GLU B 1 233 ? 18.453 21.953 0.918 1 98.5 233 GLU B O 1
ATOM 4206 N N . GLY B 1 234 ? 17.641 20.25 2.146 1 98.44 234 GLY B N 1
ATOM 4207 C CA . GLY B 1 234 ? 18.719 19.375 1.696 1 98.44 234 GLY B CA 1
ATOM 4208 C C . GLY B 1 234 ? 18.562 17.953 2.182 1 98.44 234 GLY B C 1
ATOM 4209 O O . GLY B 1 234 ? 17.516 17.562 2.688 1 98.44 234 GLY B O 1
ATOM 4210 N N . SER B 1 235 ? 19.562 17.156 1.875 1 98.69 235 SER B N 1
ATOM 4211 C CA . SER B 1 235 ? 19.688 15.789 2.352 1 98.69 235 SER B CA 1
ATOM 4212 C C . SER B 1 235 ? 20.609 15.703 3.566 1 98.69 235 SER B C 1
ATOM 4214 O O . SER B 1 235 ? 21.781 16.047 3.48 1 98.69 235 SER B O 1
ATOM 4216 N N . TYR B 1 236 ? 20.031 15.289 4.711 1 98.56 236 TYR B N 1
ATOM 4217 C CA . TYR B 1 236 ? 20.766 15.344 5.969 1 98.56 236 TYR B CA 1
ATOM 4218 C C . TYR B 1 236 ? 20.766 13.992 6.672 1 98.56 236 TYR B C 1
ATOM 4220 O O . TYR B 1 236 ? 19.766 13.273 6.633 1 98.56 236 TYR B O 1
ATOM 4228 N N . ALA B 1 237 ? 21.859 13.719 7.328 1 98 237 ALA B N 1
ATOM 4229 C CA . ALA B 1 237 ? 21.906 12.547 8.203 1 98 237 ALA B CA 1
ATOM 4230 C C . ALA B 1 237 ? 21.172 12.812 9.508 1 98 237 ALA B C 1
ATOM 4232 O O . ALA B 1 237 ? 20.984 13.961 9.906 1 98 237 ALA B O 1
ATOM 4233 N N . VAL B 1 238 ? 20.781 11.781 10.156 1 97.31 238 VAL B N 1
ATOM 4234 C CA . VAL B 1 238 ? 20 11.867 11.391 1 97.31 238 VAL B CA 1
ATOM 4235 C C . VAL B 1 238 ? 20.812 12.594 12.461 1 97.31 238 VAL B C 1
ATOM 4237 O O . VAL B 1 238 ? 20.25 13.328 13.281 1 97.31 238 VAL B O 1
ATOM 4240 N N . GLU B 1 239 ? 22.078 12.469 12.406 1 95.88 239 GLU B N 1
ATOM 4241 C CA . GLU B 1 239 ? 22.969 13.078 13.398 1 95.88 239 GLU B CA 1
ATOM 4242 C C . GLU B 1 239 ? 22.828 14.602 13.391 1 95.88 239 GLU B C 1
ATOM 4244 O O . GLU B 1 239 ? 23 15.25 14.422 1 95.88 239 GLU B O 1
ATOM 4249 N N . LYS B 1 240 ? 22.609 15.062 12.242 1 95 240 LYS B N 1
ATOM 4250 C CA . LYS B 1 240 ? 22.391 16.5 12.133 1 95 240 LYS B CA 1
ATOM 4251 C C . LYS B 1 240 ? 21.203 16.953 12.984 1 95 240 LYS B C 1
ATOM 4253 O O . LYS B 1 240 ? 21.25 18 13.625 1 95 240 LYS B O 1
ATOM 4258 N N . LEU B 1 241 ? 20.188 16.188 13.055 1 96.12 241 LEU B N 1
ATOM 4259 C CA . LEU B 1 241 ? 19 16.469 13.852 1 96.12 241 LEU B CA 1
ATOM 4260 C C . LEU B 1 241 ? 19.328 16.422 15.344 1 96.12 241 LEU B C 1
ATOM 4262 O O . LEU B 1 241 ? 18.75 17.172 16.125 1 96.12 241 LEU B O 1
ATOM 4266 N N . TYR B 1 242 ? 20.281 15.57 15.711 1 96.56 242 TYR B N 1
ATOM 4267 C CA . TYR B 1 242 ? 20.641 15.398 17.109 1 96.56 242 TYR B CA 1
ATOM 4268 C C . TYR B 1 242 ? 21.312 16.656 17.656 1 96.56 242 TYR B C 1
ATOM 4270 O O . TYR B 1 242 ? 21.312 16.891 18.875 1 96.56 242 TYR B O 1
ATOM 4278 N N . GLN B 1 243 ? 21.812 17.422 16.75 1 95.69 243 GLN B N 1
ATOM 4279 C CA . GLN B 1 243 ? 22.547 18.625 17.141 1 95.69 243 GLN B CA 1
ATOM 4280 C C . GLN B 1 243 ? 21.641 19.844 17.141 1 95.69 243 GLN B C 1
ATOM 4282 O O . GLN B 1 243 ? 22.078 20.953 17.469 1 95.69 243 GLN B O 1
ATOM 4287 N N . ALA B 1 244 ? 20.422 19.672 16.828 1 98.25 244 ALA B N 1
ATOM 4288 C CA . ALA B 1 244 ? 19.484 20.797 16.719 1 98.25 244 ALA B CA 1
ATOM 4289 C C . ALA B 1 244 ? 19.156 21.375 18.078 1 98.25 244 ALA B C 1
ATOM 4291 O O . ALA B 1 244 ? 19.141 20.672 19.078 1 98.25 244 ALA B O 1
ATOM 4292 N N . ASP B 1 245 ? 18.875 22.656 18.094 1 98 245 ASP B N 1
ATOM 4293 C CA . ASP B 1 245 ? 18.375 23.328 19.281 1 98 245 ASP B CA 1
ATOM 4294 C C . ASP B 1 245 ? 16.891 23 19.5 1 98 245 ASP B C 1
ATOM 4296 O O . ASP B 1 245 ? 16.453 22.844 20.641 1 98 245 ASP B O 1
ATOM 4300 N N . ALA B 1 246 ? 16.203 22.969 18.438 1 98.62 246 ALA B N 1
ATOM 4301 C CA . ALA B 1 246 ? 14.766 22.703 18.453 1 98.62 246 ALA B CA 1
ATOM 4302 C C . ALA B 1 246 ? 14.328 21.984 17.172 1 98.62 246 ALA B C 1
ATOM 4304 O O . ALA B 1 246 ? 14.922 22.172 16.109 1 98.62 246 ALA B O 1
ATOM 4305 N N . VAL B 1 247 ? 13.375 21.109 17.281 1 98.88 247 VAL B N 1
ATOM 4306 C CA . VAL B 1 247 ? 12.766 20.359 16.188 1 98.88 247 VAL B CA 1
ATOM 4307 C C . VAL B 1 247 ? 11.25 20.562 16.203 1 98.88 247 VAL B C 1
ATOM 4309 O O . VAL B 1 247 ? 10.641 20.609 17.281 1 98.88 247 VAL B O 1
ATOM 4312 N N . ALA B 1 248 ? 10.641 20.688 15.055 1 98.88 248 ALA B N 1
ATOM 4313 C CA . ALA B 1 248 ? 9.188 20.812 14.969 1 98.88 248 ALA B CA 1
ATOM 4314 C C . ALA B 1 248 ? 8.641 20.016 13.781 1 98.88 248 ALA B C 1
ATOM 4316 O O . ALA B 1 248 ? 9.312 19.875 12.758 1 98.88 248 ALA B O 1
ATOM 4317 N N . LEU B 1 249 ? 7.449 19.562 13.938 1 98.88 249 LEU B N 1
ATOM 4318 C CA . LEU B 1 249 ? 6.688 18.906 12.891 1 98.88 249 LEU B CA 1
ATOM 4319 C C . LEU B 1 249 ? 5.605 19.828 12.336 1 98.88 249 LEU B C 1
ATOM 4321 O O . LEU B 1 249 ? 5.211 20.781 12.992 1 98.88 249 LEU B O 1
ATOM 4325 N N . CYS B 1 250 ? 5.164 19.5 11.148 1 98.75 250 CYS B N 1
ATOM 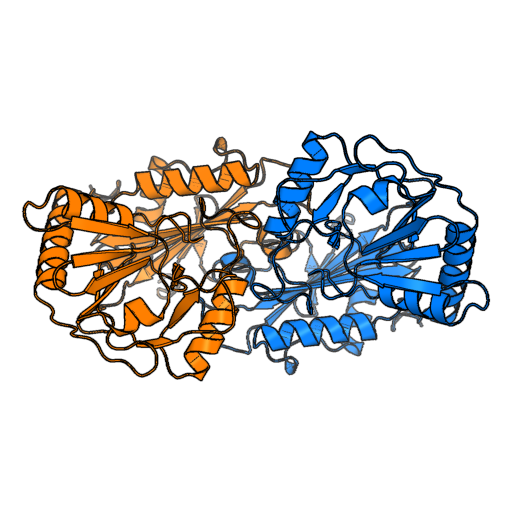4326 C CA . CYS B 1 250 ? 4.004 20.234 10.656 1 98.75 250 CYS B CA 1
ATOM 4327 C C . CYS B 1 250 ? 3.129 19.344 9.773 1 98.75 250 CYS B C 1
ATOM 4329 O O . CYS B 1 250 ? 3.637 18.484 9.055 1 98.75 250 CYS B O 1
ATOM 4331 N N . ASN B 1 251 ? 1.877 19.469 9.898 1 98.44 251 ASN B N 1
ATOM 4332 C CA . ASN B 1 251 ? 0.862 18.891 9.023 1 98.44 251 ASN B CA 1
ATOM 4333 C C . ASN B 1 251 ? -0.446 19.672 9.094 1 98.44 251 ASN B C 1
ATOM 4335 O O . ASN B 1 251 ? -0.557 20.641 9.836 1 98.44 251 ASN B O 1
ATOM 4339 N N . SER B 1 252 ? -1.392 19.297 8.305 1 98.12 252 SER B N 1
ATOM 4340 C CA . SER B 1 252 ? -2.613 20.078 8.125 1 98.12 252 SER B CA 1
ATOM 4341 C C . SER B 1 252 ? -3.48 20.031 9.383 1 98.12 252 SER B C 1
ATOM 4343 O O . SER B 1 252 ? -4.227 20.969 9.656 1 98.12 252 SER B O 1
ATOM 4345 N N . VAL B 1 253 ? -3.322 19.031 10.18 1 97.94 253 VAL B N 1
ATOM 4346 C CA . VAL B 1 253 ? -4.207 18.844 11.328 1 97.94 253 VAL B CA 1
ATOM 4347 C C . VAL B 1 253 ? -3.598 19.5 12.562 1 97.94 253 VAL B C 1
ATOM 4349 O O . VAL B 1 253 ? -4.258 20.281 13.242 1 97.94 253 VAL B O 1
ATOM 4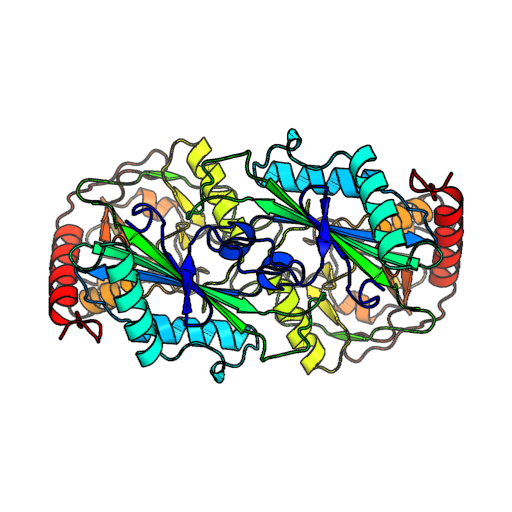352 N N . ARG B 1 254 ? -2.311 19.266 12.789 1 97.69 254 ARG B N 1
ATOM 4353 C CA . ARG B 1 254 ? -1.675 19.703 14.031 1 97.69 254 ARG B CA 1
ATOM 4354 C C . ARG B 1 254 ? -0.901 21 13.828 1 97.69 254 ARG B C 1
ATOM 4356 O O . ARG B 1 254 ? -0.368 21.562 14.789 1 97.69 254 ARG B O 1
ATOM 4363 N N . GLU B 1 255 ? -0.863 21.469 12.609 1 98.19 255 GLU B N 1
ATOM 4364 C CA . GLU B 1 255 ? -0.112 22.688 12.297 1 98.19 255 GLU B CA 1
ATOM 4365 C C . GLU B 1 255 ? 1.36 22.531 12.664 1 98.19 255 GLU B C 1
ATOM 4367 O O . GLU B 1 255 ? 2.016 21.578 12.242 1 98.19 255 GLU B O 1
ATOM 4372 N N . ILE B 1 256 ? 1.961 23.469 13.359 1 98.56 256 ILE B N 1
ATOM 4373 C CA . ILE B 1 256 ? 3.361 23.375 13.758 1 98.56 256 ILE B CA 1
ATOM 4374 C C . ILE B 1 256 ? 3.459 22.859 15.188 1 98.56 256 ILE B C 1
ATOM 4376 O O . ILE B 1 256 ? 2.893 23.438 16.109 1 98.56 256 ILE B O 1
ATOM 4380 N N . THR B 1 257 ? 4.156 21.719 15.414 1 98.62 257 THR B N 1
ATOM 4381 C CA . THR B 1 257 ? 4.234 21.047 16.703 1 98.62 257 THR B CA 1
ATOM 4382 C C . THR B 1 257 ? 5.691 20.812 17.094 1 98.62 257 THR B C 1
ATOM 4384 O O . THR B 1 257 ? 6.398 20.047 16.438 1 98.62 257 THR B O 1
ATOM 4387 N N . PRO B 1 258 ? 6.113 21.391 18.203 1 98.75 258 PRO B N 1
ATOM 4388 C CA . PRO B 1 258 ? 7.473 21.109 18.672 1 98.75 258 PRO B CA 1
ATOM 4389 C C . PRO B 1 258 ? 7.664 19.641 19.062 1 98.75 258 PRO B C 1
ATOM 4391 O O . PRO B 1 258 ? 6.719 19 19.516 1 98.75 258 PRO B O 1
ATOM 4394 N N . VAL B 1 259 ? 8.852 19.156 18.891 1 98.88 259 VAL B N 1
ATOM 4395 C CA . VAL B 1 259 ? 9.227 17.797 19.25 1 98.88 259 VAL B CA 1
ATOM 4396 C C . VAL B 1 259 ? 10.031 17.797 20.547 1 98.88 259 VAL B C 1
ATOM 4398 O O . VAL B 1 259 ? 10.992 18.562 20.688 1 98.88 259 VAL B O 1
ATOM 4401 N N . ARG B 1 260 ? 9.633 16.984 21.453 1 98.5 260 ARG B N 1
ATOM 4402 C CA . ARG B 1 260 ? 10.305 17 22.75 1 98.5 260 ARG B CA 1
ATOM 4403 C C . ARG B 1 260 ? 11.602 16.203 22.703 1 98.5 260 ARG B C 1
ATOM 4405 O O . ARG B 1 260 ? 12.562 16.531 23.391 1 98.5 260 ARG B O 1
ATOM 4412 N N . ARG B 1 261 ? 11.539 15.086 21.938 1 98.38 261 ARG B N 1
ATOM 4413 C CA . ARG B 1 261 ? 12.711 14.211 21.922 1 98.38 261 ARG B CA 1
ATOM 4414 C C . ARG B 1 261 ? 12.742 13.352 20.672 1 98.38 261 ARG B C 1
ATOM 4416 O O . ARG B 1 261 ? 11.695 12.977 20.141 1 98.38 261 ARG B O 1
ATOM 4423 N N . ILE B 1 262 ? 13.93 13.102 20.219 1 98.81 262 ILE B N 1
ATOM 4424 C CA . ILE B 1 262 ? 14.203 12.055 19.234 1 98.81 262 ILE B CA 1
ATOM 4425 C C . ILE B 1 262 ? 15.219 11.07 19.812 1 98.81 262 ILE B C 1
ATOM 4427 O O . ILE B 1 262 ? 16.344 11.445 20.125 1 98.81 262 ILE B O 1
ATOM 4431 N N . ASP B 1 263 ? 14.766 9.812 19.891 1 98.5 263 ASP B N 1
ATOM 4432 C CA . ASP B 1 263 ? 15.609 8.828 20.562 1 98.5 263 ASP B CA 1
ATOM 4433 C C . ASP B 1 263 ? 16.031 9.328 21.953 1 98.5 263 ASP B C 1
ATOM 4435 O O . ASP B 1 263 ? 15.172 9.633 22.781 1 98.5 263 ASP B O 1
ATOM 4439 N N . ASN B 1 264 ? 17.281 9.516 22.188 1 97.88 264 ASN B N 1
ATOM 4440 C CA . ASN B 1 264 ? 17.734 9.938 23.516 1 97.88 264 ASN B CA 1
ATOM 4441 C C . ASN B 1 264 ? 18.109 11.414 23.531 1 97.88 264 ASN B C 1
ATOM 4443 O O . ASN B 1 264 ? 18.719 11.891 24.5 1 97.88 264 ASN B O 1
ATOM 4447 N N . HIS B 1 265 ? 17.766 12.195 22.609 1 98.44 265 HIS B N 1
ATOM 4448 C CA . HIS B 1 265 ? 18.109 13.609 22.516 1 98.44 265 HIS B CA 1
ATOM 4449 C C . HIS B 1 265 ? 16.875 14.484 22.75 1 98.44 265 HIS B C 1
ATOM 4451 O O . HIS B 1 265 ? 15.867 14.344 22.062 1 98.44 265 HIS B O 1
ATOM 4457 N N . THR B 1 266 ? 16.969 15.438 23.625 1 98.38 266 THR B N 1
ATOM 4458 C CA . THR B 1 266 ? 15.867 16.328 23.969 1 98.38 266 THR B CA 1
ATOM 4459 C C . THR B 1 266 ? 16.031 17.688 23.297 1 98.38 266 THR B C 1
ATOM 4461 O O . THR B 1 266 ? 17.156 18.109 23.031 1 98.38 266 THR B O 1
ATOM 4464 N N . PHE B 1 267 ? 14.945 18.359 23.078 1 98.56 267 PHE B N 1
ATOM 4465 C CA . PHE B 1 267 ? 14.977 19.625 22.359 1 98.56 267 PHE B CA 1
ATOM 4466 C C . PHE B 1 267 ? 14.156 20.672 23.078 1 98.56 267 PHE B C 1
ATOM 4468 O O . PHE B 1 267 ? 13.305 20.359 23.922 1 98.56 267 PHE B O 1
ATOM 4475 N N . ASP B 1 268 ? 14.469 21.953 22.75 1 98.12 268 ASP B N 1
ATOM 4476 C CA . ASP B 1 268 ? 13.711 23.078 23.281 1 98.12 268 ASP B CA 1
ATOM 4477 C C . ASP B 1 268 ? 12.312 23.141 22.656 1 98.12 268 ASP B C 1
ATOM 4479 O O . ASP B 1 268 ? 12.18 23.406 21.453 1 98.12 268 ASP B O 1
ATOM 4483 N N . THR B 1 269 ? 11.281 22.984 23.438 1 98.31 269 THR B N 1
ATOM 4484 C CA . THR B 1 269 ? 9.922 23 22.938 1 98.31 269 THR B CA 1
ATOM 4485 C C . THR B 1 269 ? 9.336 24.406 22.969 1 98.31 269 THR B C 1
ATOM 4487 O O . THR B 1 269 ? 8.18 24.609 22.594 1 98.31 269 THR B O 1
ATOM 4490 N N . ASN B 1 270 ? 10.102 25.312 23.453 1 97.88 270 ASN B N 1
ATOM 4491 C CA . ASN B 1 270 ? 9.703 26.719 23.531 1 97.88 270 ASN B CA 1
ATOM 4492 C C . ASN B 1 270 ? 10.727 27.625 22.859 1 97.88 270 ASN B C 1
ATOM 4494 O O . ASN B 1 270 ? 11.094 28.672 23.406 1 97.88 270 ASN B O 1
ATOM 4498 N N . HIS B 1 271 ? 11.258 27.172 21.781 1 97.69 271 HIS B N 1
ATOM 4499 C CA . HIS B 1 271 ? 12.266 27.938 21.062 1 97.69 271 HIS B CA 1
ATOM 4500 C C . HIS B 1 271 ? 11.648 29.172 20.406 1 97.69 271 HIS B C 1
ATOM 4502 O O . HIS B 1 271 ? 10.617 29.078 19.75 1 97.69 271 HIS B O 1
ATOM 4508 N N . PRO B 1 272 ? 12.25 30.312 20.484 1 96.94 272 PRO B N 1
ATOM 4509 C CA . PRO B 1 272 ? 11.664 31.562 20 1 96.94 272 PRO B CA 1
ATOM 4510 C C . PRO B 1 272 ? 11.359 31.531 18.5 1 96.94 272 PRO B C 1
ATOM 4512 O O . PRO B 1 272 ? 10.344 32.094 18.062 1 96.94 272 PRO B O 1
ATOM 4515 N N . VAL B 1 273 ? 12.18 30.922 17.734 1 96.88 273 VAL B N 1
ATOM 4516 C CA . VAL B 1 273 ? 11.992 30.875 16.281 1 96.88 273 VAL B CA 1
ATOM 4517 C C . VAL B 1 273 ? 10.703 30.125 15.961 1 96.88 273 VAL B C 1
ATOM 4519 O O . VAL B 1 273 ? 9.883 30.594 15.172 1 96.88 273 VAL B O 1
ATOM 4522 N N . PHE B 1 274 ? 10.461 28.938 16.547 1 96.81 274 PHE B N 1
ATOM 4523 C CA . PHE B 1 274 ? 9.266 28.156 16.25 1 96.81 274 PHE B CA 1
ATOM 4524 C C . PHE B 1 274 ? 8.031 28.812 16.844 1 96.81 274 PHE B C 1
ATOM 4526 O O . PHE B 1 274 ? 6.941 28.734 16.25 1 96.81 274 PHE B O 1
ATOM 4533 N N . ASN B 1 275 ? 8.18 29.531 17.953 1 97.19 275 ASN B N 1
ATOM 4534 C CA . ASN B 1 275 ? 7.07 30.297 18.484 1 97.19 275 ASN B CA 1
ATOM 4535 C C . ASN B 1 275 ? 6.629 31.391 17.516 1 97.19 275 ASN B C 1
ATOM 4537 O O . ASN B 1 275 ? 5.43 31.594 17.312 1 97.19 275 ASN B O 1
ATOM 4541 N N . GLU B 1 276 ? 7.621 32.062 17 1 97.62 276 GLU B N 1
ATOM 4542 C CA . GLU B 1 276 ? 7.293 33.094 16.016 1 97.62 276 GLU B CA 1
ATOM 4543 C C . GLU B 1 276 ? 6.664 32.469 14.766 1 97.62 276 GLU B C 1
ATOM 4545 O O . GLU B 1 276 ? 5.691 33 14.234 1 97.62 276 GLU B O 1
ATOM 4550 N N . LEU B 1 277 ? 7.188 31.375 14.289 1 97.75 277 LEU B N 1
ATOM 4551 C CA . LEU B 1 277 ? 6.629 30.719 13.109 1 97.75 277 LEU B CA 1
ATOM 4552 C C . LEU B 1 277 ? 5.203 30.25 13.375 1 97.75 277 LEU B C 1
ATOM 4554 O O . LEU B 1 277 ? 4.352 30.328 12.484 1 97.75 277 LEU B O 1
ATOM 4558 N N . LYS B 1 278 ? 4.926 29.75 14.555 1 98 278 LYS B N 1
ATOM 4559 C CA . LYS B 1 278 ? 3.572 29.359 14.938 1 98 278 LYS B CA 1
ATOM 4560 C C . LYS B 1 278 ? 2.615 30.547 14.852 1 98 278 LYS B C 1
ATOM 4562 O O . LYS B 1 278 ? 1.5 30.406 14.344 1 98 278 LYS B O 1
ATOM 4567 N N . GLN B 1 279 ? 3.064 31.656 15.367 1 98.31 279 GLN B N 1
ATOM 4568 C CA . GLN B 1 279 ? 2.24 32.875 15.328 1 98.31 279 GLN B CA 1
ATOM 4569 C C . GLN B 1 279 ? 2 33.312 13.891 1 98.31 279 GLN B C 1
ATOM 4571 O O . GLN B 1 279 ? 0.875 33.656 13.523 1 98.31 279 GLN B O 1
ATOM 4576 N N . LEU B 1 280 ? 3.057 33.312 13.125 1 98.56 280 LEU B N 1
ATOM 4577 C CA . LEU B 1 280 ? 2.936 33.719 11.727 1 98.56 280 LEU B CA 1
ATOM 4578 C C . LEU B 1 280 ? 2.018 32.781 10.961 1 98.56 280 LEU B C 1
ATOM 4580 O O . LEU B 1 280 ? 1.249 33.219 10.102 1 98.56 280 LEU B O 1
ATOM 4584 N N . TYR B 1 281 ? 2.08 31.516 11.234 1 98.56 281 TYR B N 1
ATOM 4585 C CA . TYR B 1 281 ? 1.183 30.547 10.625 1 98.56 281 TYR B CA 1
ATOM 4586 C C . TYR B 1 281 ? -0.265 30.812 11.016 1 98.56 281 TYR B C 1
ATOM 4588 O O . TYR B 1 281 ? -1.167 30.75 10.18 1 98.56 281 TYR B O 1
ATOM 4596 N N . SER B 1 282 ? -0.468 31.031 12.305 1 98.19 282 SER B N 1
ATOM 4597 C CA . SER B 1 282 ? -1.812 31.328 12.789 1 98.19 282 SER B CA 1
ATOM 4598 C C . SER B 1 282 ? -2.396 32.562 12.086 1 98.19 282 SER B C 1
ATOM 4600 O O . SER B 1 282 ? -3.576 32.562 11.727 1 98.19 282 SER B O 1
ATOM 4602 N N . ASP B 1 283 ? -1.578 33.562 11.938 1 98.31 283 ASP B N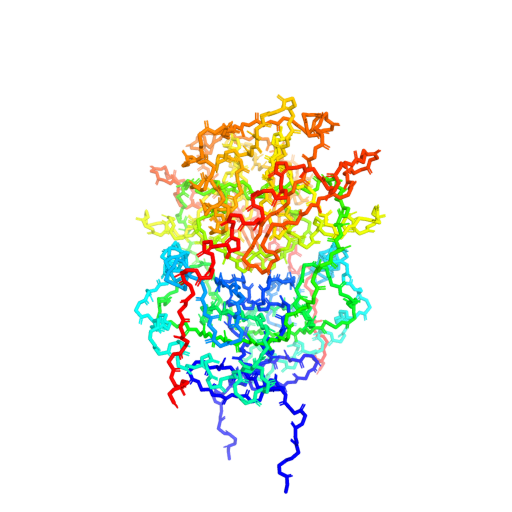 1
ATOM 4603 C CA . ASP B 1 283 ? -2.014 34.75 11.227 1 98.31 283 ASP B CA 1
ATOM 4604 C C . ASP B 1 283 ? -2.387 34.438 9.781 1 98.31 283 ASP B C 1
ATOM 4606 O O . ASP B 1 283 ? -3.418 34.875 9.281 1 98.31 283 ASP B O 1
ATOM 4610 N N . TYR B 1 284 ? -1.533 33.688 9.148 1 98.38 284 TYR B N 1
ATOM 4611 C CA . TYR B 1 284 ? -1.791 33.25 7.777 1 98.38 284 TYR B CA 1
ATOM 4612 C C . TYR B 1 284 ? -3.107 32.469 7.691 1 98.38 284 TYR B C 1
ATOM 4614 O O . TYR B 1 284 ? -3.938 32.75 6.824 1 98.38 284 TYR B O 1
ATOM 4622 N N . ARG B 1 285 ? -3.273 31.484 8.57 1 98.12 285 ARG B N 1
ATOM 4623 C CA . ARG B 1 285 ? -4.477 30.672 8.633 1 98.12 285 ARG B CA 1
ATOM 4624 C C . ARG B 1 285 ? -5.727 31.531 8.781 1 98.12 285 ARG B C 1
ATOM 4626 O O . ARG B 1 285 ? -6.672 31.391 8 1 98.12 285 ARG B O 1
ATOM 4633 N N . ASP B 1 286 ? -5.734 32.469 9.719 1 97.69 286 ASP B N 1
ATOM 4634 C CA . ASP B 1 286 ? -6.902 33.281 10.008 1 97.69 286 ASP B CA 1
ATOM 4635 C C . ASP B 1 286 ? -7.262 34.188 8.82 1 97.69 286 ASP B C 1
ATOM 4637 O O . ASP B 1 286 ? -8.438 34.469 8.586 1 97.69 286 ASP B O 1
ATOM 4641 N N . GLN B 1 287 ? -6.242 34.5 8.086 1 97.94 287 GLN B N 1
ATOM 4642 C CA . GLN B 1 287 ? -6.457 35.344 6.918 1 97.94 287 GLN B CA 1
ATOM 4643 C C . GLN B 1 287 ? -7.008 34.562 5.746 1 97.94 287 GLN B C 1
ATOM 4645 O O . GLN B 1 287 ? -7.754 35.062 4.918 1 97.94 287 GLN B O 1
ATOM 4650 N N . LYS B 1 288 ? -6.664 33.281 5.711 1 98.19 288 LYS B N 1
ATOM 4651 C CA . LYS B 1 288 ? -6.914 32.5 4.5 1 98.19 288 LYS B CA 1
ATOM 4652 C C . LYS B 1 288 ? -8.094 31.562 4.695 1 98.19 288 LYS B C 1
ATOM 4654 O O . LYS B 1 288 ? -8.562 30.938 3.736 1 98.19 288 LYS B O 1
ATOM 4659 N N . LEU B 1 289 ? -8.625 31.469 5.848 1 97.88 289 LEU B N 1
ATOM 4660 C CA . LEU B 1 289 ? -9.75 30.578 6.129 1 97.88 289 LEU B CA 1
ATOM 4661 C C . LEU B 1 289 ? -10.961 30.953 5.289 1 97.88 289 LEU B C 1
ATOM 4663 O O . LEU B 1 289 ? -11.25 32.125 5.105 1 97.88 289 LEU B O 1
ATOM 4667 N N . LYS B 1 290 ? -11.664 29.953 4.793 1 97.19 290 LYS B N 1
ATOM 4668 C CA . LYS B 1 290 ? -12.875 30.156 4 1 97.19 290 LYS B CA 1
ATOM 4669 C C . LYS B 1 290 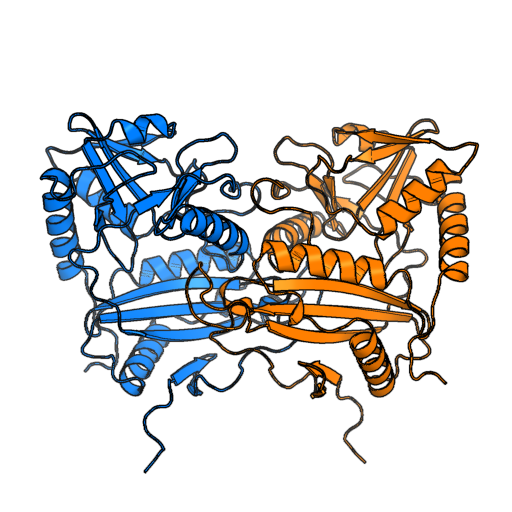? -14.039 29.359 4.578 1 97.19 290 LYS B C 1
ATOM 4671 O O . LYS B 1 290 ? -13.883 28.188 4.949 1 97.19 290 LYS B O 1
ATOM 4676 N N . LEU B 1 291 ? -15.148 29.906 4.578 1 96 291 LEU B N 1
ATOM 4677 C CA . LEU B 1 291 ? -16.359 29.266 5.094 1 96 291 LEU B CA 1
ATOM 4678 C C . LEU B 1 291 ? -16.812 28.141 4.172 1 96 291 LEU B C 1
ATOM 4680 O O . LEU B 1 291 ? -16.781 28.297 2.947 1 96 291 LEU B O 1
ATOM 4684 N N . LEU B 1 292 ? -17.203 27.062 4.777 1 95.81 292 LEU B N 1
ATOM 4685 C CA . LEU B 1 292 ? -17.891 26.047 4.004 1 95.81 292 LEU B CA 1
ATOM 4686 C C . LEU B 1 292 ? -19.25 26.531 3.549 1 95.81 292 LEU B C 1
ATOM 4688 O O . LEU B 1 292 ? -19.969 27.203 4.305 1 95.81 292 LEU B O 1
ATOM 4692 N N . PRO B 1 293 ? -19.562 26.219 2.271 1 88.88 293 PRO B N 1
ATOM 4693 C CA . PRO B 1 293 ? -20.891 26.641 1.839 1 88.88 293 PRO B CA 1
ATOM 4694 C C . PRO B 1 293 ? -22.016 25.953 2.635 1 88.88 293 PRO B C 1
ATOM 4696 O O . PRO B 1 293 ? -21.859 24.812 3.057 1 88.88 293 PRO B O 1
ATOM 4699 N N . GLY B 1 294 ? -23.219 26.531 2.762 1 71.56 294 GLY B N 1
ATOM 4700 C CA . GLY B 1 294 ? -24.344 26.047 3.535 1 71.56 294 GLY B CA 1
ATOM 4701 C C . GLY B 1 294 ? -24.469 26.703 4.898 1 71.56 294 GLY B C 1
ATOM 4702 O O . GLY B 1 294 ? -25.438 26.469 5.625 1 71.56 294 GLY B O 1
ATOM 4703 N N . SER B 1 295 ? -23.359 27.328 5.34 1 57.75 295 SER B N 1
ATOM 4704 C CA . SER B 1 295 ? -23.359 28.047 6.609 1 57.75 295 SER B CA 1
ATOM 4705 C C . SER B 1 295 ? -24.078 29.375 6.484 1 57.75 295 SER B C 1
ATOM 4707 O O . SER B 1 295 ? -24.047 30.203 7.402 1 57.75 295 SER B O 1
ATOM 4709 N N . ASP B 1 296 ? -24.75 29.672 5.406 1 44.56 296 ASP B N 1
ATOM 4710 C CA . ASP B 1 296 ? -25.484 30.922 5.438 1 44.56 296 ASP B CA 1
ATOM 4711 C C . ASP B 1 296 ? -26.609 30.875 6.473 1 44.56 296 ASP B C 1
ATOM 4713 O O . ASP B 1 296 ? -27.203 29.828 6.699 1 44.56 296 ASP B O 1
#

pLDDT: mean 95.04, std 9.75, range [22.06, 98.94]

Solvent-accessible surface area (backbone atoms only — not comparable to full-atom values): 30470 Å² total; per-residue (Å²): 126,82,85,79,87,64,54,57,25,34,48,74,87,35,83,37,60,45,88,46,53,75,35,36,77,51,18,25,16,53,61,21,7,39,31,36,44,48,67,41,37,30,56,49,47,19,36,63,62,59,67,59,54,50,50,33,47,45,50,33,32,50,69,71,56,34,46,63,87,60,49,83,50,68,72,61,45,36,39,50,49,40,51,49,27,52,74,59,73,37,42,87,35,47,22,35,36,38,42,41,36,26,32,48,55,62,87,71,54,57,74,88,66,49,70,47,57,46,38,37,38,44,69,44,78,46,77,84,60,79,93,57,52,49,32,30,18,76,50,83,43,22,42,59,48,40,59,26,49,58,37,69,30,51,58,10,53,33,49,46,40,24,50,23,28,49,50,6,44,76,70,74,21,76,31,20,41,30,22,29,80,87,52,27,40,29,25,40,73,79,30,40,51,38,33,30,43,95,89,34,35,36,30,48,29,75,85,33,44,29,63,78,46,68,43,48,51,52,52,50,51,53,32,68,69,34,92,84,46,56,70,48,66,39,88,41,51,59,67,62,62,68,65,27,55,25,35,31,32,26,26,60,73,71,40,73,35,38,27,38,27,48,66,94,38,71,33,43,67,78,40,66,68,61,54,51,49,46,51,52,47,49,54,50,47,70,70,56,48,39,72,39,53,82,74,119,126,80,83,80,89,64,54,56,25,33,48,72,86,34,82,37,59,45,89,46,52,74,35,37,77,48,18,25,16,53,60,21,8,37,31,38,43,49,68,40,38,31,55,50,46,19,35,64,64,61,66,59,54,51,50,34,45,45,51,32,32,50,69,71,54,34,46,64,86,60,48,84,51,68,72,62,45,37,39,49,50,40,52,50,28,52,74,58,73,36,40,85,33,47,22,36,38,37,42,42,35,26,33,48,56,62,87,68,57,58,73,87,66,49,68,45,55,46,39,38,38,42,68,44,79,46,78,83,59,80,92,55,52,49,30,29,17,75,49,82,42,21,40,59,47,40,60,26,48,58,36,70,27,50,58,11,52,33,49,47,40,25,51,22,28,49,49,6,44,76,69,73,20,76,31,20,43,29,22,29,82,89,50,28,41,27,26,39,74,80,31,41,50,38,34,30,42,94,90,34,36,37,30,47,31,76,86,33,43,30,64,77,46,69,41,47,51,52,52,51,52,55,34,70,71,35,93,85,46,57,71,48,66,38,86,41,52,58,67,61,61,69,65,28,54,24,34,32,33,28,26,60,72,71,39,71,34,38,27,36,25,49,66,92,39,69,32,44,66,78,40,66,68,61,52,49,50,46,51,53,47,50,53,50,48,70,71,56,47,40,73,37,52,82,74,119

Secondary structure (DSSP, 8-state):
---S-PPEEEETTEEEETTS--B-TT-HHHHH--EEEEEEEEETTEESSHHHHHHHHHHHHHHTT--GGGSPPHHHHHHHHHHHHHHTT-TTS-EEEEEEEEE---SSSS-S-S--EEEEEEEEEPPP-TT---EEEE-SSPPPPTTTS-TTS-BS--HHHHHHHHHHHHTT-SEEEEE-TTSBEEEESS-EEEEEETTEEEEE-GGGS----HHHHHHHHHHHH-SS--EEEE--BHHHHHT-SEEEEEETTTEEEE--EETTEE--TT-HHHHHHHHHHHHHHHHH-EEPTT--/---S-PPEEEETTEEEETTS--B-TT-HHHHH--EEEEEEEEETTEESSHHHHHHHHHHHHHHTT--GGGSPPHHHHHHHHHHHHHHTT-TTS-EEEEEEEEE---SSSS-S-S--EEEEEEEEEPPP-TT---EEEE-SSPPPPTTTS-TTS-BS--HHHHHHHHHHHHTT-SEEEEE-TTSBEEEESS-EEEEEETTEEEEE-TTSS----HHHHHHHHHHHH-SS--EEEE--BHHHHHT-SEEEEEETTTEEEE--EETTEE--TT-HHHHHHHHHHHHHHHHH-EEPTT--

Organism: NCBI:txid1194090

Radius of gyration: 25.5 Å; Cα contacts (8 Å, |Δi|>4): 1326; chains: 2; bounding box: 61×76×53 Å